Protein AF-A0AAP0GM57-F1 (afdb_monomer_lite)

pLDDT: mean 89.7, std 16.76, range [27.91, 99.0]

Sequence (510 aa):
MTSITGLVGNVGQANYSAAKSGVIGLTKTTAKEYASSGINVNAIAPGFIVSEMTIKLNEDIKKSYLEKIPLGRYGQPEEVAGLVEFLALNPAASYMTGQPTLWSGRKTTLIMPIIKLMMMLIIMVTAEAAAARIYSNSPPERRNLLANGLADTPPMGWNSWNHFSCNINETVIKETADALISTGLAKLGYKYVNIDDCWAEKTRDQKGDLVARKSTFPSGIKALADYVHNKGLKLGIYADSGSMTCSKTMPGSLGHEEQDAQMFASWGIDYLKYDNCNNEGLKPTVRYPIMTRALMNTGRPIFFSLCEWGDMHPALWGSKVGNSWRTTNDITDTWSSMMYIADMNEYYADYARPGGWNDPDMLEVGNGGMTKDEYTVHFSIWAISKAPLLIGCDVRTIAKETLDILGNKEVIAVNQDRLGVQAKKVRMEGDLEVWAGPLSNYRVVVLLVNRGPANTQITAQWDDIGLPPNTAVVTRDLWLHMEWRQRPAGNITAFVASHGCKMFVLQPVS

Structure (mmCIF, N/CA/C/O backbone):
data_AF-A0AAP0GM57-F1
#
_entry.id   AF-A0AAP0GM57-F1
#
loop_
_atom_site.group_PDB
_atom_site.id
_atom_site.type_symbol
_atom_site.label_atom_id
_atom_site.label_alt_id
_atom_site.label_comp_id
_atom_site.label_asym_id
_atom_site.label_entity_id
_atom_site.label_seq_id
_atom_site.pdbx_PDB_ins_code
_atom_site.Cartn_x
_atom_site.Cartn_y
_atom_site.Cartn_z
_atom_site.occupancy
_atom_site.B_iso_or_equiv
_atom_site.auth_seq_id
_atom_site.auth_comp_id
_atom_site.auth_asym_id
_atom_site.auth_atom_id
_atom_site.pdbx_PDB_model_num
ATOM 1 N N . MET A 1 1 ? 34.168 -37.569 1.851 1.00 83.12 1 MET A N 1
ATOM 2 C CA . MET A 1 1 ? 33.650 -37.208 3.195 1.00 83.12 1 MET A CA 1
ATOM 3 C C . MET A 1 1 ? 33.923 -35.738 3.492 1.00 83.12 1 MET A C 1
ATOM 5 O O . MET A 1 1 ? 35.082 -35.330 3.455 1.00 83.12 1 MET A O 1
ATOM 9 N N . THR A 1 2 ? 32.891 -34.946 3.789 1.00 90.50 2 THR A N 1
ATOM 10 C CA . THR A 1 2 ? 33.039 -33.563 4.282 1.00 90.50 2 THR A CA 1
ATOM 11 C C . THR A 1 2 ? 32.859 -33.525 5.813 1.00 90.50 2 THR A C 1
ATOM 13 O O . THR A 1 2 ? 33.313 -34.444 6.494 1.00 90.50 2 THR A O 1
ATOM 16 N N . SER A 1 3 ? 32.316 -32.447 6.376 1.00 85.31 3 SER A N 1
ATOM 17 C CA . SER A 1 3 ? 32.000 -32.248 7.791 1.00 85.31 3 SER A CA 1
ATOM 18 C C . SER A 1 3 ? 30.863 -31.237 7.910 1.00 85.31 3 SER A C 1
ATOM 20 O O . SER A 1 3 ? 30.731 -30.364 7.049 1.00 85.31 3 SER A O 1
ATOM 22 N N . ILE A 1 4 ? 30.094 -31.299 8.998 1.00 83.44 4 ILE A N 1
ATOM 23 C CA . ILE A 1 4 ? 29.139 -30.241 9.353 1.00 83.44 4 ILE A CA 1
ATOM 24 C C . ILE A 1 4 ? 29.802 -28.853 9.370 1.00 83.44 4 ILE A C 1
ATOM 26 O O . ILE A 1 4 ? 29.217 -27.878 8.911 1.00 83.44 4 ILE A O 1
ATOM 30 N N . THR A 1 5 ? 31.071 -28.767 9.776 1.00 82.50 5 THR A N 1
ATOM 31 C CA . THR A 1 5 ? 31.856 -27.525 9.777 1.00 82.50 5 THR A CA 1
ATOM 32 C C . THR A 1 5 ? 32.048 -26.933 8.375 1.00 82.50 5 THR A C 1
ATOM 34 O O . THR A 1 5 ? 32.189 -25.725 8.244 1.00 82.50 5 THR A O 1
ATOM 37 N N . GLY A 1 6 ? 32.007 -27.749 7.315 1.00 83.88 6 GLY A N 1
ATOM 38 C CA . GLY A 1 6 ? 32.037 -27.260 5.932 1.00 83.88 6 GLY A CA 1
ATOM 39 C C . GLY A 1 6 ? 30.720 -26.626 5.468 1.00 83.88 6 GLY A C 1
ATOM 40 O O . GLY A 1 6 ? 30.708 -25.946 4.445 1.00 83.88 6 GLY A O 1
ATOM 41 N N . LEU A 1 7 ? 29.622 -26.851 6.199 1.00 81.62 7 LEU A N 1
ATOM 42 C CA . LEU A 1 7 ? 28.299 -26.286 5.918 1.00 81.62 7 LEU A CA 1
ATOM 43 C C . LEU A 1 7 ? 28.017 -25.031 6.749 1.00 81.62 7 LEU A C 1
ATOM 45 O O . LEU A 1 7 ? 27.399 -24.102 6.242 1.00 81.62 7 LEU A O 1
ATOM 49 N N . VAL A 1 8 ? 28.445 -25.015 8.016 1.00 81.25 8 VAL A N 1
ATOM 50 C CA . VAL A 1 8 ? 28.084 -23.947 8.971 1.00 81.25 8 VAL A CA 1
ATOM 51 C C . VAL A 1 8 ? 29.277 -23.162 9.530 1.00 81.25 8 VAL A C 1
ATOM 53 O O . VAL A 1 8 ? 29.072 -22.165 10.215 1.00 81.25 8 VAL A O 1
ATOM 56 N N . GLY A 1 9 ? 30.514 -23.583 9.242 1.00 78.56 9 GLY A N 1
ATOM 57 C CA . GLY A 1 9 ? 31.731 -23.008 9.825 1.00 78.56 9 GLY A CA 1
ATOM 58 C C . GLY A 1 9 ? 31.956 -23.403 11.291 1.00 78.56 9 GLY A C 1
ATOM 59 O O . GLY A 1 9 ? 31.067 -23.921 11.965 1.00 78.56 9 GLY A O 1
ATOM 60 N N . ASN A 1 10 ? 33.175 -23.194 11.800 1.00 78.56 10 ASN A N 1
ATOM 61 C CA . ASN A 1 10 ? 33.478 -23.312 13.230 1.00 78.56 10 ASN A CA 1
ATOM 62 C C . ASN A 1 10 ? 34.545 -22.293 13.656 1.00 78.56 10 ASN A C 1
ATOM 64 O O . ASN A 1 10 ? 35.559 -22.108 12.975 1.00 78.56 10 ASN A O 1
ATOM 68 N N . VAL A 1 11 ? 34.313 -21.633 14.792 1.00 73.81 11 VAL A N 1
ATOM 69 C CA . VAL A 1 11 ? 35.199 -20.590 15.328 1.00 73.81 11 VAL A CA 1
ATOM 70 C C . VAL A 1 11 ? 36.570 -21.193 15.648 1.00 73.81 11 VAL A C 1
ATOM 72 O O . VAL A 1 11 ? 36.662 -22.271 16.229 1.00 73.81 11 VAL A O 1
ATOM 75 N N . GLY A 1 12 ? 37.643 -20.513 15.235 1.00 77.00 12 GLY A N 1
ATOM 76 C CA . GLY A 1 12 ? 39.023 -20.980 15.431 1.00 77.00 12 GLY A CA 1
ATOM 77 C C . GLY A 1 12 ? 39.474 -22.093 14.475 1.00 77.00 12 GLY A C 1
ATOM 78 O O . GLY A 1 12 ? 40.598 -22.570 14.590 1.00 77.00 12 GLY A O 1
ATOM 79 N N . GLN A 1 13 ? 38.635 -22.497 13.513 1.00 83.94 13 GLN A N 1
ATOM 80 C CA . GLN A 1 13 ? 38.920 -23.574 12.557 1.00 83.94 13 GLN A CA 1
ATOM 81 C C . GLN A 1 13 ? 38.680 -23.137 11.101 1.00 83.94 13 GLN A C 1
ATOM 83 O O . GLN A 1 13 ? 38.075 -23.864 10.309 1.00 83.94 13 GLN A O 1
ATOM 88 N N . ALA A 1 14 ? 39.127 -21.933 10.731 1.00 79.88 14 ALA A N 1
ATOM 89 C CA . ALA A 1 14 ? 38.892 -21.363 9.399 1.00 79.88 14 ALA A CA 1
ATOM 90 C C . ALA A 1 14 ? 39.491 -22.221 8.267 1.00 79.88 14 ALA A C 1
ATOM 92 O O . ALA A 1 14 ? 38.809 -22.519 7.290 1.00 79.88 14 ALA A O 1
ATOM 93 N N . ASN A 1 15 ? 40.729 -22.697 8.437 1.00 86.25 15 ASN A N 1
ATOM 94 C CA . ASN A 1 15 ? 41.406 -23.596 7.496 1.00 86.25 15 ASN A CA 1
ATOM 95 C C . ASN A 1 15 ? 40.651 -24.924 7.304 1.00 86.25 15 ASN A C 1
ATOM 97 O O . ASN A 1 15 ? 40.456 -25.381 6.179 1.00 86.25 15 ASN A O 1
ATOM 101 N N . TYR A 1 16 ? 40.184 -25.527 8.398 1.00 83.56 16 TYR A N 1
ATOM 102 C CA . TYR A 1 16 ? 39.414 -26.769 8.363 1.00 83.56 16 TYR A CA 1
ATOM 103 C C . TYR A 1 16 ? 38.033 -26.562 7.725 1.00 83.56 16 TYR A C 1
ATOM 105 O O . TYR A 1 16 ? 37.615 -27.370 6.896 1.00 83.56 16 TYR A O 1
ATOM 113 N N . SER A 1 17 ? 37.348 -25.464 8.061 1.00 87.56 17 SER A N 1
ATOM 114 C CA . SER A 1 17 ? 36.053 -25.099 7.470 1.00 87.56 17 SER A CA 1
ATOM 115 C C . SER A 1 17 ? 36.182 -24.916 5.959 1.00 87.56 17 SER A C 1
ATOM 117 O O . SER A 1 17 ? 35.465 -25.574 5.211 1.00 87.56 17 SER A O 1
ATOM 119 N N . ALA A 1 18 ? 37.168 -24.132 5.507 1.00 90.62 18 ALA A N 1
ATOM 120 C CA . ALA A 1 18 ? 37.437 -23.906 4.089 1.00 90.62 18 ALA A CA 1
ATOM 121 C C . ALA A 1 18 ? 37.741 -25.212 3.337 1.00 90.62 18 ALA A C 1
ATOM 123 O O . ALA A 1 18 ? 37.148 -25.472 2.290 1.00 90.62 18 ALA A O 1
ATOM 124 N N . ALA A 1 19 ? 38.592 -26.083 3.894 1.00 91.38 19 ALA A N 1
ATOM 125 C CA . ALA A 1 19 ? 38.900 -27.379 3.290 1.00 91.38 19 ALA A CA 1
ATOM 126 C C . ALA A 1 19 ? 37.648 -28.265 3.149 1.00 91.38 19 ALA A C 1
ATOM 128 O O . ALA A 1 19 ? 37.437 -28.899 2.114 1.00 91.38 19 ALA A O 1
ATOM 129 N N . LYS A 1 20 ? 36.776 -28.293 4.165 1.00 93.50 20 LYS A N 1
ATOM 130 C CA . LYS A 1 20 ? 35.539 -29.090 4.145 1.00 93.50 20 LYS A CA 1
ATOM 131 C C . LYS A 1 20 ? 34.474 -28.502 3.217 1.00 93.50 20 LYS A C 1
ATOM 133 O O . LYS A 1 20 ? 33.806 -29.274 2.525 1.00 93.50 20 LYS A O 1
ATOM 138 N N . SER A 1 21 ? 34.359 -27.178 3.120 1.00 91.25 21 SER A N 1
ATOM 139 C CA . SER A 1 21 ? 33.531 -26.516 2.102 1.00 91.25 21 SER A CA 1
ATOM 140 C C . SER A 1 21 ? 34.052 -26.786 0.686 1.00 91.25 21 SER A C 1
ATOM 142 O O . SER A 1 21 ? 33.258 -27.052 -0.214 1.00 91.25 21 SER A O 1
ATOM 144 N N . GLY A 1 22 ? 35.375 -26.838 0.494 1.00 94.00 22 GLY A N 1
ATOM 145 C CA . GLY A 1 22 ? 36.002 -27.224 -0.775 1.00 94.00 22 GLY A CA 1
ATOM 146 C C . GLY A 1 22 ? 35.585 -28.619 -1.249 1.00 94.00 22 GLY A C 1
ATOM 147 O O . GLY A 1 22 ? 35.265 -28.799 -2.420 1.00 94.00 22 GLY A O 1
ATOM 148 N N . VAL A 1 23 ? 35.465 -29.591 -0.334 1.00 94.06 23 VAL A N 1
ATOM 149 C CA . VAL A 1 23 ? 34.946 -30.937 -0.656 1.00 94.06 23 VAL A CA 1
ATOM 150 C C . VAL A 1 23 ? 33.488 -30.891 -1.136 1.00 94.06 23 VAL A C 1
ATOM 152 O O . VAL A 1 23 ? 33.107 -31.685 -1.995 1.00 94.06 23 VAL A O 1
ATOM 155 N N . ILE A 1 24 ? 32.667 -29.963 -0.630 1.00 93.81 24 ILE A N 1
ATOM 156 C CA . ILE A 1 24 ? 31.276 -29.786 -1.090 1.00 93.81 24 ILE A CA 1
ATOM 157 C C . ILE A 1 24 ? 31.255 -29.225 -2.513 1.00 93.81 24 ILE A C 1
ATOM 159 O O . ILE A 1 24 ? 30.511 -29.728 -3.353 1.00 93.81 24 ILE A O 1
ATOM 163 N N . GLY A 1 25 ? 32.089 -28.218 -2.792 1.00 91.81 25 GLY A N 1
ATOM 164 C CA . GLY A 1 25 ? 32.275 -27.689 -4.144 1.00 91.81 25 GLY A CA 1
ATOM 165 C C . GLY A 1 25 ? 32.728 -28.779 -5.116 1.00 91.81 25 GLY A C 1
ATOM 166 O O . GLY A 1 25 ? 32.068 -29.002 -6.127 1.00 91.81 25 GLY A O 1
ATOM 167 N N . LEU A 1 26 ? 33.773 -29.530 -4.748 1.00 94.81 26 LEU A N 1
ATOM 168 C CA . LEU A 1 26 ? 34.287 -30.657 -5.529 1.00 94.81 26 LEU A CA 1
ATOM 169 C C . LEU A 1 26 ? 33.192 -31.685 -5.831 1.00 94.81 26 LEU A C 1
ATOM 171 O O . LEU A 1 26 ? 33.045 -32.079 -6.977 1.00 94.81 26 LEU A O 1
ATOM 175 N N . THR A 1 27 ? 32.393 -32.068 -4.830 1.00 95.69 27 THR A N 1
ATOM 176 C CA . THR A 1 27 ? 31.292 -33.040 -4.983 1.00 95.69 27 THR A CA 1
ATOM 177 C C . THR A 1 27 ? 30.252 -32.573 -5.998 1.00 95.69 27 THR A C 1
ATOM 179 O O . THR A 1 27 ? 29.787 -33.361 -6.812 1.00 95.69 27 THR A O 1
ATOM 182 N N . LYS A 1 28 ? 29.878 -31.288 -5.970 1.00 92.75 28 LYS A N 1
ATOM 183 C CA . LYS A 1 28 ? 28.906 -30.726 -6.918 1.00 92.75 28 LYS A CA 1
ATOM 184 C C . LYS A 1 28 ? 29.461 -30.673 -8.339 1.00 92.75 28 LYS A C 1
ATOM 186 O O . LYS A 1 28 ? 28.713 -30.909 -9.284 1.00 92.75 28 LYS A O 1
ATOM 191 N N . THR A 1 29 ? 30.743 -30.351 -8.487 1.00 94.62 29 THR A N 1
ATOM 192 C CA . THR A 1 29 ? 31.412 -30.298 -9.791 1.00 94.62 29 THR A CA 1
ATOM 193 C C . THR A 1 29 ? 31.550 -31.694 -10.388 1.00 94.62 29 THR A C 1
ATOM 195 O O . THR A 1 29 ? 31.051 -31.931 -11.484 1.00 94.62 29 THR A O 1
ATOM 198 N N . THR A 1 30 ? 32.105 -32.651 -9.644 1.00 93.56 30 THR A N 1
ATOM 199 C CA . THR A 1 30 ? 32.287 -34.026 -10.130 1.00 93.56 30 THR A CA 1
ATOM 200 C C . THR A 1 30 ? 30.956 -34.732 -10.376 1.00 93.56 30 THR A C 1
ATOM 202 O O . THR A 1 30 ? 30.825 -35.463 -11.350 1.00 93.56 30 THR A O 1
ATOM 205 N N . ALA A 1 31 ? 29.920 -34.458 -9.578 1.00 95.25 31 ALA A N 1
ATOM 206 C CA . ALA A 1 31 ? 28.574 -34.952 -9.866 1.00 95.25 31 ALA A CA 1
ATOM 207 C C . ALA A 1 31 ? 28.069 -34.515 -11.249 1.00 95.25 31 ALA A C 1
ATOM 209 O O . ALA A 1 31 ? 27.427 -35.307 -11.930 1.00 95.25 31 ALA A O 1
ATOM 210 N N . LYS A 1 32 ? 28.366 -33.284 -11.688 1.00 90.38 32 LYS A N 1
ATOM 211 C CA . LYS A 1 32 ? 28.010 -32.816 -13.037 1.00 90.38 32 LYS A CA 1
ATOM 212 C C . LYS A 1 32 ? 28.876 -33.462 -14.116 1.00 90.38 32 LYS A C 1
ATOM 214 O O . LYS A 1 32 ? 28.349 -33.830 -15.159 1.00 90.38 32 LYS A O 1
ATOM 219 N N . GLU A 1 33 ? 30.175 -33.600 -13.864 1.00 95.56 33 GLU A N 1
ATOM 220 C CA . GLU A 1 33 ? 31.133 -34.185 -14.813 1.00 95.56 33 GLU A CA 1
ATOM 221 C C . GLU A 1 33 ? 30.833 -35.659 -15.106 1.00 95.56 33 GLU A C 1
ATOM 223 O O . GLU A 1 33 ? 30.880 -36.082 -16.258 1.00 95.56 33 GLU A O 1
ATOM 228 N N . TYR A 1 34 ? 30.481 -36.433 -14.077 1.00 93.75 34 TYR A N 1
ATOM 229 C CA . TYR A 1 34 ? 30.322 -37.883 -14.185 1.00 93.75 34 TYR A CA 1
ATOM 230 C C . TYR A 1 34 ? 28.865 -38.359 -14.321 1.00 93.75 34 TYR A C 1
ATOM 232 O O . TYR A 1 34 ? 28.638 -39.546 -14.572 1.00 93.75 34 TYR A O 1
ATOM 240 N N . ALA A 1 35 ? 27.874 -37.460 -14.234 1.00 90.81 35 ALA A N 1
ATOM 241 C CA . ALA A 1 35 ? 26.457 -37.812 -14.383 1.00 90.81 35 ALA A CA 1
ATOM 242 C C . ALA A 1 35 ? 26.148 -38.497 -15.726 1.00 90.81 35 ALA A C 1
ATOM 244 O O . ALA A 1 35 ? 25.396 -39.468 -15.762 1.00 90.81 35 ALA A O 1
ATOM 245 N N . SER A 1 36 ? 26.758 -38.045 -16.827 1.00 90.19 36 SER A N 1
ATOM 246 C CA . SER A 1 36 ? 26.579 -38.650 -18.160 1.00 90.19 36 SER A CA 1
ATOM 247 C C . SER A 1 36 ? 27.140 -40.071 -18.263 1.00 90.19 36 SER A C 1
ATOM 249 O O . SER A 1 36 ? 26.720 -40.836 -19.125 1.00 90.19 36 SER A O 1
ATOM 251 N N . SER A 1 37 ? 28.063 -40.434 -17.368 1.00 93.56 37 SER A N 1
ATOM 252 C CA . SER A 1 37 ? 28.649 -41.774 -17.263 1.00 93.56 37 SER A CA 1
ATOM 253 C C . SER A 1 37 ? 27.881 -42.674 -16.287 1.00 93.56 37 SER A C 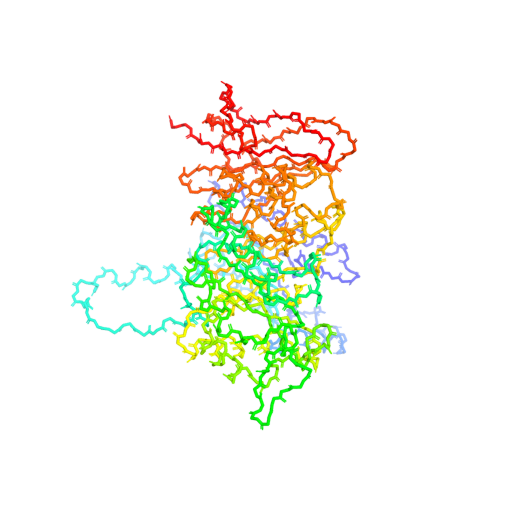1
ATOM 255 O O . SER A 1 37 ? 28.341 -43.769 -15.973 1.00 93.56 37 SER A O 1
ATOM 257 N N . GLY A 1 38 ? 26.731 -42.214 -15.775 1.00 89.56 38 GLY A N 1
ATOM 258 C CA . GLY A 1 38 ? 25.910 -42.957 -14.819 1.00 89.56 38 GLY A CA 1
ATOM 259 C C . GLY A 1 38 ? 26.538 -43.095 -13.429 1.00 89.56 38 GLY A C 1
ATOM 260 O O . GLY A 1 38 ? 26.149 -43.984 -12.676 1.00 89.56 38 GLY A O 1
ATOM 261 N N . ILE A 1 39 ? 27.515 -42.249 -13.083 1.00 93.44 39 ILE A N 1
ATOM 262 C CA . ILE A 1 39 ? 28.190 -42.284 -11.781 1.00 93.44 39 ILE A CA 1
ATOM 263 C C . ILE A 1 39 ? 27.620 -41.188 -10.878 1.00 93.44 39 ILE A C 1
ATOM 265 O O . ILE A 1 39 ? 27.666 -39.998 -11.197 1.00 93.44 39 ILE A O 1
ATOM 269 N N . ASN A 1 40 ? 27.150 -41.594 -9.700 1.00 93.31 40 ASN A N 1
ATOM 270 C CA . ASN A 1 40 ? 26.682 -40.681 -8.664 1.00 93.31 40 ASN A CA 1
ATOM 271 C C . ASN A 1 40 ? 27.817 -40.286 -7.724 1.00 93.31 40 ASN A C 1
ATOM 273 O O . ASN A 1 40 ? 28.560 -41.137 -7.233 1.00 93.31 40 ASN A O 1
ATOM 277 N N . VAL A 1 41 ? 27.917 -38.991 -7.419 1.00 94.81 41 VAL A N 1
ATOM 278 C CA . VAL A 1 41 ? 28.933 -38.465 -6.504 1.00 94.81 41 VAL A CA 1
ATOM 279 C C . VAL A 1 41 ? 28.257 -37.669 -5.399 1.00 94.81 41 VAL A C 1
ATOM 281 O O . VAL A 1 41 ? 27.637 -36.643 -5.654 1.00 94.81 41 VAL A O 1
ATOM 284 N N . ASN A 1 42 ? 28.384 -38.126 -4.154 1.00 94.12 42 ASN A N 1
ATOM 285 C CA . ASN A 1 42 ? 27.803 -37.471 -2.980 1.00 94.12 42 ASN A CA 1
ATOM 286 C C . ASN A 1 42 ? 28.846 -37.297 -1.875 1.00 94.12 42 ASN A C 1
ATOM 288 O O . ASN A 1 42 ? 29.859 -37.998 -1.825 1.00 94.12 42 ASN A O 1
ATOM 292 N N . ALA A 1 43 ? 28.572 -36.383 -0.947 1.00 93.62 43 ALA A N 1
ATOM 293 C CA . ALA A 1 43 ? 29.386 -36.192 0.243 1.00 93.62 43 ALA A CA 1
ATOM 294 C C . ALA A 1 43 ? 28.543 -36.363 1.500 1.00 93.62 43 ALA A C 1
ATOM 296 O O . ALA A 1 43 ? 27.473 -35.784 1.625 1.00 93.62 43 ALA A O 1
ATOM 297 N N . ILE A 1 44 ? 29.075 -37.087 2.479 1.00 92.12 44 ILE A N 1
ATOM 298 C CA . ILE A 1 44 ? 28.483 -37.158 3.815 1.00 92.12 44 ILE A CA 1
ATOM 299 C C . ILE A 1 44 ? 29.176 -36.129 4.706 1.00 92.12 44 ILE A C 1
ATOM 301 O O . ILE A 1 44 ? 30.410 -36.028 4.700 1.00 92.12 44 ILE A O 1
ATOM 305 N N . ALA A 1 45 ? 28.375 -35.370 5.452 1.00 89.75 45 ALA A N 1
ATOM 306 C CA . ALA A 1 45 ? 28.782 -34.359 6.418 1.00 89.75 45 ALA A CA 1
ATOM 307 C C . ALA A 1 45 ? 28.412 -34.830 7.838 1.00 89.75 45 ALA A C 1
ATOM 309 O O . ALA A 1 45 ? 27.316 -34.521 8.316 1.00 89.75 45 ALA A O 1
ATOM 310 N N . PRO A 1 46 ? 29.277 -35.601 8.522 1.00 85.81 46 PRO A N 1
ATOM 311 C CA . PRO A 1 46 ? 28.978 -36.067 9.867 1.00 85.81 46 PRO A CA 1
ATOM 312 C C . PRO A 1 46 ? 28.990 -34.906 10.865 1.00 85.81 46 PRO A C 1
ATOM 314 O O . PRO A 1 46 ? 29.786 -33.968 10.740 1.00 85.81 46 PRO A O 1
ATOM 317 N N . GLY A 1 47 ? 28.119 -34.998 11.867 1.00 81.44 47 GLY A N 1
ATOM 318 C CA . GLY A 1 47 ? 28.234 -34.254 13.117 1.00 81.44 47 GLY A CA 1
ATOM 319 C C . GLY A 1 47 ? 29.260 -34.892 14.057 1.00 81.44 47 GLY A C 1
ATOM 320 O O . GLY A 1 47 ? 30.229 -35.510 13.623 1.00 81.44 47 GLY A O 1
ATOM 321 N N . PHE A 1 48 ? 29.043 -34.766 15.365 1.00 80.88 48 PHE A N 1
ATOM 322 C CA . PHE A 1 48 ? 29.907 -35.402 16.361 1.00 80.88 48 PHE A CA 1
ATOM 323 C C . PHE A 1 48 ? 29.634 -36.912 16.441 1.00 80.88 48 PHE A C 1
ATOM 325 O O . PHE A 1 48 ? 28.577 -37.329 16.923 1.00 80.88 48 PHE A O 1
ATOM 332 N N . ILE A 1 49 ? 30.598 -37.708 15.965 1.00 84.31 49 ILE A N 1
ATOM 333 C CA . ILE A 1 49 ? 30.570 -39.177 15.944 1.00 84.31 49 ILE A CA 1
ATOM 334 C C . ILE A 1 49 ? 31.591 -39.730 16.938 1.00 84.31 49 ILE A C 1
ATOM 336 O O . ILE A 1 49 ? 32.710 -39.218 17.018 1.00 84.31 49 ILE A O 1
ATOM 340 N N . VAL A 1 50 ? 31.222 -40.781 17.671 1.00 81.88 50 VAL A N 1
ATOM 341 C CA . VAL A 1 50 ? 32.134 -41.497 18.568 1.00 81.88 50 VAL A CA 1
ATOM 342 C C . VAL A 1 50 ? 33.290 -42.088 17.759 1.00 81.88 50 VAL A C 1
ATOM 344 O O . VAL A 1 50 ? 33.094 -42.854 16.825 1.00 81.88 50 VAL A O 1
ATOM 347 N N . SER A 1 51 ? 34.513 -41.711 18.110 1.00 76.56 51 SER A N 1
ATOM 348 C CA . SER A 1 51 ? 35.762 -42.188 17.519 1.00 76.56 51 SER A CA 1
ATOM 349 C C . SER A 1 51 ? 36.884 -42.141 18.556 1.00 76.56 51 SER A C 1
ATOM 351 O O . SER A 1 51 ? 36.772 -41.461 19.580 1.00 76.56 51 SER A O 1
ATOM 353 N N . GLU A 1 52 ? 38.014 -42.790 18.272 1.00 72.06 52 GLU A N 1
ATOM 354 C CA . GLU A 1 52 ? 39.206 -42.729 19.132 1.00 72.06 52 GLU A CA 1
ATOM 355 C C . GLU A 1 52 ? 39.681 -41.290 19.408 1.00 72.06 52 GLU A C 1
ATOM 357 O O . GLU A 1 52 ? 40.219 -41.006 20.478 1.00 72.06 52 GLU A O 1
ATOM 362 N N . MET A 1 53 ? 39.449 -40.357 18.476 1.00 63.53 53 MET A N 1
ATOM 363 C CA . MET A 1 53 ? 39.775 -38.938 18.654 1.00 63.53 53 MET A CA 1
ATOM 364 C C . MET A 1 53 ? 38.796 -38.217 19.587 1.00 63.53 53 MET A C 1
ATOM 366 O O . MET A 1 53 ? 39.219 -37.389 20.389 1.00 63.53 53 MET A O 1
ATOM 370 N N . THR A 1 54 ? 37.496 -38.521 19.522 1.00 64.56 54 THR A N 1
ATOM 371 C CA . THR A 1 54 ? 36.491 -37.864 20.378 1.00 64.56 54 THR A CA 1
ATOM 372 C C . THR A 1 54 ? 36.482 -38.418 21.801 1.00 64.56 54 THR A C 1
ATOM 374 O O . THR A 1 54 ? 36.109 -37.707 22.731 1.00 64.56 54 THR A O 1
ATOM 377 N N . ILE A 1 55 ? 36.927 -39.664 21.997 1.00 64.62 55 ILE A N 1
ATOM 378 C CA . ILE A 1 55 ? 37.065 -40.289 23.324 1.00 64.62 55 ILE A CA 1
ATOM 379 C C . ILE A 1 55 ? 38.156 -39.594 24.157 1.00 64.62 55 ILE A C 1
ATOM 381 O O . ILE A 1 55 ? 38.011 -39.484 25.374 1.00 64.62 55 ILE A O 1
ATOM 385 N N . LYS A 1 56 ? 39.191 -39.047 23.506 1.00 67.25 56 LYS A N 1
ATOM 386 C CA . LYS A 1 56 ? 40.317 -38.334 24.141 1.00 67.25 56 LYS A CA 1
ATOM 387 C C . LYS A 1 56 ? 40.021 -36.870 24.508 1.00 67.25 56 LYS A C 1
ATOM 389 O O . LYS A 1 56 ? 40.892 -36.198 25.052 1.00 67.25 56 LYS A O 1
ATOM 394 N N . LEU A 1 57 ? 38.828 -36.354 24.198 1.00 70.56 57 LEU A N 1
ATOM 395 C CA . LEU A 1 57 ? 38.429 -34.989 24.564 1.00 70.56 57 LEU A CA 1
ATOM 396 C C . LEU A 1 57 ? 38.168 -34.871 26.074 1.00 70.56 57 LEU A C 1
ATOM 398 O O . LEU A 1 57 ? 37.683 -35.814 26.696 1.00 70.56 57 LEU A O 1
ATOM 402 N N . ASN A 1 58 ? 38.444 -33.694 26.643 1.00 75.69 58 ASN A N 1
ATOM 403 C CA . ASN A 1 58 ? 38.090 -33.369 28.029 1.00 75.69 58 ASN A CA 1
ATOM 404 C C . ASN A 1 58 ? 36.563 -33.510 28.241 1.00 75.69 58 ASN A C 1
ATOM 406 O O . ASN A 1 58 ? 35.779 -33.134 27.365 1.00 75.69 58 ASN A O 1
ATOM 410 N N . GLU A 1 59 ? 36.147 -34.031 29.396 1.00 76.19 59 GLU A N 1
ATOM 411 C CA . GLU A 1 59 ? 34.744 -34.215 29.786 1.00 76.19 59 GLU A CA 1
ATOM 412 C C . GLU A 1 59 ? 33.922 -32.918 29.726 1.00 76.19 59 GLU A C 1
ATOM 414 O O . GLU A 1 59 ? 32.780 -32.946 29.268 1.00 76.19 59 GLU A O 1
ATOM 419 N N . ASP A 1 60 ? 34.508 -31.761 30.046 1.00 74.75 60 ASP A N 1
ATOM 420 C CA . ASP A 1 60 ? 33.814 -30.466 29.929 1.00 74.75 60 ASP A CA 1
ATOM 421 C C . ASP A 1 60 ? 33.489 -30.113 28.467 1.00 74.75 60 ASP A C 1
ATOM 423 O O . ASP A 1 60 ? 32.410 -29.609 28.140 1.00 74.75 60 ASP A O 1
ATOM 427 N N . ILE A 1 61 ? 34.407 -30.441 27.553 1.00 70.94 61 ILE A N 1
ATOM 428 C CA . ILE A 1 61 ? 34.233 -30.236 26.111 1.00 70.94 61 ILE A CA 1
ATOM 429 C C . ILE A 1 61 ? 33.193 -31.219 25.571 1.00 70.94 61 ILE A C 1
ATOM 431 O O . ILE A 1 61 ? 32.322 -30.829 24.788 1.00 70.94 61 ILE A O 1
ATOM 435 N N . LYS A 1 62 ? 33.234 -32.480 26.021 1.00 71.69 62 LYS A N 1
ATOM 436 C CA . LYS A 1 62 ? 32.212 -33.475 25.678 1.00 71.69 62 LYS A CA 1
ATOM 437 C C . LYS A 1 62 ? 30.830 -33.018 26.152 1.00 71.69 62 LYS A C 1
ATOM 439 O O . LYS A 1 62 ? 29.869 -33.082 25.391 1.00 71.69 62 LYS A O 1
ATOM 444 N N . LYS A 1 63 ? 30.705 -32.500 27.371 1.00 77.75 63 LYS A N 1
ATOM 445 C CA . LYS A 1 63 ? 29.424 -32.000 27.877 1.00 77.75 63 LYS A CA 1
ATOM 446 C C . LYS A 1 63 ? 28.914 -30.809 27.060 1.00 77.75 63 LYS A C 1
ATOM 448 O O . LYS A 1 63 ? 27.756 -30.813 26.648 1.00 77.75 63 LYS A O 1
ATOM 453 N N . SER A 1 64 ? 29.790 -29.859 26.721 1.00 75.19 64 SER A N 1
ATOM 454 C CA . SER A 1 64 ? 29.442 -28.693 25.892 1.00 75.19 64 SER A CA 1
ATOM 455 C C . SER A 1 64 ? 28.920 -29.070 24.500 1.00 75.19 64 SER A C 1
ATOM 457 O O . SER A 1 64 ? 27.986 -28.446 23.988 1.00 75.19 64 SER A O 1
ATOM 459 N N . TYR A 1 65 ? 29.497 -30.096 23.866 1.00 72.62 65 TYR A N 1
ATOM 460 C CA . TYR A 1 65 ? 29.000 -30.579 22.578 1.00 72.62 65 TYR A CA 1
ATOM 461 C C . TYR A 1 65 ? 27.702 -31.369 22.719 1.00 72.62 65 TYR A C 1
ATOM 463 O O . TYR A 1 65 ? 26.793 -31.158 21.921 1.00 72.62 65 TYR A O 1
ATOM 471 N N . LEU A 1 66 ? 27.563 -32.210 23.746 1.00 77.88 66 LEU A N 1
ATOM 472 C CA . LEU A 1 66 ? 26.341 -32.976 24.000 1.00 77.88 66 LEU A CA 1
ATOM 473 C C . LEU A 1 66 ? 25.131 -32.071 24.288 1.00 77.88 66 LEU A C 1
ATOM 475 O O . LEU A 1 66 ? 24.047 -32.276 23.740 1.00 77.88 66 LEU A O 1
ATOM 479 N N . GLU A 1 67 ? 25.336 -30.994 25.050 1.00 78.50 67 GLU A N 1
ATOM 480 C CA . GLU A 1 67 ? 24.350 -29.929 25.280 1.00 78.50 67 GLU A CA 1
ATOM 481 C C . GLU A 1 67 ? 23.923 -29.222 24.000 1.00 78.50 67 GLU A C 1
ATOM 483 O O . GLU A 1 67 ? 22.893 -28.550 24.007 1.00 78.50 67 GLU A O 1
ATOM 488 N N . LYS A 1 68 ? 24.672 -29.405 22.906 1.00 70.31 68 LYS A N 1
ATOM 489 C CA . LYS A 1 68 ? 24.390 -28.995 21.533 1.00 70.31 68 LYS A CA 1
ATOM 490 C C . LYS A 1 68 ? 24.106 -30.209 20.632 1.00 70.31 68 LYS A C 1
ATOM 492 O O . LYS A 1 68 ? 24.462 -30.127 19.464 1.00 70.31 68 LYS A O 1
ATOM 497 N N . ILE A 1 69 ? 23.436 -31.281 21.111 1.00 77.81 69 ILE A N 1
ATOM 498 C CA . ILE A 1 69 ? 22.778 -32.398 20.352 1.00 77.81 69 ILE A CA 1
ATOM 499 C C . ILE A 1 69 ? 21.361 -32.732 20.948 1.00 77.81 69 ILE A C 1
ATOM 501 O O . ILE A 1 69 ? 21.326 -33.077 22.119 1.00 77.81 69 ILE A O 1
ATOM 505 N N . PRO A 1 70 ? 20.151 -32.530 20.327 1.00 76.50 70 PRO A N 1
ATOM 506 C CA . PRO A 1 70 ? 18.846 -32.743 20.949 1.00 76.50 70 PRO A CA 1
ATOM 507 C C . PRO A 1 70 ? 18.530 -34.216 21.039 1.00 76.50 70 PRO A C 1
ATOM 509 O O . PRO A 1 70 ? 17.771 -34.588 21.916 1.00 76.50 70 PRO A O 1
ATOM 512 N N . LEU A 1 71 ? 19.143 -35.050 20.188 1.00 77.88 71 LEU A N 1
ATOM 513 C CA . LEU A 1 71 ? 19.119 -36.495 20.391 1.00 77.88 71 LEU A CA 1
ATOM 514 C C . LEU A 1 71 ? 19.843 -36.913 21.679 1.00 77.88 71 LEU A C 1
ATOM 516 O O . LEU A 1 71 ? 19.775 -38.078 22.050 1.00 77.88 71 LEU A O 1
ATOM 520 N N . GLY A 1 72 ? 20.547 -35.994 22.354 1.00 80.75 72 GLY A N 1
ATOM 521 C CA . GLY A 1 72 ? 21.138 -36.235 23.669 1.00 80.75 72 GLY A CA 1
ATOM 522 C C . GLY A 1 72 ? 22.259 -37.275 23.674 1.00 80.75 72 GLY A C 1
ATOM 523 O O . GLY A 1 72 ? 22.664 -37.714 24.744 1.00 80.75 72 GLY A O 1
ATOM 524 N N . ARG A 1 73 ? 22.765 -37.674 22.499 1.00 86.56 73 ARG A N 1
ATOM 525 C CA . ARG A 1 73 ? 23.854 -38.644 22.329 1.00 86.56 73 ARG A CA 1
ATOM 526 C C . ARG A 1 73 ? 24.710 -38.320 21.114 1.00 86.56 73 ARG A C 1
ATOM 528 O O . ARG A 1 73 ? 24.220 -37.753 20.141 1.00 86.56 73 ARG A O 1
ATOM 535 N N . TYR A 1 74 ? 25.963 -38.751 21.133 1.00 81.94 74 TYR A N 1
ATOM 536 C CA . TYR A 1 74 ? 26.801 -38.765 19.936 1.00 81.94 74 TYR A CA 1
ATOM 537 C C . TYR A 1 74 ? 26.289 -39.778 18.906 1.00 81.94 74 TYR A C 1
ATOM 539 O O . TYR A 1 74 ? 25.647 -40.776 19.260 1.00 81.94 74 TYR A O 1
ATOM 547 N N . GLY A 1 75 ? 26.570 -39.511 17.631 1.00 84.25 75 GLY A N 1
ATOM 548 C CA . GLY A 1 75 ? 26.355 -40.504 16.582 1.00 84.25 75 GLY A CA 1
ATOM 549 C C . GLY A 1 75 ? 27.397 -41.617 16.671 1.00 84.25 75 GLY A C 1
ATOM 550 O O . GLY A 1 75 ? 28.498 -41.396 17.174 1.00 84.25 75 GLY A O 1
ATOM 551 N N . GLN A 1 76 ? 27.060 -42.802 16.187 1.00 86.56 76 GLN A N 1
ATOM 552 C CA . GLN A 1 76 ? 27.960 -43.951 16.141 1.00 86.56 76 GLN A CA 1
ATOM 553 C C . GLN A 1 76 ? 28.546 -44.132 14.729 1.00 86.56 76 GLN A C 1
ATOM 555 O O . GLN A 1 76 ? 27.907 -43.731 13.749 1.00 86.56 76 GLN A O 1
ATOM 560 N N . PRO A 1 77 ? 29.757 -44.696 14.578 1.00 85.19 77 PRO A N 1
ATOM 561 C CA . PRO A 1 77 ? 30.341 -44.982 13.266 1.00 85.19 77 PRO A CA 1
ATOM 562 C C . PRO A 1 77 ? 29.432 -45.816 12.356 1.00 85.19 77 PRO A C 1
ATOM 564 O O . PRO A 1 77 ? 29.350 -45.542 11.159 1.00 85.19 77 PRO A O 1
ATOM 567 N N . GLU A 1 78 ? 28.697 -46.772 12.924 1.00 86.38 78 GLU A N 1
ATOM 568 C CA . GLU A 1 78 ? 27.784 -47.671 12.210 1.00 86.38 78 GLU A CA 1
ATOM 569 C C . GLU A 1 78 ? 26.632 -46.896 11.560 1.00 86.38 78 GLU A C 1
ATOM 571 O O . GLU A 1 78 ? 26.168 -47.241 10.477 1.00 86.38 78 GLU A O 1
ATOM 576 N N . GLU A 1 79 ? 26.210 -45.792 12.178 1.00 84.88 79 GLU A N 1
ATOM 577 C CA . GLU A 1 79 ? 25.164 -44.916 11.652 1.00 84.88 79 GLU A CA 1
ATOM 578 C C . GLU A 1 79 ? 25.645 -44.150 10.406 1.00 84.88 79 GLU A C 1
ATOM 580 O O . GLU A 1 79 ? 24.892 -43.961 9.453 1.00 84.88 79 GLU A O 1
ATOM 585 N N . VAL A 1 80 ? 26.921 -43.749 10.373 1.00 86.50 80 VAL A N 1
ATOM 586 C CA . VAL A 1 80 ? 27.535 -43.152 9.175 1.00 86.50 80 VAL A CA 1
ATOM 587 C C . VAL A 1 80 ? 27.761 -44.215 8.100 1.00 86.50 80 VAL A C 1
ATOM 589 O O . VAL A 1 80 ? 27.524 -43.947 6.922 1.00 86.50 80 VAL A O 1
ATOM 592 N N . ALA A 1 81 ? 28.191 -45.416 8.494 1.00 86.94 81 ALA A N 1
ATOM 593 C CA . ALA A 1 81 ? 28.395 -46.538 7.583 1.00 86.94 81 ALA A CA 1
ATOM 594 C C . ALA A 1 81 ? 27.088 -46.953 6.890 1.00 86.94 81 ALA A C 1
ATOM 596 O O . ALA A 1 81 ? 27.086 -47.120 5.674 1.00 86.94 81 ALA A O 1
ATOM 597 N N . GLY A 1 82 ? 25.968 -47.003 7.618 1.00 88.38 82 GLY A N 1
ATOM 598 C CA . GLY A 1 82 ? 24.655 -47.295 7.036 1.00 88.38 82 GLY A CA 1
ATOM 599 C C . GLY A 1 82 ? 24.224 -46.275 5.975 1.00 88.38 82 GLY A C 1
ATOM 600 O O . GLY A 1 82 ? 23.630 -46.642 4.963 1.00 88.38 82 GLY A O 1
ATOM 601 N N . LEU A 1 83 ? 24.577 -44.993 6.138 1.00 88.31 83 LEU A N 1
ATOM 602 C CA . LEU A 1 83 ? 24.327 -43.985 5.103 1.00 88.31 83 LEU A CA 1
ATOM 603 C C . LEU A 1 83 ? 25.229 -44.176 3.872 1.00 88.31 83 LEU A C 1
ATOM 605 O O . LEU A 1 83 ? 24.770 -43.985 2.746 1.00 88.31 83 LEU A O 1
ATOM 609 N N . VAL A 1 84 ? 26.498 -44.551 4.066 1.00 89.75 84 VAL A N 1
ATOM 610 C CA . VAL A 1 84 ? 27.398 -44.904 2.952 1.00 89.75 84 VAL A CA 1
ATOM 611 C C . VAL A 1 84 ? 26.832 -46.093 2.180 1.00 89.75 84 VAL A C 1
ATOM 613 O O . VAL A 1 84 ? 26.752 -46.036 0.956 1.00 89.75 84 VAL A O 1
ATOM 616 N N . GLU A 1 85 ? 26.401 -47.134 2.890 1.00 90.94 85 GLU A N 1
ATOM 617 C CA . GLU A 1 85 ? 25.796 -48.330 2.310 1.00 90.94 85 GLU A CA 1
ATOM 618 C C . GLU A 1 85 ? 24.538 -47.985 1.504 1.00 90.94 85 GLU A C 1
ATOM 620 O O . GLU A 1 85 ? 24.415 -48.396 0.352 1.00 90.94 85 GLU A O 1
ATOM 625 N N . PHE A 1 86 ? 23.648 -47.149 2.052 1.00 91.38 86 PHE A N 1
ATOM 626 C CA . PHE A 1 86 ? 22.466 -46.667 1.336 1.00 91.38 86 PHE A CA 1
ATOM 627 C C . PHE A 1 86 ? 22.834 -45.937 0.038 1.00 91.38 86 PHE A C 1
ATOM 629 O O . PHE A 1 86 ? 22.293 -46.258 -1.018 1.00 91.38 86 PHE A O 1
ATOM 636 N N . LEU A 1 87 ? 23.766 -44.982 0.099 1.00 91.06 87 LEU A N 1
ATOM 637 C CA . LEU A 1 87 ? 24.162 -44.192 -1.070 1.00 91.06 87 LEU A CA 1
ATOM 638 C C . LEU A 1 87 ? 24.891 -45.021 -2.136 1.00 91.06 87 LEU A C 1
ATOM 640 O O . LEU A 1 87 ? 24.832 -44.668 -3.311 1.00 91.06 87 LEU A O 1
ATOM 644 N N . ALA A 1 88 ? 25.590 -46.084 -1.735 1.00 88.19 88 ALA A N 1
ATOM 645 C CA . ALA A 1 88 ? 26.375 -46.917 -2.640 1.00 88.19 88 ALA A CA 1
ATOM 646 C C . ALA A 1 88 ? 25.578 -48.081 -3.241 1.00 88.19 88 ALA A C 1
ATOM 648 O O . ALA A 1 88 ? 25.800 -48.431 -4.398 1.00 88.19 88 ALA A O 1
ATOM 649 N N . LEU A 1 89 ? 24.688 -48.704 -2.462 1.00 88.50 89 LEU A N 1
ATOM 650 C CA . LEU A 1 89 ? 24.095 -49.999 -2.808 1.00 88.50 89 LEU A CA 1
ATOM 651 C C . LEU A 1 89 ? 22.581 -49.948 -3.012 1.00 88.50 89 LEU A C 1
ATOM 653 O O . LEU A 1 89 ? 22.035 -50.822 -3.683 1.00 88.50 89 LEU A O 1
ATOM 657 N N . ASN A 1 90 ? 21.877 -48.965 -2.441 1.00 89.81 90 ASN A N 1
ATOM 658 C CA . ASN A 1 90 ? 20.421 -48.945 -2.511 1.00 89.81 90 ASN A CA 1
ATOM 659 C C . ASN A 1 90 ? 19.939 -48.316 -3.834 1.00 89.81 90 ASN A C 1
ATOM 661 O O . ASN A 1 90 ? 20.249 -47.152 -4.098 1.00 89.81 90 ASN A O 1
ATOM 665 N N . PRO A 1 91 ? 19.107 -49.009 -4.638 1.00 88.00 91 PRO A N 1
ATOM 666 C CA . PRO A 1 91 ? 18.563 -48.448 -5.876 1.00 88.00 91 PRO A CA 1
ATOM 667 C C . PRO A 1 91 ? 17.789 -47.135 -5.684 1.00 88.00 91 PRO A C 1
ATOM 669 O O . PRO A 1 91 ? 17.744 -46.317 -6.602 1.00 88.00 91 PRO A O 1
ATOM 672 N N . ALA A 1 92 ? 17.224 -46.880 -4.498 1.00 87.69 92 ALA A N 1
ATOM 673 C CA . ALA A 1 92 ? 16.547 -45.621 -4.184 1.00 87.69 92 ALA A CA 1
ATOM 674 C C . ALA A 1 92 ? 17.493 -44.403 -4.191 1.00 87.69 92 ALA A C 1
ATOM 676 O O . ALA A 1 92 ? 17.040 -43.278 -4.390 1.00 87.69 92 ALA A O 1
ATOM 677 N N . ALA A 1 93 ? 18.802 -44.615 -4.022 1.00 87.44 93 ALA A N 1
ATOM 678 C CA . ALA A 1 93 ? 19.815 -43.567 -4.114 1.00 87.44 93 ALA A CA 1
ATOM 679 C C . ALA A 1 93 ? 20.316 -43.327 -5.553 1.00 87.44 93 ALA A C 1
ATOM 681 O O . ALA A 1 93 ? 21.131 -42.433 -5.776 1.00 87.44 93 ALA A O 1
ATOM 682 N N . SER A 1 94 ? 19.820 -44.072 -6.551 1.00 87.94 94 SER A N 1
ATOM 683 C CA . SER A 1 94 ? 20.279 -43.980 -7.950 1.00 87.94 94 SER A CA 1
ATOM 684 C C . SER A 1 94 ? 20.062 -42.608 -8.602 1.00 87.94 94 SER A C 1
ATOM 686 O O . SER A 1 94 ? 20.776 -42.275 -9.543 1.00 87.94 94 SER A O 1
ATOM 688 N N . TYR A 1 95 ? 19.145 -41.784 -8.082 1.00 87.38 95 TYR A N 1
ATOM 689 C CA . TYR A 1 95 ? 18.917 -40.406 -8.542 1.00 87.38 95 TYR A CA 1
ATOM 690 C C . TYR A 1 95 ? 19.472 -39.337 -7.581 1.00 87.38 95 TYR A C 1
ATOM 692 O O . TYR A 1 95 ? 19.164 -38.150 -7.691 1.00 87.38 95 TYR A O 1
ATOM 700 N N . MET A 1 96 ? 20.287 -39.742 -6.604 1.00 89.62 96 MET A N 1
ATOM 701 C CA . MET A 1 96 ? 20.933 -38.838 -5.657 1.00 89.62 96 MET A CA 1
ATOM 702 C C . MET A 1 96 ? 22.379 -38.600 -6.096 1.00 89.62 96 MET A C 1
ATOM 704 O O . MET A 1 96 ? 23.219 -39.486 -5.979 1.00 89.62 96 MET A O 1
ATOM 708 N N . THR A 1 97 ? 22.685 -37.396 -6.582 1.00 92.69 97 THR A N 1
ATOM 709 C CA . THR A 1 97 ? 24.050 -36.974 -6.936 1.00 92.69 97 THR A CA 1
ATOM 710 C C . THR A 1 97 ? 24.248 -35.484 -6.635 1.00 92.69 97 THR A C 1
ATOM 712 O O . THR A 1 97 ? 23.295 -34.697 -6.624 1.00 92.69 97 THR A O 1
ATOM 715 N N . GLY A 1 98 ? 25.480 -35.082 -6.331 1.00 88.38 98 GLY A N 1
ATOM 716 C CA . GLY A 1 98 ? 25.875 -33.708 -6.009 1.00 88.38 98 GLY A CA 1
ATOM 717 C C . GLY A 1 98 ? 25.445 -33.214 -4.625 1.00 88.38 98 GLY A C 1
ATOM 718 O O . GLY A 1 98 ? 25.572 -32.019 -4.345 1.00 88.38 98 GLY A O 1
ATOM 719 N N . GLN A 1 99 ? 24.929 -34.092 -3.757 1.00 89.00 99 GLN A N 1
ATOM 720 C CA . GLN A 1 99 ? 24.361 -33.690 -2.470 1.00 89.00 99 GLN A CA 1
ATOM 721 C C . GLN A 1 99 ? 25.374 -33.808 -1.319 1.00 89.00 99 GLN A C 1
ATOM 723 O O . GLN A 1 99 ? 26.008 -34.856 -1.154 1.00 89.00 99 GLN A O 1
ATOM 728 N N . PRO A 1 100 ? 25.513 -32.764 -0.477 1.00 85.06 100 PRO A N 1
ATOM 729 C CA . PRO A 1 100 ? 26.090 -32.894 0.851 1.00 85.06 100 PRO A CA 1
ATOM 730 C C . PRO A 1 100 ? 25.006 -33.353 1.843 1.00 85.06 100 PRO A C 1
ATOM 732 O O . PRO A 1 100 ? 24.179 -32.558 2.289 1.00 85.06 100 PRO A O 1
ATOM 735 N N . THR A 1 101 ? 24.997 -34.631 2.210 1.00 83.38 101 THR A N 1
ATOM 736 C CA . THR A 1 101 ? 24.032 -35.186 3.168 1.00 83.38 101 THR A CA 1
ATOM 737 C C . THR A 1 101 ? 24.520 -34.972 4.599 1.00 83.38 101 THR A C 1
ATOM 739 O O . THR A 1 101 ? 25.567 -35.488 4.998 1.00 83.38 101 THR A O 1
ATOM 742 N N . LEU A 1 102 ? 23.758 -34.208 5.385 1.00 75.19 102 LEU A N 1
ATOM 743 C CA . LEU A 1 102 ? 24.034 -33.979 6.802 1.00 75.19 102 LEU A CA 1
ATOM 744 C C . LEU A 1 102 ? 23.643 -35.206 7.634 1.00 75.19 102 LEU A C 1
ATOM 746 O O . LEU A 1 102 ? 22.493 -35.634 7.600 1.00 75.19 102 LEU A O 1
ATOM 750 N N . TRP A 1 103 ? 24.579 -35.714 8.436 1.00 69.69 103 TRP A N 1
ATOM 751 C CA . TRP A 1 103 ? 24.333 -36.793 9.396 1.00 69.69 103 TRP A CA 1
ATOM 752 C C . TRP A 1 103 ? 24.709 -36.327 10.804 1.00 69.69 103 TRP A C 1
ATOM 754 O O . TRP A 1 103 ? 25.834 -36.524 11.266 1.00 69.69 103 TRP A O 1
ATOM 764 N N . SER A 1 104 ? 23.797 -35.616 11.475 1.00 67.69 104 SER A N 1
ATOM 765 C CA . SER A 1 104 ? 24.033 -35.094 12.825 1.00 67.69 104 SER A CA 1
ATOM 766 C C . SER A 1 104 ? 22.766 -35.091 13.670 1.00 67.69 104 SER A C 1
ATOM 768 O O . SER A 1 104 ? 21.665 -34.881 13.168 1.00 67.69 104 SER A O 1
ATOM 770 N N . GLY A 1 105 ? 22.933 -35.276 14.976 1.00 56.81 105 GLY A N 1
ATOM 771 C CA . GLY A 1 105 ? 21.824 -35.322 15.911 1.00 56.81 105 GLY A CA 1
ATOM 772 C C . GLY A 1 105 ? 21.331 -33.971 16.436 1.00 56.81 105 GLY A C 1
ATOM 773 O O . GLY A 1 105 ? 20.841 -34.034 17.551 1.00 56.81 105 GLY A O 1
ATOM 774 N N . ARG A 1 106 ? 21.474 -32.796 15.759 1.00 51.75 106 ARG A N 1
ATOM 775 C CA . ARG A 1 106 ? 20.988 -31.440 16.205 1.00 51.75 106 ARG A CA 1
ATOM 776 C C . ARG A 1 106 ? 20.571 -30.467 15.108 1.00 51.75 106 ARG A C 1
ATOM 778 O O . ARG A 1 106 ? 21.111 -30.499 14.016 1.00 51.75 106 ARG A O 1
ATOM 785 N N . LYS A 1 107 ? 19.661 -29.568 15.538 1.00 37.78 107 LYS A N 1
ATOM 786 C CA . LYS A 1 107 ? 19.123 -28.318 14.957 1.00 37.78 107 LYS A CA 1
ATOM 787 C C . LYS A 1 107 ? 19.140 -28.232 13.425 1.00 37.78 107 LYS A C 1
ATOM 789 O O . LYS A 1 107 ? 20.140 -27.896 12.808 1.00 37.78 107 LYS A O 1
ATOM 794 N N . THR A 1 108 ? 17.950 -28.410 12.862 1.00 37.62 108 THR A N 1
ATOM 795 C CA . THR A 1 108 ? 17.501 -27.881 11.574 1.00 37.62 108 THR A CA 1
ATOM 796 C C . THR A 1 108 ? 17.855 -26.394 11.453 1.00 37.62 108 THR A C 1
ATOM 798 O O . THR A 1 108 ? 17.111 -25.524 11.900 1.00 37.62 108 THR A O 1
ATOM 801 N N . THR A 1 109 ? 18.990 -26.089 10.829 1.00 33.06 109 THR A N 1
ATOM 802 C CA . THR A 1 109 ? 19.116 -24.859 10.048 1.00 33.06 109 THR A CA 1
ATOM 803 C C . THR A 1 109 ? 18.356 -25.135 8.756 1.00 33.06 109 THR A C 1
ATOM 805 O O . THR A 1 109 ? 18.734 -26.021 7.990 1.00 33.06 109 THR A O 1
ATOM 808 N N . LEU A 1 110 ? 17.210 -24.474 8.587 1.00 32.88 110 LEU A N 1
ATOM 809 C CA . LEU A 1 110 ? 16.338 -24.632 7.429 1.00 32.88 110 LEU A CA 1
ATOM 810 C C . LEU A 1 110 ? 17.107 -24.347 6.132 1.00 32.88 110 LEU A C 1
ATOM 812 O O . LEU A 1 110 ? 17.410 -23.202 5.819 1.00 32.88 110 LEU A O 1
ATOM 816 N N . ILE A 1 111 ? 17.319 -25.394 5.342 1.00 31.84 111 ILE A N 1
ATOM 817 C CA . ILE A 1 111 ? 17.282 -25.320 3.884 1.00 31.84 111 ILE A CA 1
ATOM 818 C C . ILE A 1 111 ? 16.126 -26.252 3.496 1.00 31.84 111 ILE A C 1
ATOM 820 O O . ILE A 1 111 ? 16.233 -27.472 3.588 1.00 31.84 111 ILE A O 1
ATOM 824 N N . MET A 1 112 ? 14.956 -25.670 3.225 1.00 27.91 112 MET A N 1
ATOM 825 C CA . MET A 1 112 ? 13.722 -26.368 2.818 1.00 27.91 112 MET A CA 1
ATOM 826 C C . MET A 1 112 ? 13.892 -27.038 1.427 1.00 27.91 112 MET A C 1
ATOM 828 O O . MET A 1 112 ? 14.775 -26.602 0.689 1.00 27.91 112 MET A O 1
ATOM 832 N N . PRO A 1 113 ? 13.037 -28.004 0.990 1.00 41.06 113 PRO A N 1
ATOM 833 C CA . PRO A 1 113 ? 11.781 -28.423 1.619 1.00 41.06 113 PRO A CA 1
ATOM 834 C C . PRO A 1 113 ? 11.494 -29.944 1.680 1.00 41.06 113 PRO A C 1
ATOM 836 O O . PRO A 1 113 ? 11.584 -30.675 0.697 1.00 41.06 113 PRO A O 1
ATOM 839 N N . ILE A 1 114 ? 10.934 -30.378 2.815 1.00 35.22 114 ILE A N 1
ATOM 840 C CA . ILE A 1 114 ? 10.264 -31.685 3.010 1.00 35.22 114 ILE A CA 1
ATOM 841 C C . ILE A 1 114 ? 8.890 -31.753 2.291 1.00 35.22 114 ILE A C 1
ATOM 843 O O . ILE A 1 114 ? 8.292 -32.817 2.166 1.00 35.22 114 ILE A O 1
ATOM 847 N N . ILE A 1 115 ? 8.421 -30.649 1.694 1.00 35.50 115 ILE A N 1
ATOM 848 C CA . ILE A 1 115 ? 7.150 -30.585 0.943 1.00 35.50 115 ILE A CA 1
ATOM 849 C C . ILE A 1 115 ? 7.194 -31.387 -0.377 1.00 35.50 115 ILE A C 1
ATOM 851 O O . ILE A 1 115 ? 6.154 -31.836 -0.849 1.00 35.50 115 ILE A O 1
ATOM 855 N N . LYS A 1 116 ? 8.375 -31.675 -0.946 1.00 33.12 116 LYS A N 1
ATOM 856 C CA . LYS A 1 116 ? 8.477 -32.484 -2.180 1.00 33.12 116 LYS A CA 1
ATOM 857 C C . LYS A 1 116 ? 8.394 -34.000 -1.961 1.00 33.12 116 LYS A C 1
ATOM 859 O O . LYS A 1 116 ? 8.034 -34.708 -2.894 1.00 33.12 116 LYS A O 1
ATOM 864 N N . LEU A 1 117 ? 8.667 -34.509 -0.754 1.00 37.09 117 LEU A N 1
ATOM 865 C CA . LEU A 1 117 ? 8.723 -35.960 -0.517 1.00 37.09 117 LEU A CA 1
ATOM 866 C C . LEU A 1 117 ? 7.355 -36.570 -0.155 1.00 37.09 117 LEU A C 1
ATOM 868 O O . LEU A 1 117 ? 7.099 -37.725 -0.478 1.00 37.09 117 LEU A O 1
ATOM 872 N N . MET A 1 118 ? 6.437 -35.792 0.435 1.00 36.28 118 MET A N 1
ATOM 873 C CA . MET A 1 118 ? 5.068 -36.263 0.722 1.00 36.28 118 MET A CA 1
ATOM 874 C C . MET A 1 118 ? 4.115 -36.168 -0.481 1.00 36.28 118 MET A C 1
ATOM 876 O O . MET A 1 118 ? 3.161 -36.936 -0.548 1.00 36.28 118 MET A O 1
ATOM 880 N N . MET A 1 119 ? 4.379 -35.288 -1.456 1.00 33.97 119 MET A N 1
ATOM 881 C CA . MET A 1 119 ? 3.552 -35.167 -2.669 1.00 33.97 119 MET A CA 1
ATOM 882 C C . MET A 1 119 ? 3.777 -36.305 -3.677 1.00 33.97 119 MET A C 1
ATOM 884 O O . MET A 1 119 ? 2.879 -36.615 -4.451 1.00 33.97 119 MET A O 1
ATOM 888 N N . MET A 1 120 ? 4.938 -36.967 -3.654 1.00 36.97 120 MET A N 1
ATOM 889 C CA . MET A 1 120 ? 5.282 -38.002 -4.640 1.00 36.97 120 MET A CA 1
ATOM 890 C C . MET A 1 120 ? 4.795 -39.408 -4.247 1.00 36.97 120 MET A C 1
ATOM 892 O O . MET A 1 120 ? 4.579 -40.241 -5.121 1.00 36.97 120 MET A O 1
ATOM 896 N N . LEU A 1 121 ? 4.550 -39.663 -2.954 1.00 36.31 121 LEU A N 1
ATOM 897 C CA . LEU A 1 121 ? 4.104 -40.977 -2.467 1.00 36.31 121 LEU A CA 1
ATOM 898 C C . LEU A 1 121 ? 2.572 -41.164 -2.482 1.00 36.31 121 LEU A C 1
ATOM 900 O O . LEU A 1 121 ? 2.095 -42.290 -2.396 1.00 36.31 121 LEU A O 1
ATOM 904 N N . ILE A 1 122 ? 1.792 -40.083 -2.626 1.00 38.62 122 ILE A N 1
ATOM 905 C CA . ILE A 1 122 ? 0.315 -40.136 -2.676 1.00 38.62 122 ILE A CA 1
ATOM 906 C C . ILE A 1 122 ? -0.206 -40.330 -4.115 1.00 38.62 122 ILE A C 1
ATOM 908 O O . ILE A 1 122 ? -1.295 -40.863 -4.311 1.00 38.62 122 ILE A O 1
ATOM 912 N N . ILE A 1 123 ? 0.588 -39.982 -5.134 1.00 35.94 123 ILE A N 1
ATOM 913 C CA . ILE A 1 123 ? 0.165 -40.005 -6.546 1.00 35.94 123 ILE A CA 1
ATOM 914 C C . ILE A 1 123 ? 0.137 -41.428 -7.149 1.00 35.94 123 ILE A C 1
ATOM 916 O O . ILE A 1 123 ? -0.528 -41.637 -8.158 1.00 35.94 123 ILE A O 1
ATOM 920 N N . MET A 1 124 ? 0.771 -42.435 -6.533 1.00 37.41 124 MET A N 1
ATOM 921 C CA . MET A 1 124 ? 0.917 -43.764 -7.159 1.00 37.41 124 MET A CA 1
ATOM 922 C C . MET A 1 124 ? 0.049 -44.906 -6.602 1.00 37.41 124 MET A C 1
ATOM 924 O O . MET A 1 124 ? 0.076 -45.976 -7.197 1.00 37.41 124 MET A O 1
ATOM 928 N N . VAL A 1 125 ? -0.741 -44.741 -5.526 1.00 41.03 125 VAL A N 1
ATOM 929 C CA . VAL A 1 125 ? -1.436 -45.907 -4.907 1.00 41.03 125 VAL A CA 1
ATOM 930 C C . VAL A 1 125 ? -2.963 -45.783 -4.750 1.00 41.03 125 VAL A C 1
ATOM 932 O O . VAL A 1 125 ? -3.587 -46.691 -4.220 1.00 41.03 125 VAL A O 1
ATOM 935 N N . THR A 1 126 ? -3.650 -44.755 -5.265 1.00 40.72 126 THR A N 1
ATOM 936 C CA . THR A 1 126 ? -5.143 -44.784 -5.261 1.00 40.72 126 THR A CA 1
ATOM 937 C C . THR A 1 126 ? -5.830 -44.326 -6.549 1.00 40.72 126 THR A C 1
ATOM 939 O O . THR A 1 126 ? -7.046 -44.125 -6.563 1.00 40.72 126 THR A O 1
ATOM 942 N N . ALA A 1 127 ? -5.092 -44.285 -7.664 1.00 37.72 127 ALA A N 1
ATOM 943 C CA . ALA A 1 127 ? -5.634 -44.050 -9.006 1.00 37.72 127 ALA A CA 1
ATOM 944 C C . ALA A 1 127 ? -6.663 -45.107 -9.486 1.00 37.72 127 ALA A C 1
ATOM 946 O O . ALA A 1 127 ? -7.248 -44.927 -10.547 1.00 37.72 127 ALA A O 1
ATOM 947 N N . GLU A 1 128 ? -6.963 -46.157 -8.712 1.00 41.91 128 GLU A N 1
ATOM 948 C CA . GLU A 1 128 ? -7.928 -47.203 -9.099 1.00 41.91 128 GLU A CA 1
ATOM 949 C C . GLU A 1 128 ? -9.201 -47.287 -8.235 1.00 41.91 128 GLU A C 1
ATOM 951 O O . GLU A 1 128 ? -10.089 -48.075 -8.545 1.00 41.91 128 GLU A O 1
ATOM 956 N N . ALA A 1 129 ? -9.379 -46.438 -7.213 1.00 38.78 129 ALA A N 1
ATOM 957 C CA . ALA A 1 129 ? -10.605 -46.444 -6.387 1.00 38.78 129 ALA A CA 1
ATOM 958 C C . ALA A 1 129 ? -11.433 -45.139 -6.445 1.00 38.78 129 ALA A C 1
ATOM 960 O O . ALA A 1 129 ? -12.492 -45.040 -5.822 1.00 38.78 129 ALA A O 1
ATOM 961 N N . ALA A 1 130 ? -10.981 -44.137 -7.209 1.00 37.72 130 ALA A N 1
ATOM 962 C CA . ALA A 1 130 ? -11.519 -42.772 -7.221 1.00 37.72 130 ALA A CA 1
ATOM 963 C C . ALA A 1 130 ? -12.794 -42.549 -8.070 1.00 37.72 130 ALA A C 1
ATOM 965 O O . ALA A 1 130 ? -13.301 -41.431 -8.113 1.00 37.72 130 ALA A O 1
ATOM 966 N N . ALA A 1 131 ? -13.355 -43.572 -8.724 1.00 34.47 131 ALA A N 1
ATOM 967 C CA . ALA A 1 131 ? -14.472 -43.372 -9.658 1.00 34.47 131 ALA A CA 1
ATOM 968 C C . ALA A 1 131 ? -15.889 -43.422 -9.037 1.00 34.47 131 ALA A C 1
ATOM 970 O O . ALA A 1 131 ? -16.838 -43.037 -9.710 1.00 34.47 131 ALA A O 1
ATOM 971 N N . ALA A 1 132 ? -16.080 -43.862 -7.783 1.00 33.38 132 ALA A N 1
ATOM 972 C CA . ALA A 1 132 ? -17.434 -44.172 -7.276 1.00 33.38 132 ALA A CA 1
ATOM 973 C C . ALA A 1 132 ? -17.845 -43.536 -5.928 1.00 33.38 132 ALA A C 1
ATOM 975 O O . ALA A 1 132 ? -18.920 -43.840 -5.419 1.00 33.38 132 ALA A O 1
ATOM 976 N N . ARG A 1 133 ? -17.037 -42.651 -5.326 1.00 28.89 133 ARG A N 1
ATOM 977 C CA . ARG A 1 133 ? -17.350 -42.018 -4.019 1.00 28.89 133 ARG A CA 1
ATOM 978 C C . ARG A 1 133 ? -17.203 -40.497 -3.995 1.00 28.89 133 ARG A C 1
ATOM 980 O O . ARG A 1 133 ? -16.998 -39.891 -2.947 1.00 28.89 133 ARG A O 1
ATOM 987 N N . ILE A 1 134 ? -17.375 -39.868 -5.152 1.00 34.75 134 ILE A N 1
ATOM 988 C CA . ILE A 1 134 ? -17.707 -38.446 -5.238 1.00 34.75 134 ILE A CA 1
ATOM 989 C C . ILE A 1 134 ? -19.119 -38.307 -4.657 1.00 34.75 134 ILE A C 1
ATOM 991 O O . ILE A 1 134 ? -20.072 -38.517 -5.383 1.00 34.75 134 ILE A O 1
ATOM 995 N N . TYR A 1 135 ? -19.256 -38.117 -3.345 1.00 32.91 135 TYR A N 1
ATOM 996 C CA . TYR A 1 135 ? -20.310 -37.349 -2.665 1.00 32.91 135 TYR A CA 1
ATOM 997 C C . TYR A 1 135 ? -20.194 -37.588 -1.149 1.00 32.91 135 TYR A C 1
ATOM 999 O O . TYR A 1 135 ? -20.408 -38.687 -0.643 1.00 32.91 135 TYR A O 1
ATOM 1007 N N . SER A 1 136 ? -19.924 -36.497 -0.434 1.00 36.91 136 SER A N 1
ATOM 1008 C CA . SER A 1 136 ? -19.928 -36.321 1.025 1.00 36.91 136 SER A CA 1
ATOM 1009 C C . SER A 1 136 ? -18.642 -36.666 1.803 1.00 36.91 136 SER A C 1
ATOM 1011 O O . SER A 1 136 ? -18.206 -37.809 1.897 1.00 36.91 136 SER A O 1
ATOM 1013 N N . ASN A 1 137 ? -18.131 -35.611 2.451 1.00 36.94 137 ASN A N 1
ATOM 1014 C CA . ASN A 1 137 ? -17.247 -35.573 3.623 1.00 36.94 137 ASN A CA 1
ATOM 1015 C C . ASN A 1 137 ? -15.724 -35.622 3.404 1.00 36.94 137 ASN A C 1
ATOM 1017 O O . ASN A 1 137 ? -15.050 -36.586 3.756 1.00 36.94 137 ASN A O 1
ATOM 1021 N N . SER A 1 138 ? -15.172 -34.482 2.974 1.00 31.52 138 SER A N 1
ATOM 1022 C CA . SER A 1 138 ? -13.780 -34.098 3.261 1.00 31.52 138 SER A CA 1
ATOM 1023 C C . SER A 1 138 ? -13.664 -33.533 4.695 1.00 31.52 138 SER A C 1
ATOM 1025 O O . SER A 1 138 ? -14.461 -32.660 5.050 1.00 31.52 138 SER A O 1
ATOM 1027 N N . PRO A 1 139 ? -12.684 -33.952 5.526 1.00 35.69 139 PRO A N 1
ATOM 1028 C CA . PRO A 1 139 ? -12.324 -33.243 6.756 1.00 35.69 139 PRO A CA 1
ATOM 1029 C C . PRO A 1 139 ? -11.587 -31.932 6.414 1.00 35.69 139 PRO A C 1
ATOM 1031 O O . PRO A 1 139 ? -10.907 -31.873 5.389 1.00 35.69 139 PRO A O 1
ATOM 1034 N N . PRO A 1 140 ? -11.693 -30.874 7.240 1.00 41.19 140 PRO A N 1
ATOM 1035 C CA . PRO A 1 140 ? -11.178 -29.559 6.885 1.00 41.19 140 PRO A CA 1
ATOM 1036 C C . PRO A 1 140 ? -9.645 -29.548 6.881 1.00 41.19 140 PRO A C 1
ATOM 1038 O O . PRO A 1 140 ? -9.006 -29.872 7.885 1.00 41.19 140 PRO A O 1
ATOM 1041 N N . GLU A 1 141 ? -9.055 -29.089 5.776 1.00 42.44 141 GLU A N 1
ATOM 1042 C CA . GLU A 1 141 ? -7.728 -28.477 5.804 1.00 42.44 141 GLU A CA 1
ATOM 1043 C C . GLU A 1 141 ? -7.699 -27.437 6.934 1.00 42.44 141 GLU A C 1
ATOM 1045 O O . GLU A 1 141 ? -8.684 -26.723 7.154 1.00 42.44 141 GLU A O 1
ATOM 1050 N N . ARG A 1 142 ? -6.598 -27.357 7.694 1.00 41.50 142 ARG A N 1
ATOM 1051 C CA . ARG A 1 142 ? -6.447 -26.334 8.739 1.00 41.50 142 ARG A CA 1
ATOM 1052 C C . ARG A 1 142 ? -6.628 -24.957 8.095 1.00 41.50 142 ARG A C 1
ATOM 1054 O O . ARG A 1 142 ? -5.739 -24.487 7.392 1.00 41.50 142 ARG A O 1
ATOM 1061 N N . ARG A 1 143 ? -7.799 -24.357 8.327 1.00 50.31 143 ARG A N 1
ATOM 1062 C CA . ARG A 1 143 ? -8.236 -23.080 7.760 1.00 50.31 143 ARG A CA 1
ATOM 1063 C C . ARG A 1 143 ? -7.170 -22.015 7.997 1.00 50.31 143 ARG A C 1
ATOM 1065 O O . ARG A 1 143 ? -6.652 -21.897 9.109 1.00 50.31 143 ARG A O 1
ATOM 1072 N N . ASN A 1 144 ? -6.876 -21.235 6.960 1.00 60.69 144 ASN A N 1
ATOM 1073 C CA . ASN A 1 144 ? -6.260 -19.933 7.154 1.00 60.69 144 ASN A CA 1
ATOM 1074 C C . ASN A 1 144 ? -7.112 -19.160 8.185 1.00 60.69 144 ASN A C 1
ATOM 1076 O O . ASN A 1 144 ? -8.338 -19.167 8.060 1.00 60.69 144 ASN A O 1
ATOM 1080 N N . LEU A 1 145 ? -6.502 -18.588 9.234 1.00 64.12 145 LEU A N 1
ATOM 1081 C CA . LEU A 1 145 ? -7.263 -17.931 10.307 1.00 64.12 145 LEU A CA 1
ATOM 1082 C C . LEU A 1 145 ? -8.055 -16.744 9.737 1.00 64.12 145 LEU A C 1
ATOM 1084 O O . LEU A 1 145 ? -9.199 -16.529 10.133 1.00 64.12 145 LEU A O 1
ATOM 1088 N N . LEU A 1 146 ? -7.486 -16.060 8.742 1.00 73.88 146 LEU A N 1
ATOM 1089 C CA . LEU A 1 146 ? -8.194 -15.115 7.896 1.00 73.88 146 LEU A CA 1
ATOM 1090 C C . LEU A 1 146 ? -8.510 -15.748 6.532 1.00 73.88 146 LEU A C 1
ATOM 1092 O O . LEU A 1 146 ? -7.655 -15.876 5.659 1.00 73.88 146 LEU A O 1
ATOM 1096 N N . ALA A 1 147 ? -9.767 -16.146 6.353 1.00 76.88 147 ALA A N 1
ATOM 1097 C CA . ALA A 1 147 ? -10.347 -16.536 5.068 1.00 76.88 147 ALA A CA 1
ATOM 1098 C C . ALA A 1 147 ? -11.610 -15.694 4.826 1.00 76.88 147 ALA A C 1
ATOM 1100 O O . ALA A 1 147 ? -12.720 -16.217 4.763 1.00 76.88 147 ALA A O 1
ATOM 1101 N N . ASN A 1 148 ? -11.441 -14.367 4.782 1.00 87.94 148 ASN A N 1
ATOM 1102 C CA . ASN A 1 148 ? -12.545 -13.399 4.742 1.00 87.94 148 ASN A CA 1
ATOM 1103 C C . ASN A 1 148 ? -13.005 -13.015 3.322 1.00 87.94 148 ASN A C 1
ATOM 1105 O O . ASN A 1 148 ? -13.920 -12.207 3.187 1.00 87.94 148 ASN A O 1
ATOM 1109 N N . GLY A 1 149 ? -12.388 -13.576 2.273 1.00 89.94 149 GLY A N 1
ATOM 1110 C CA . GLY A 1 149 ? -12.740 -13.295 0.873 1.00 89.94 149 GLY A CA 1
ATOM 1111 C C . GLY A 1 149 ? -12.421 -11.865 0.420 1.00 89.94 149 GLY A C 1
ATOM 1112 O O . GLY A 1 149 ? -13.027 -11.373 -0.527 1.00 89.94 149 GLY A O 1
ATOM 1113 N N . LEU A 1 150 ? -11.521 -11.174 1.126 1.00 95.88 150 LEU A N 1
ATOM 1114 C CA . LEU A 1 150 ? -11.043 -9.839 0.776 1.00 95.88 150 LEU A CA 1
ATOM 1115 C C . LEU A 1 150 ? -9.596 -9.897 0.269 1.00 95.88 150 LEU A C 1
ATOM 1117 O O . LEU A 1 150 ? -8.905 -10.901 0.419 1.00 95.88 150 LEU A O 1
ATOM 1121 N N . ALA A 1 151 ? -9.133 -8.770 -0.276 1.00 96.12 151 ALA A N 1
ATOM 1122 C CA . ALA A 1 151 ? -7.748 -8.560 -0.698 1.00 96.12 151 ALA A CA 1
ATOM 1123 C C . ALA A 1 151 ? -7.266 -9.453 -1.853 1.00 96.12 151 ALA A C 1
ATOM 1125 O O . ALA A 1 151 ? -6.068 -9.702 -1.966 1.00 96.12 151 ALA A O 1
ATOM 1126 N N . ASP A 1 152 ? -8.163 -9.879 -2.748 1.00 95.88 152 ASP A N 1
ATOM 1127 C CA . ASP A 1 152 ? -7.786 -10.545 -4.010 1.00 95.88 152 ASP A CA 1
ATOM 1128 C C . ASP A 1 152 ? -6.770 -9.723 -4.823 1.00 95.88 152 ASP A C 1
ATOM 1130 O O . ASP A 1 152 ? -5.920 -10.276 -5.517 1.00 95.88 152 ASP A O 1
ATOM 1134 N N . THR A 1 153 ? -6.836 -8.397 -4.692 1.00 98.31 153 THR A N 1
ATOM 1135 C CA . THR A 1 153 ? -5.828 -7.424 -5.122 1.00 98.31 153 THR A CA 1
ATOM 1136 C C . THR A 1 153 ? -5.496 -6.477 -3.958 1.00 98.31 153 THR A C 1
ATOM 1138 O O . THR A 1 153 ? -6.274 -6.408 -2.992 1.00 98.31 153 THR A O 1
ATOM 1141 N N . PRO A 1 154 ? -4.367 -5.742 -4.012 1.00 98.75 154 PRO A N 1
ATOM 1142 C CA . PRO A 1 154 ? -4.022 -4.767 -2.978 1.00 98.75 154 PRO A CA 1
ATOM 1143 C C . PRO A 1 154 ? -5.136 -3.726 -2.788 1.00 98.75 154 PRO A C 1
ATOM 1145 O O . PRO A 1 154 ? -5.782 -3.332 -3.768 1.00 98.75 154 PRO A O 1
ATOM 1148 N N . PRO A 1 155 ? -5.413 -3.269 -1.552 1.00 98.69 155 PRO A N 1
ATOM 1149 C CA . PRO A 1 155 ? -6.448 -2.272 -1.319 1.00 98.69 155 PRO A CA 1
ATOM 1150 C C . PRO A 1 155 ? -6.048 -0.922 -1.928 1.00 98.69 155 PRO A C 1
ATOM 1152 O O . PRO A 1 155 ? -4.885 -0.527 -1.914 1.00 98.69 155 PRO A O 1
ATOM 1155 N N . MET A 1 156 ? -7.043 -0.191 -2.425 1.00 98.94 156 MET A N 1
ATOM 1156 C CA . MET A 1 156 ? -6.881 1.171 -2.925 1.00 98.94 156 MET A CA 1
ATOM 1157 C C . MET A 1 156 ? -7.835 2.105 -2.189 1.00 98.94 156 MET A C 1
ATOM 1159 O O . MET A 1 156 ? -9.026 1.803 -2.036 1.00 98.94 156 MET A O 1
ATOM 1163 N N . GLY A 1 157 ? -7.334 3.254 -1.757 1.00 98.88 157 GLY A N 1
ATOM 1164 C CA . GLY A 1 157 ? -8.115 4.193 -0.966 1.00 98.88 157 GLY A CA 1
ATOM 1165 C C . GLY A 1 157 ? -7.345 5.445 -0.590 1.00 98.88 157 GLY A C 1
ATOM 1166 O O . GLY A 1 157 ? -6.422 5.857 -1.282 1.00 98.88 157 GLY A O 1
ATOM 1167 N N . TRP A 1 158 ? -7.741 6.034 0.522 1.00 98.94 158 TRP A N 1
ATOM 1168 C CA . TRP A 1 158 ? -7.164 7.227 1.112 1.00 98.94 158 TRP A CA 1
ATOM 1169 C C . TRP A 1 158 ? -7.097 7.048 2.628 1.00 98.94 158 TRP A C 1
ATOM 1171 O O . TRP A 1 158 ? -7.960 6.377 3.202 1.00 98.94 158 TRP A O 1
ATOM 1181 N N . ASN A 1 159 ? -6.093 7.636 3.271 1.00 98.88 159 ASN A N 1
ATOM 1182 C CA . ASN A 1 159 ? -5.963 7.681 4.723 1.00 98.88 159 ASN A CA 1
ATOM 1183 C C . ASN A 1 159 ? -5.657 9.118 5.182 1.00 98.88 159 ASN A C 1
ATOM 1185 O O . ASN A 1 159 ? -4.911 9.841 4.524 1.00 98.88 159 ASN A O 1
ATOM 1189 N N . SER A 1 160 ? -6.237 9.532 6.312 1.00 98.69 160 SER A N 1
ATOM 1190 C CA . SER A 1 160 ? -6.118 10.897 6.833 1.00 98.69 160 SER A CA 1
ATOM 1191 C C . SER A 1 160 ? -4.741 11.286 7.383 1.00 98.69 160 SER A C 1
ATOM 1193 O O . SER A 1 160 ? -4.466 12.478 7.502 1.00 98.69 160 SER A O 1
ATOM 1195 N N . TRP A 1 161 ? -3.891 10.333 7.766 1.00 98.62 161 TRP A N 1
ATOM 1196 C CA . TRP A 1 161 ? -2.759 10.588 8.662 1.00 98.62 161 TRP A CA 1
ATOM 1197 C C . TRP A 1 161 ? -1.682 11.515 8.093 1.00 98.62 161 TRP A C 1
ATOM 1199 O O . TRP A 1 161 ? -1.366 12.520 8.731 1.00 98.62 161 TRP A O 1
ATOM 1209 N N . ASN A 1 162 ? -1.149 11.215 6.903 1.00 97.69 162 ASN A N 1
ATOM 1210 C CA . ASN A 1 162 ? 0.030 11.913 6.370 1.00 97.69 162 ASN A CA 1
ATOM 1211 C C . ASN A 1 162 ? -0.186 13.425 6.224 1.00 97.69 162 ASN A C 1
ATOM 1213 O O . ASN A 1 162 ? 0.725 14.201 6.498 1.00 97.69 162 ASN A O 1
ATOM 1217 N N . HIS A 1 163 ? -1.393 13.849 5.840 1.00 97.88 163 HIS A N 1
ATOM 1218 C CA . HIS A 1 163 ? -1.707 15.267 5.662 1.00 97.88 163 HIS A CA 1
ATOM 1219 C C . HIS A 1 163 ? -2.352 15.914 6.894 1.00 97.88 163 HIS A C 1
ATOM 1221 O O . HIS A 1 163 ? -2.038 17.053 7.236 1.00 97.88 163 HIS A O 1
ATOM 1227 N N . PHE A 1 164 ? -3.281 15.220 7.560 1.00 98.25 164 PHE A N 1
ATOM 1228 C CA . PHE A 1 164 ? -4.102 15.826 8.614 1.00 98.25 164 PHE A CA 1
ATOM 1229 C C . PHE A 1 164 ? -3.615 15.502 10.026 1.00 98.25 164 PHE A C 1
ATOM 1231 O O . PHE A 1 164 ? -3.908 16.260 10.953 1.00 98.25 164 PHE A O 1
ATOM 1238 N N . SER A 1 165 ? -2.883 14.402 10.219 1.00 97.38 165 SER A N 1
ATOM 1239 C CA . SER A 1 165 ? -2.526 13.882 11.545 1.00 97.38 165 SER A CA 1
ATOM 1240 C C . SER A 1 165 ? -3.767 13.834 12.462 1.00 97.38 165 SER A C 1
ATOM 1242 O O . SER A 1 165 ? -4.811 13.331 12.052 1.00 97.38 165 SER A O 1
ATOM 1244 N N . CYS A 1 166 ? -3.716 14.409 13.673 1.00 97.94 166 CYS A N 1
ATOM 1245 C CA . CYS A 1 166 ? -4.890 14.515 14.553 1.00 97.94 166 CYS A CA 1
ATOM 1246 C C . CYS A 1 166 ? -5.878 15.645 14.185 1.00 97.94 166 CYS A C 1
ATOM 1248 O O . CYS A 1 166 ? -6.903 15.787 14.855 1.00 97.94 166 CYS A O 1
ATOM 1250 N N . ASN A 1 167 ? -5.602 16.489 13.185 1.00 97.69 167 ASN A N 1
ATOM 1251 C CA . ASN A 1 167 ? -6.512 17.562 12.768 1.00 97.69 167 ASN A CA 1
ATOM 1252 C C . ASN A 1 167 ? -7.598 17.029 11.818 1.00 97.69 167 ASN A C 1
ATOM 1254 O O . ASN A 1 167 ? -7.716 17.457 10.669 1.00 97.69 167 ASN A O 1
ATOM 12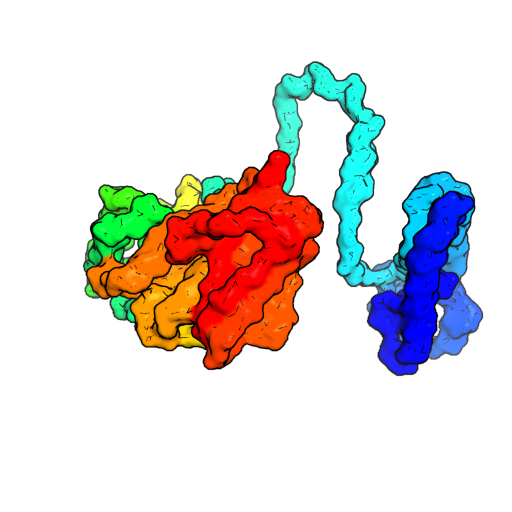58 N N . ILE A 1 168 ? -8.381 16.066 12.309 1.00 97.75 168 ILE A N 1
ATOM 1259 C CA . ILE A 1 168 ? -9.408 15.359 11.545 1.00 97.75 168 ILE A CA 1
ATOM 1260 C C . ILE A 1 168 ? -10.795 15.530 12.173 1.00 97.75 168 ILE A C 1
ATOM 1262 O O . ILE A 1 168 ? -10.950 15.601 13.394 1.00 97.75 168 ILE A O 1
ATOM 1266 N N . ASN A 1 169 ? -11.823 15.619 11.330 1.00 98.56 169 ASN A N 1
ATOM 1267 C CA . ASN A 1 169 ? -13.221 15.712 11.747 1.00 98.56 169 ASN A CA 1
ATOM 1268 C C . ASN A 1 169 ? -14.160 15.128 10.680 1.00 98.56 169 ASN A C 1
ATOM 1270 O O . ASN A 1 169 ? -13.745 14.852 9.553 1.00 98.56 169 ASN A O 1
ATOM 1274 N N . GLU A 1 170 ? -15.437 14.956 11.028 1.00 98.56 170 GLU A N 1
ATOM 1275 C CA . GLU A 1 170 ? -16.433 14.352 10.143 1.00 98.56 170 GLU A CA 1
ATOM 1276 C C . GLU A 1 170 ? -16.612 15.106 8.820 1.00 98.56 170 GLU A C 1
ATOM 1278 O O . GLU A 1 170 ? -16.864 14.469 7.799 1.00 98.56 170 GLU A O 1
ATOM 1283 N N . THR A 1 171 ? -16.454 16.434 8.813 1.00 98.69 171 THR A N 1
ATOM 1284 C CA . THR A 1 171 ? -16.576 17.254 7.602 1.00 98.69 171 THR A CA 1
ATOM 1285 C C . THR A 1 171 ? -15.445 16.940 6.637 1.00 98.69 171 THR A C 1
ATOM 1287 O O . THR A 1 171 ? -15.714 16.666 5.472 1.00 98.69 171 THR A O 1
ATOM 1290 N N . VAL A 1 172 ? -14.200 16.881 7.125 1.00 98.62 172 VAL A N 1
ATOM 1291 C CA . VAL A 1 172 ? -13.041 16.512 6.298 1.00 98.62 172 VAL A CA 1
ATOM 1292 C C . VAL A 1 172 ? -13.244 15.131 5.677 1.00 98.62 172 VAL A C 1
ATOM 1294 O O . VAL A 1 172 ? -13.045 14.974 4.478 1.00 98.62 172 VAL A O 1
ATOM 1297 N N . ILE A 1 173 ? -13.708 14.139 6.445 1.00 98.81 173 ILE A N 1
ATOM 1298 C CA . ILE A 1 173 ? -13.943 12.788 5.910 1.00 98.81 173 ILE A CA 1
ATOM 1299 C C . ILE A 1 173 ? -15.044 12.784 4.838 1.00 98.81 173 ILE A C 1
ATOM 1301 O O . ILE A 1 173 ? -14.878 12.151 3.793 1.00 98.81 173 ILE A O 1
ATOM 1305 N N . LYS A 1 174 ? -16.153 13.503 5.061 1.00 98.88 174 LYS A N 1
ATOM 1306 C CA . LYS A 1 174 ? -17.252 13.620 4.085 1.00 98.88 174 LYS A CA 1
ATOM 1307 C C . LYS A 1 174 ? -16.795 14.306 2.796 1.00 98.88 174 LYS A C 1
ATOM 1309 O O . LYS A 1 174 ? -17.035 13.779 1.713 1.00 98.88 174 LYS A O 1
ATOM 1314 N N . GLU A 1 175 ? -16.099 15.434 2.911 1.00 98.81 175 GLU A N 1
ATOM 1315 C CA . GLU A 1 175 ? -15.576 16.181 1.764 1.00 98.81 175 GLU A CA 1
ATOM 1316 C C . GLU A 1 175 ? -14.519 15.386 0.994 1.00 98.81 175 GLU A C 1
ATOM 1318 O O . GLU A 1 175 ? -14.510 15.406 -0.234 1.00 98.81 175 GLU A O 1
ATOM 1323 N N . THR A 1 176 ? -13.657 14.642 1.687 1.00 98.88 176 THR A N 1
ATOM 1324 C CA . THR A 1 176 ? -12.695 13.730 1.059 1.00 98.88 176 THR A CA 1
ATOM 1325 C C . THR A 1 176 ? -13.401 12.614 0.292 1.00 98.88 176 THR A C 1
ATOM 1327 O O . THR A 1 176 ? -13.031 12.321 -0.845 1.00 98.88 176 THR A O 1
ATOM 1330 N N . ALA A 1 177 ? -14.449 12.012 0.864 1.00 98.88 177 ALA A N 1
ATOM 1331 C CA . ALA A 1 177 ? -15.257 11.013 0.166 1.00 98.88 177 ALA A CA 1
ATOM 1332 C C . ALA A 1 177 ? -15.905 11.596 -1.106 1.00 98.88 177 ALA A C 1
ATOM 1334 O O . ALA A 1 177 ? -15.886 10.965 -2.164 1.00 98.88 177 ALA A O 1
ATOM 1335 N N . ASP A 1 178 ? -16.414 12.828 -1.033 1.00 98.88 178 ASP A N 1
ATOM 1336 C CA . ASP A 1 178 ? -16.954 13.542 -2.193 1.00 98.88 178 ASP A CA 1
ATOM 1337 C C . ASP A 1 178 ? -15.879 13.854 -3.240 1.00 98.88 178 ASP A C 1
ATOM 1339 O O . ASP A 1 178 ? -16.114 13.681 -4.440 1.00 98.88 178 ASP A O 1
ATOM 1343 N N . ALA A 1 179 ? -14.688 14.259 -2.800 1.00 98.88 179 ALA A N 1
ATOM 1344 C CA . ALA A 1 179 ? -13.555 14.561 -3.662 1.00 98.88 179 ALA A CA 1
ATOM 1345 C C . ALA A 1 179 ? -13.046 13.320 -4.408 1.00 98.88 179 ALA A C 1
ATOM 1347 O O . ALA A 1 179 ? -12.782 13.396 -5.607 1.00 98.88 179 ALA A O 1
ATOM 1348 N N . LEU A 1 180 ? -12.982 12.148 -3.764 1.00 98.88 180 LEU A N 1
ATOM 1349 C CA . LEU A 1 180 ? -12.631 10.895 -4.446 1.00 98.88 180 LEU A CA 1
ATOM 1350 C C . LEU A 1 180 ? -13.585 10.591 -5.612 1.00 98.88 180 LEU A C 1
ATOM 1352 O O . LEU A 1 180 ? -13.156 10.085 -6.651 1.00 98.88 180 LEU A O 1
ATOM 1356 N N . ILE A 1 181 ? -14.870 10.926 -5.477 1.00 98.75 181 ILE A N 1
ATOM 1357 C CA . ILE A 1 181 ? -15.848 10.763 -6.559 1.00 98.75 181 ILE A CA 1
ATOM 1358 C C . ILE A 1 181 ? -15.662 11.830 -7.635 1.00 98.75 181 ILE A C 1
ATOM 1360 O O . ILE A 1 181 ? -15.587 11.490 -8.819 1.00 98.75 181 ILE A O 1
ATOM 1364 N N . SER A 1 182 ? -15.615 13.106 -7.246 1.00 98.56 182 SER A N 1
ATOM 1365 C CA . SER A 1 182 ? -15.616 14.233 -8.187 1.00 98.56 182 SER A CA 1
ATOM 1366 C C . SER A 1 182 ? -14.337 14.304 -9.024 1.00 98.56 182 SER A C 1
ATOM 1368 O O . SER A 1 182 ? -14.404 14.617 -10.211 1.00 98.56 182 SER A O 1
ATOM 1370 N N . THR A 1 183 ? -13.195 13.917 -8.451 1.00 98.44 183 THR A N 1
ATOM 1371 C CA . THR A 1 183 ? -11.906 13.780 -9.155 1.00 98.44 183 THR A CA 1
ATOM 1372 C C . THR A 1 183 ? -11.845 12.543 -10.056 1.00 98.44 183 THR A C 1
ATOM 1374 O O . THR A 1 183 ? -10.968 12.434 -10.910 1.00 98.44 183 THR A O 1
ATOM 1377 N N . GLY A 1 184 ? -12.772 11.593 -9.889 1.00 98.44 184 GLY A N 1
ATOM 1378 C CA . GLY A 1 184 ? -12.806 10.332 -10.626 1.00 98.44 184 GLY A CA 1
ATOM 1379 C C . GLY A 1 184 ? -11.917 9.225 -10.052 1.00 98.44 184 GLY A C 1
ATOM 1380 O O . GLY A 1 184 ? -11.983 8.105 -10.561 1.00 98.44 184 GLY A O 1
ATOM 1381 N N . LEU A 1 185 ? -11.154 9.480 -8.982 1.00 98.81 185 LEU A N 1
ATOM 1382 C CA . LEU A 1 185 ? -10.300 8.486 -8.316 1.00 98.81 185 LEU A CA 1
ATOM 1383 C C . LEU A 1 185 ? -11.101 7.263 -7.837 1.00 98.81 185 LEU A C 1
ATOM 1385 O O . LEU A 1 185 ? -10.676 6.124 -8.025 1.00 98.81 185 LEU A O 1
ATOM 1389 N N . ALA A 1 186 ? -12.318 7.461 -7.330 1.00 98.75 186 ALA A N 1
ATOM 1390 C CA . ALA A 1 186 ? -13.205 6.367 -6.934 1.00 98.75 186 ALA A CA 1
ATOM 1391 C C . ALA A 1 186 ? -13.469 5.376 -8.085 1.00 98.75 186 ALA A C 1
ATOM 1393 O O . ALA A 1 186 ? -13.455 4.162 -7.883 1.00 98.75 186 ALA A O 1
ATOM 1394 N N . LYS A 1 187 ? -13.629 5.873 -9.323 1.00 98.50 187 LYS A N 1
ATOM 1395 C CA . LYS A 1 187 ? -13.835 5.032 -10.519 1.00 98.50 187 LYS A CA 1
ATOM 1396 C C . LYS A 1 187 ? -12.586 4.242 -10.916 1.00 98.50 187 LYS A C 1
ATOM 1398 O O . LYS A 1 187 ? -12.703 3.275 -11.663 1.00 98.50 187 LYS A O 1
ATOM 1403 N N . LEU A 1 188 ? -11.409 4.659 -10.449 1.00 98.69 188 LEU A N 1
ATOM 1404 C CA . LEU A 1 188 ? -10.137 3.969 -10.671 1.00 98.69 188 LEU A CA 1
ATOM 1405 C C . LEU A 1 188 ? -9.866 2.872 -9.638 1.00 98.69 188 LEU A C 1
ATOM 1407 O O . LEU A 1 188 ? -8.968 2.064 -9.847 1.00 98.69 188 LEU A O 1
ATOM 1411 N N . GLY A 1 189 ? -10.645 2.823 -8.553 1.00 98.62 189 GLY A N 1
ATOM 1412 C CA . GLY A 1 189 ? -10.550 1.791 -7.521 1.00 98.62 189 GLY A CA 1
ATOM 1413 C C . GLY A 1 189 ? -10.293 2.318 -6.112 1.00 98.62 189 GLY A C 1
ATOM 1414 O O . GLY A 1 189 ? -10.447 1.543 -5.168 1.00 98.62 189 GLY A O 1
ATOM 1415 N N . TYR A 1 190 ? -9.963 3.607 -5.944 1.00 98.88 190 TYR A N 1
ATOM 1416 C CA . TYR A 1 190 ? -9.751 4.245 -4.637 1.00 98.88 190 TYR A CA 1
ATOM 1417 C C . TYR A 1 190 ? -11.065 4.335 -3.852 1.00 98.88 190 TYR A C 1
ATOM 1419 O O . TYR A 1 190 ? -11.791 5.324 -3.931 1.00 98.88 190 TYR A O 1
ATOM 1427 N N . LYS A 1 191 ? -11.398 3.261 -3.132 1.00 98.56 191 LYS A N 1
ATOM 1428 C CA . LYS A 1 191 ? -12.725 3.048 -2.538 1.00 98.56 191 LYS A CA 1
ATOM 1429 C C . LYS A 1 191 ? -12.746 3.109 -1.018 1.00 98.56 191 LYS A C 1
ATOM 1431 O O . LYS A 1 191 ? -13.812 3.327 -0.457 1.00 98.56 191 LYS A O 1
ATOM 1436 N N . TYR A 1 192 ? -11.613 2.872 -0.362 1.00 98.94 192 TYR A N 1
ATOM 1437 C CA . TYR A 1 192 ? -11.517 2.930 1.094 1.00 98.94 192 TYR A CA 1
ATOM 1438 C C . TYR A 1 192 ? -11.233 4.364 1.554 1.00 98.94 192 TYR A C 1
ATOM 1440 O O . TYR A 1 192 ? -10.255 4.962 1.118 1.00 98.94 192 TYR A O 1
ATOM 1448 N N . VAL A 1 193 ? -12.081 4.906 2.423 1.00 98.94 193 VAL A N 1
ATOM 1449 C CA . VAL A 1 193 ? -11.898 6.190 3.107 1.00 98.94 193 VAL A CA 1
ATOM 1450 C C . VAL A 1 193 ? -11.530 5.871 4.550 1.00 98.94 193 VAL A C 1
ATOM 1452 O O . VAL A 1 193 ? -12.403 5.592 5.371 1.00 98.94 193 VAL A O 1
ATOM 1455 N N . ASN A 1 194 ? -10.234 5.818 4.841 1.00 98.94 194 ASN A N 1
ATOM 1456 C CA . ASN A 1 194 ? -9.728 5.351 6.125 1.00 98.94 194 ASN A CA 1
ATOM 1457 C C . ASN A 1 194 ? -9.525 6.531 7.077 1.00 98.94 194 ASN A C 1
ATOM 1459 O O . ASN A 1 194 ? -8.743 7.440 6.798 1.00 98.94 194 ASN A O 1
ATOM 1463 N N . ILE A 1 195 ? -10.225 6.496 8.209 1.00 98.88 195 ILE A N 1
ATOM 1464 C CA . ILE A 1 195 ? -9.985 7.392 9.339 1.00 98.88 195 ILE A CA 1
ATOM 1465 C C . ILE A 1 195 ? -8.814 6.816 10.135 1.00 98.88 195 ILE A C 1
ATOM 1467 O O . ILE A 1 195 ? -8.869 5.653 10.540 1.00 98.88 195 ILE A O 1
ATOM 1471 N N . ASP A 1 196 ? -7.769 7.615 10.339 1.00 98.81 196 ASP A N 1
ATOM 1472 C CA . ASP A 1 196 ? -6.628 7.237 11.177 1.00 98.81 196 ASP A CA 1
ATOM 1473 C C . ASP A 1 196 ? -6.844 7.620 12.654 1.00 98.81 196 ASP A C 1
ATOM 1475 O O . ASP A 1 196 ? -7.985 7.780 13.084 1.00 98.81 196 ASP A O 1
ATOM 1479 N N . ASP A 1 197 ? -5.780 7.713 13.453 1.00 98.50 197 ASP A N 1
ATOM 1480 C CA . ASP A 1 197 ? -5.840 7.985 14.894 1.00 98.50 197 ASP A CA 1
ATOM 1481 C C . ASP A 1 197 ? -6.595 9.295 15.262 1.00 98.50 197 ASP A C 1
ATOM 1483 O O . ASP A 1 197 ? -6.946 10.134 14.430 1.00 98.50 197 ASP A O 1
ATOM 1487 N N . CYS A 1 198 ? -6.839 9.492 16.560 1.00 98.50 198 CYS A N 1
ATOM 1488 C CA . CYS A 1 198 ? -7.433 10.691 17.166 1.00 98.50 198 CYS A CA 1
ATOM 1489 C C . CYS A 1 198 ? -8.945 10.896 16.908 1.00 98.50 198 CYS A C 1
ATOM 1491 O O . CYS A 1 198 ? -9.492 11.956 17.232 1.00 98.50 198 CYS A O 1
ATOM 1493 N N . TRP A 1 199 ? -9.658 9.882 16.397 1.00 98.69 199 TRP A N 1
ATOM 1494 C CA . TRP A 1 199 ? -11.102 9.958 16.119 1.00 98.69 199 TRP A CA 1
ATOM 1495 C C . TRP A 1 199 ? -12.005 9.770 17.351 1.00 98.69 199 TRP A C 1
ATOM 1497 O O . TRP A 1 199 ? -13.144 10.249 17.364 1.00 98.69 199 TRP A O 1
ATOM 1507 N N . ALA A 1 200 ? -11.523 9.088 18.393 1.00 98.69 200 ALA A N 1
ATOM 1508 C CA . ALA A 1 200 ? -12.304 8.776 19.589 1.00 98.69 200 ALA A CA 1
ATOM 1509 C C . ALA A 1 200 ? -12.028 9.730 20.768 1.00 98.69 200 ALA A C 1
ATOM 1511 O O . ALA A 1 200 ? -11.063 10.507 20.792 1.00 98.69 200 ALA A O 1
ATOM 1512 N N . GLU A 1 201 ? -12.916 9.680 21.759 1.00 98.56 201 GLU A N 1
ATOM 1513 C CA . GLU A 1 201 ? -12.723 10.266 23.080 1.00 98.56 201 GLU A CA 1
ATOM 1514 C C . GLU A 1 201 ? -11.541 9.611 23.803 1.00 98.56 201 GLU A C 1
ATOM 1516 O O . GLU A 1 201 ? -11.174 8.464 23.547 1.00 98.56 201 GLU A O 1
ATOM 1521 N N . LYS A 1 202 ? -10.961 10.335 24.766 1.00 97.88 202 LYS A N 1
ATOM 1522 C CA . LYS A 1 202 ? -9.798 9.858 25.532 1.00 97.88 202 LYS A CA 1
ATOM 1523 C C . LYS A 1 202 ? -10.111 8.650 26.423 1.00 97.88 202 LYS A C 1
ATOM 1525 O O . LYS A 1 202 ? -9.205 7.918 26.810 1.00 97.88 202 LYS A O 1
ATOM 1530 N N . THR A 1 203 ? -11.377 8.457 26.772 1.00 97.88 203 THR A N 1
ATOM 1531 C CA . THR A 1 203 ? -11.834 7.392 27.665 1.00 97.88 203 THR A CA 1
ATOM 1532 C C . THR A 1 203 ? -13.003 6.650 27.043 1.00 97.88 203 THR A C 1
ATOM 1534 O O . THR A 1 203 ? -13.875 7.268 26.430 1.00 97.88 203 THR A O 1
ATOM 1537 N N . ARG A 1 204 ? -13.039 5.333 27.261 1.00 98.50 204 ARG A N 1
ATOM 1538 C CA . ARG A 1 204 ? -14.214 4.496 26.998 1.00 98.50 204 ARG A CA 1
ATOM 1539 C C . ARG A 1 204 ? -15.397 4.955 27.854 1.00 98.50 204 ARG A C 1
ATOM 1541 O O . ARG A 1 204 ? -15.206 5.611 28.883 1.00 98.50 204 ARG A O 1
ATOM 1548 N N . ASP A 1 205 ? -16.611 4.627 27.431 1.00 97.75 205 ASP A N 1
ATOM 1549 C CA . ASP A 1 205 ? -17.799 4.881 28.242 1.00 97.75 205 ASP A CA 1
ATOM 1550 C C . ASP A 1 205 ? -17.929 3.891 29.418 1.00 97.75 205 ASP A C 1
ATOM 1552 O O . ASP A 1 205 ? -17.068 3.045 29.666 1.00 97.75 205 ASP A O 1
ATOM 1556 N N . GLN A 1 206 ? -19.032 3.987 30.166 1.00 97.31 206 GLN A N 1
ATOM 1557 C CA . GLN A 1 206 ? -19.295 3.124 31.325 1.00 97.31 206 GLN A CA 1
ATOM 1558 C C . GLN A 1 206 ? -19.478 1.639 30.971 1.00 97.31 206 GLN A C 1
ATOM 1560 O O . GLN A 1 206 ? -19.395 0.796 31.861 1.00 97.31 206 GLN A O 1
ATOM 1565 N N . LYS A 1 207 ? -19.746 1.312 29.703 1.00 96.88 207 LYS A N 1
ATOM 1566 C CA . LYS A 1 207 ? -19.858 -0.064 29.203 1.00 96.88 207 LYS A CA 1
ATOM 1567 C C . LYS A 1 207 ? -18.524 -0.590 28.673 1.00 96.88 207 LYS A C 1
ATOM 1569 O O . LYS A 1 207 ? -18.440 -1.756 28.297 1.00 96.88 207 LYS A O 1
ATOM 1574 N N . GLY A 1 208 ? -17.487 0.245 28.658 1.00 97.38 208 GLY A N 1
ATOM 1575 C CA . GLY A 1 208 ? -16.199 -0.079 28.059 1.00 97.38 208 GLY A CA 1
ATOM 1576 C C . GLY A 1 208 ? -16.161 0.146 26.547 1.00 97.38 208 GLY A C 1
ATOM 1577 O O . GLY A 1 208 ? -15.186 -0.259 25.919 1.00 97.38 208 GLY A O 1
ATOM 1578 N N . ASP A 1 209 ? -17.162 0.800 25.952 1.00 98.06 209 ASP A N 1
ATOM 1579 C CA . ASP A 1 209 ? -17.193 1.046 24.511 1.00 98.06 209 ASP A CA 1
ATOM 1580 C C . ASP A 1 209 ? -16.313 2.253 24.134 1.00 98.06 209 ASP A C 1
ATOM 1582 O O . ASP A 1 209 ? -16.244 3.252 24.861 1.00 98.06 209 ASP A O 1
ATOM 1586 N N . LEU A 1 210 ? -15.640 2.183 22.979 1.00 98.44 210 LEU A N 1
ATOM 1587 C CA . LEU A 1 210 ? -15.023 3.344 22.339 1.00 98.44 210 LEU A CA 1
ATOM 1588 C C . LEU A 1 210 ? -16.113 4.350 21.951 1.00 98.44 210 LEU A C 1
ATOM 1590 O O . LEU A 1 210 ? -17.150 3.995 21.393 1.00 98.44 210 LEU A O 1
ATOM 1594 N N . VAL A 1 211 ? -15.856 5.633 22.200 1.00 98.19 211 VAL A N 1
ATOM 1595 C CA . VAL A 1 211 ? -16.810 6.710 21.912 1.00 98.19 211 VAL A CA 1
ATOM 1596 C C . VAL A 1 211 ? -16.209 7.637 20.872 1.00 98.19 211 VAL A C 1
ATOM 1598 O O . VAL A 1 211 ? -15.114 8.150 21.073 1.00 98.19 211 VAL A O 1
ATOM 1601 N N . ALA A 1 212 ? -16.921 7.884 19.773 1.00 98.38 212 ALA A N 1
ATOM 1602 C CA . ALA A 1 212 ? -16.517 8.890 18.794 1.00 98.38 212 ALA A CA 1
ATOM 1603 C C . ALA A 1 212 ? -16.418 10.269 19.459 1.00 98.38 212 ALA A C 1
ATOM 1605 O O . ALA A 1 212 ? -17.314 10.656 20.216 1.00 98.38 212 ALA A O 1
ATOM 1606 N N . ARG A 1 213 ? -15.353 11.021 19.168 1.00 98.25 213 ARG A N 1
ATOM 1607 C CA . ARG A 1 213 ? -15.137 12.326 19.793 1.00 98.25 213 ARG A CA 1
ATOM 1608 C C . ARG A 1 213 ? -16.237 13.299 19.390 1.00 98.25 213 ARG A C 1
ATOM 1610 O O . ARG A 1 213 ? -16.325 13.673 18.226 1.00 98.25 213 ARG A O 1
ATOM 1617 N N . LYS A 1 214 ? -17.056 13.769 20.334 1.00 96.94 214 LYS A N 1
ATOM 1618 C CA . LYS A 1 214 ? -18.256 14.567 20.002 1.00 96.94 214 LYS A CA 1
ATOM 1619 C C . LYS A 1 214 ? -17.933 15.908 19.347 1.00 96.94 214 LYS A C 1
ATOM 1621 O O . LYS A 1 214 ? -18.750 16.426 18.595 1.00 96.94 214 LYS A O 1
ATOM 1626 N N . SER A 1 215 ? -16.767 16.481 19.641 1.00 97.94 215 SER A N 1
ATOM 1627 C CA . SER A 1 215 ? -16.356 17.769 19.075 1.00 97.94 215 SER A CA 1
ATOM 1628 C C . SER A 1 215 ? -15.929 17.687 17.608 1.00 97.94 215 SER A C 1
ATOM 1630 O O . SER A 1 215 ? -16.036 18.688 16.906 1.00 97.94 215 SER A O 1
ATOM 1632 N N . THR A 1 216 ? -15.453 16.531 17.138 1.00 98.44 216 THR A N 1
ATOM 1633 C CA . THR A 1 216 ? -14.964 16.343 15.760 1.00 98.44 216 THR A CA 1
ATOM 1634 C C . THR A 1 216 ? -15.825 15.379 14.946 1.00 98.44 216 THR A C 1
ATOM 1636 O O . THR A 1 216 ? -15.903 15.524 13.733 1.00 98.44 216 THR A O 1
ATOM 1639 N N . PHE A 1 217 ? -16.531 14.451 15.591 1.00 98.69 217 PHE A N 1
ATOM 1640 C CA . PHE A 1 217 ? -17.471 13.500 14.992 1.00 98.69 217 PHE A CA 1
ATOM 1641 C C . PHE A 1 217 ? -18.842 13.542 15.703 1.00 98.69 217 PHE A C 1
ATOM 1643 O O . PHE A 1 217 ? -19.292 12.515 16.224 1.00 98.69 217 PHE A O 1
ATOM 1650 N N . PRO A 1 218 ? -19.523 14.706 15.767 1.00 98.44 218 PRO A N 1
ATOM 1651 C CA . PRO A 1 218 ? -20.791 14.863 16.488 1.00 98.44 218 PRO A CA 1
ATOM 1652 C C . PRO A 1 218 ? -21.906 13.916 16.024 1.00 98.44 218 PRO A C 1
ATOM 1654 O O . PRO A 1 218 ? -22.764 13.555 16.828 1.00 98.44 218 PRO A O 1
ATOM 1657 N N . SER A 1 219 ? -21.889 13.480 14.761 1.00 98.50 219 SER A N 1
ATOM 1658 C CA . SER A 1 219 ? -22.875 12.534 14.214 1.00 98.50 219 SER A CA 1
ATOM 1659 C C . SER A 1 219 ? -22.611 11.068 14.602 1.00 98.50 219 SER A C 1
ATOM 1661 O O . SER A 1 219 ? -23.475 10.212 14.414 1.00 98.50 219 SER A O 1
ATOM 1663 N N . GLY A 1 220 ? -21.419 10.762 15.127 1.00 98.44 220 GLY A N 1
ATOM 1664 C CA . GLY A 1 220 ? -20.946 9.400 15.379 1.00 98.44 220 GLY A CA 1
ATOM 1665 C C . GLY A 1 220 ? -20.476 8.656 14.119 1.00 98.44 220 GLY A C 1
ATOM 1666 O O . GLY A 1 220 ? -20.798 9.015 12.985 1.00 98.44 220 GLY A O 1
ATOM 1667 N N . ILE A 1 221 ? -19.706 7.581 14.322 1.00 98.75 221 ILE A N 1
ATOM 1668 C CA . ILE A 1 221 ? -19.045 6.850 13.226 1.00 98.75 221 ILE A CA 1
ATOM 1669 C C . ILE A 1 221 ? -20.032 6.083 12.342 1.00 98.75 221 ILE A C 1
ATOM 1671 O O . ILE A 1 221 ? -19.847 6.056 11.130 1.00 98.75 221 ILE A O 1
ATOM 1675 N N . LYS A 1 222 ? -21.116 5.524 12.897 1.00 98.69 222 LYS A N 1
ATOM 1676 C CA . LYS A 1 222 ? -22.146 4.846 12.087 1.00 98.69 222 LYS A CA 1
ATOM 1677 C C . LYS A 1 222 ? -22.748 5.780 11.032 1.00 98.69 222 LYS A C 1
ATOM 1679 O O . LYS A 1 222 ? -22.766 5.436 9.858 1.00 98.69 222 LYS A O 1
ATOM 1684 N N . ALA A 1 223 ? -23.169 6.983 11.421 1.00 98.81 223 ALA A N 1
ATOM 1685 C CA . ALA A 1 223 ? -23.734 7.944 10.474 1.00 98.81 223 ALA A CA 1
ATOM 1686 C C . ALA A 1 223 ? -22.724 8.347 9.383 1.00 98.81 223 ALA A C 1
ATOM 1688 O O . ALA A 1 223 ? -23.097 8.570 8.231 1.00 98.81 223 ALA A O 1
ATOM 1689 N N . LEU A 1 224 ? -21.435 8.420 9.733 1.00 98.88 224 LEU A N 1
ATOM 1690 C CA . LEU A 1 224 ? -20.363 8.674 8.774 1.00 98.88 224 LEU A CA 1
ATOM 1691 C C . LEU A 1 224 ? -20.143 7.489 7.820 1.00 98.88 224 LEU A C 1
ATOM 1693 O O . LEU A 1 224 ? -19.968 7.706 6.623 1.00 98.88 224 LEU A O 1
ATOM 1697 N N . ALA A 1 225 ? -20.208 6.252 8.317 1.00 98.88 225 ALA A N 1
ATOM 1698 C CA . ALA A 1 225 ? -20.143 5.052 7.487 1.00 98.88 225 ALA A CA 1
ATOM 1699 C C . ALA A 1 225 ? -21.314 5.005 6.501 1.00 98.88 225 ALA A C 1
ATOM 1701 O O . ALA A 1 225 ? -21.089 4.840 5.306 1.00 98.88 225 ALA A O 1
ATOM 1702 N N . ASP A 1 226 ? -22.537 5.271 6.971 1.00 98.88 226 ASP A N 1
ATOM 1703 C CA . ASP A 1 226 ? -23.731 5.332 6.125 1.00 98.88 226 ASP A CA 1
ATOM 1704 C C . ASP A 1 226 ? -23.583 6.404 5.025 1.00 98.88 226 ASP A C 1
ATOM 1706 O O . ASP A 1 226 ? -23.939 6.169 3.869 1.00 98.88 226 ASP A O 1
ATOM 1710 N N . TYR A 1 227 ? -22.998 7.570 5.340 1.00 98.88 227 TYR A N 1
ATOM 1711 C CA . TYR A 1 227 ? -22.688 8.602 4.341 1.00 98.88 227 TYR A CA 1
ATOM 1712 C C . TYR A 1 227 ? -21.732 8.087 3.257 1.00 98.88 227 TYR A C 1
ATOM 1714 O O . TYR A 1 227 ? -22.008 8.232 2.065 1.00 98.88 227 TYR A O 1
ATOM 1722 N N . VAL A 1 228 ? -20.620 7.470 3.663 1.00 98.88 228 VAL A N 1
ATOM 1723 C CA . VAL A 1 228 ? -19.593 6.943 2.751 1.00 98.88 228 VAL A CA 1
ATOM 1724 C C . VAL A 1 228 ? -20.136 5.774 1.917 1.00 98.88 228 VAL A C 1
ATOM 1726 O O . VAL A 1 228 ? -19.893 5.710 0.711 1.00 98.88 228 VAL A O 1
ATOM 1729 N N . HIS A 1 229 ? -20.953 4.895 2.499 1.00 98.88 229 HIS A N 1
ATOM 1730 C CA . HIS A 1 229 ? -21.607 3.797 1.779 1.00 98.88 229 HIS A CA 1
ATOM 1731 C C . HIS A 1 229 ? -22.624 4.291 0.752 1.00 98.88 229 HIS A C 1
ATOM 1733 O O . HIS A 1 229 ? -22.652 3.778 -0.367 1.00 98.88 229 HIS A O 1
ATOM 1739 N N . ASN A 1 230 ? -23.406 5.328 1.069 1.00 98.75 230 ASN A N 1
ATOM 1740 C CA . ASN A 1 230 ? -24.352 5.944 0.126 1.00 98.75 230 ASN A CA 1
ATOM 1741 C C . ASN A 1 230 ? -23.662 6.566 -1.100 1.00 98.75 230 ASN A C 1
ATOM 1743 O O . ASN A 1 230 ? -24.296 6.798 -2.129 1.00 98.75 230 ASN A O 1
ATOM 1747 N N . LYS A 1 231 ? -22.353 6.815 -1.006 1.00 98.44 231 LYS A N 1
ATOM 1748 C CA . LYS A 1 231 ? -21.490 7.290 -2.093 1.00 98.44 231 LYS A CA 1
ATOM 1749 C C . LYS A 1 231 ? -20.856 6.144 -2.899 1.00 98.44 231 LYS A C 1
ATOM 1751 O O . LYS A 1 231 ? -20.138 6.398 -3.862 1.00 98.44 231 LYS A O 1
ATOM 1756 N N . GLY A 1 232 ? -21.119 4.887 -2.530 1.00 98.56 232 GLY A N 1
ATOM 1757 C CA . GLY A 1 232 ? -20.514 3.699 -3.140 1.00 98.56 232 GLY A CA 1
ATOM 1758 C C . GLY A 1 232 ? -19.070 3.438 -2.696 1.00 98.56 232 GLY A C 1
ATOM 1759 O O . GLY A 1 232 ? -18.372 2.640 -3.323 1.00 98.56 232 GLY A O 1
ATOM 1760 N N . LEU A 1 233 ? -18.618 4.113 -1.639 1.00 98.88 233 LEU A N 1
ATOM 1761 C CA . LEU A 1 233 ? -17.296 3.955 -1.041 1.00 98.88 233 LEU A CA 1
ATOM 1762 C C . LEU A 1 233 ? -17.382 3.059 0.205 1.00 98.88 233 LEU A C 1
ATOM 1764 O O . LEU A 1 233 ? -18.454 2.595 0.590 1.00 98.88 233 LEU A O 1
ATOM 1768 N N . LYS A 1 234 ? -16.234 2.791 0.823 1.00 98.94 234 LYS A N 1
ATOM 1769 C CA . LYS A 1 234 ? -16.071 1.967 2.024 1.00 98.94 234 LYS A CA 1
ATOM 1770 C C . LYS A 1 234 ? -15.396 2.777 3.121 1.00 98.94 234 LYS A C 1
ATOM 1772 O O . LYS A 1 234 ? -14.466 3.518 2.817 1.00 98.94 234 LYS A O 1
ATOM 1777 N N . LEU A 1 235 ? -15.819 2.627 4.374 1.00 98.94 235 LEU A N 1
ATOM 1778 C CA . LEU A 1 235 ? -15.222 3.356 5.496 1.00 98.94 235 LEU A CA 1
ATOM 1779 C C . LEU A 1 235 ? -14.231 2.470 6.253 1.00 98.94 235 LEU A C 1
ATOM 1781 O O . LEU A 1 235 ? -14.568 1.362 6.672 1.00 98.94 235 LEU A O 1
ATOM 1785 N N . GLY A 1 236 ? -13.018 2.978 6.449 1.00 98.94 236 GLY A N 1
ATOM 1786 C CA . GLY A 1 236 ? -12.030 2.381 7.335 1.00 98.94 236 GLY A CA 1
ATOM 1787 C C . GLY A 1 236 ? -11.893 3.128 8.649 1.00 98.94 236 GLY A C 1
ATOM 1788 O O . GLY A 1 236 ? -12.153 4.329 8.723 1.00 98.94 236 GLY A O 1
ATOM 1789 N N . ILE A 1 237 ? -11.455 2.411 9.676 1.00 98.88 237 ILE A N 1
ATOM 1790 C CA . ILE A 1 237 ? -11.156 2.959 10.994 1.00 98.88 237 ILE A CA 1
ATOM 1791 C C . ILE A 1 237 ? -9.781 2.489 11.466 1.00 98.88 237 ILE A C 1
ATOM 1793 O O . ILE A 1 237 ? -9.210 1.529 10.936 1.00 98.88 237 ILE A O 1
ATOM 1797 N N . TYR A 1 238 ? -9.276 3.162 12.488 1.00 98.94 238 TYR A N 1
ATOM 1798 C CA . TYR A 1 238 ? -8.014 2.866 13.136 1.00 98.94 238 TYR A CA 1
ATOM 1799 C C . TYR A 1 238 ? -8.227 2.453 14.593 1.00 98.94 238 TYR A C 1
ATOM 1801 O O . TYR A 1 238 ? -9.040 3.046 15.309 1.00 98.94 238 TYR A O 1
ATOM 1809 N N . ALA A 1 239 ? -7.465 1.459 15.034 1.00 98.81 239 ALA A N 1
ATOM 1810 C CA . ALA A 1 239 ? -7.274 1.130 16.439 1.00 98.81 239 ALA A CA 1
ATOM 1811 C C . ALA A 1 239 ? -5.842 0.619 16.660 1.00 98.81 239 ALA A C 1
ATOM 1813 O O . ALA A 1 239 ? -5.050 0.525 15.724 1.00 98.81 239 ALA A O 1
ATOM 1814 N N . ASP A 1 240 ? -5.512 0.271 17.898 1.00 98.81 240 ASP A N 1
ATOM 1815 C CA . ASP A 1 240 ? -4.173 -0.176 18.280 1.00 98.81 240 ASP A CA 1
ATOM 1816 C C . ASP A 1 240 ? -4.248 -1.503 19.043 1.00 98.81 240 ASP A C 1
ATOM 1818 O O . ASP A 1 240 ? -5.112 -1.690 19.901 1.00 98.81 240 ASP A O 1
ATOM 1822 N N . SER A 1 241 ? -3.322 -2.415 18.754 1.00 98.38 241 SER A N 1
ATOM 1823 C CA . SER A 1 241 ? -3.097 -3.667 19.479 1.00 98.38 241 SER A CA 1
ATOM 1824 C C . SER A 1 241 ? -2.356 -3.480 20.818 1.00 98.38 241 SER A C 1
ATOM 1826 O O . SER A 1 241 ? -1.571 -4.341 21.232 1.00 98.38 241 SER A O 1
ATOM 1828 N N . GLY A 1 242 ? -2.636 -2.377 21.506 1.00 98.38 242 GLY A N 1
ATOM 1829 C CA . GLY A 1 242 ? -2.110 -1.962 22.800 1.00 98.38 242 GLY A CA 1
ATOM 1830 C C . GLY A 1 242 ? -3.156 -1.232 23.644 1.00 98.38 242 GLY A C 1
ATOM 1831 O O . GLY A 1 242 ? -4.337 -1.177 23.300 1.00 98.38 242 GLY A O 1
ATOM 1832 N N . SER A 1 243 ? -2.734 -0.694 24.789 1.00 98.06 243 SER A N 1
ATOM 1833 C CA . SER A 1 243 ? -3.634 -0.035 25.758 1.00 98.06 243 SER A CA 1
ATOM 1834 C C . SER A 1 243 ? -4.080 1.372 25.331 1.00 98.06 243 SER A C 1
ATOM 1836 O O . SER A 1 243 ? -5.172 1.830 25.674 1.00 98.06 243 SER A O 1
ATOM 1838 N N . MET A 1 244 ? -3.253 2.066 24.553 1.00 98.38 244 MET A N 1
ATOM 1839 C CA . MET A 1 244 ? -3.526 3.374 23.954 1.00 98.38 244 MET A CA 1
ATOM 1840 C C . MET A 1 244 ? -3.010 3.380 22.523 1.00 98.38 244 MET A C 1
ATOM 1842 O O . MET A 1 244 ? -2.049 2.675 22.216 1.00 98.38 244 MET A O 1
ATOM 1846 N N . THR A 1 245 ? -3.591 4.228 21.684 1.00 98.69 245 THR A N 1
ATOM 1847 C CA . THR A 1 245 ? -3.066 4.467 20.340 1.00 98.69 245 THR A CA 1
ATOM 1848 C C . THR A 1 245 ? -1.726 5.201 20.369 1.00 98.69 245 THR A C 1
ATOM 1850 O O . THR A 1 245 ? -1.305 5.726 21.411 1.00 98.69 245 THR A O 1
ATOM 1853 N N . CYS A 1 246 ? -1.032 5.256 19.233 1.00 98.19 246 CYS A N 1
ATOM 1854 C CA . CYS A 1 246 ? 0.272 5.908 19.131 1.00 98.19 246 CYS A CA 1
ATOM 1855 C C . CYS A 1 246 ? 0.244 7.393 19.524 1.00 98.19 246 CYS A C 1
ATOM 1857 O O . CYS A 1 246 ? 1.139 7.846 20.245 1.00 98.19 246 CYS A O 1
ATOM 1859 N N . SER A 1 247 ? -0.809 8.139 19.160 1.00 97.81 247 SER A N 1
ATOM 1860 C CA . SER A 1 247 ? -0.986 9.535 19.596 1.00 97.81 247 SER A CA 1
ATOM 1861 C C . SER A 1 247 ? -1.277 9.679 21.094 1.00 97.81 247 SER A C 1
ATOM 1863 O O . SER A 1 247 ? -1.156 10.776 21.645 1.00 97.81 247 SER A O 1
ATOM 1865 N N . LYS A 1 248 ? -1.683 8.593 21.770 1.00 98.06 248 LYS A N 1
ATOM 1866 C CA . LYS A 1 248 ? -2.155 8.571 23.168 1.00 98.06 248 LYS A CA 1
ATOM 1867 C C . LYS A 1 248 ? -3.352 9.493 23.421 1.00 98.06 248 LYS A C 1
ATOM 1869 O O . LYS A 1 248 ? -3.592 9.927 24.552 1.00 98.06 248 LYS A O 1
ATOM 1874 N N . THR A 1 249 ? -4.105 9.816 22.369 1.00 97.88 249 THR A N 1
ATOM 1875 C CA . THR A 1 249 ? -5.297 10.671 22.460 1.00 97.88 249 THR A CA 1
ATOM 1876 C C . THR A 1 249 ? -6.587 9.881 22.643 1.00 97.88 249 THR A C 1
ATOM 1878 O O . THR A 1 249 ? -7.595 10.478 23.033 1.00 97.88 249 THR A O 1
ATOM 1881 N N . MET A 1 250 ? -6.542 8.565 22.418 1.00 98.56 250 MET A N 1
ATOM 1882 C CA . MET A 1 250 ? -7.657 7.641 22.581 1.00 98.56 250 MET A CA 1
ATOM 1883 C C . MET A 1 250 ? -7.193 6.238 23.034 1.00 98.56 250 MET 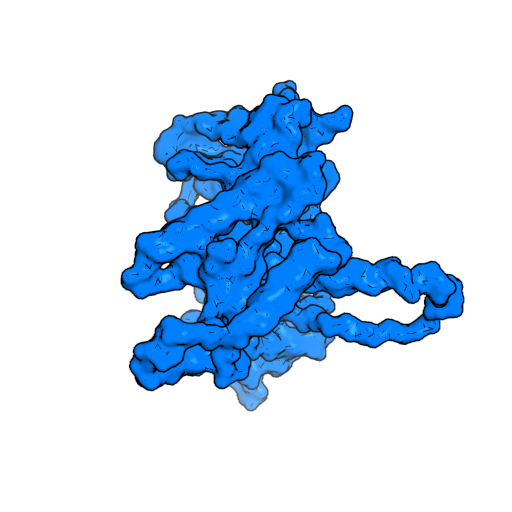A C 1
ATOM 1885 O O . MET A 1 250 ? -6.008 5.905 22.909 1.00 98.56 250 MET A O 1
ATOM 1889 N N . PRO A 1 251 ? -8.099 5.418 23.601 1.00 98.75 251 PRO A N 1
ATOM 1890 C CA . PRO A 1 251 ? -7.799 4.047 24.006 1.00 98.75 251 PRO A CA 1
ATOM 1891 C C . PRO A 1 251 ? -7.444 3.152 22.813 1.00 98.75 251 PRO A C 1
ATOM 1893 O O . PRO A 1 251 ? -8.010 3.305 21.732 1.00 98.75 251 PRO A O 1
ATOM 1896 N N . GLY A 1 252 ? -6.545 2.193 23.034 1.00 98.62 252 GLY A N 1
ATOM 1897 C CA . GLY A 1 252 ? -6.346 1.059 22.132 1.00 98.62 252 GLY A CA 1
ATOM 1898 C C . GLY A 1 252 ? -7.317 -0.081 22.456 1.00 98.62 252 GLY A C 1
ATOM 1899 O O . GLY A 1 252 ? -8.180 0.050 23.332 1.00 98.62 252 GLY A O 1
ATOM 1900 N N . SER A 1 253 ? -7.185 -1.199 21.749 1.00 98.81 253 SER A N 1
ATOM 1901 C CA . SER A 1 253 ? -8.122 -2.331 21.780 1.00 98.81 253 SER A CA 1
ATOM 1902 C C . SER A 1 253 ? -7.571 -3.582 22.469 1.00 98.81 253 SER A C 1
ATOM 1904 O O . SER A 1 253 ? -8.261 -4.602 22.500 1.00 98.81 253 SER A O 1
ATOM 1906 N N . LEU A 1 254 ? -6.360 -3.539 23.037 1.00 98.44 254 LEU A N 1
ATOM 1907 C CA . LEU A 1 254 ? -5.801 -4.675 23.776 1.00 98.44 254 LEU A CA 1
ATOM 1908 C C . LEU A 1 254 ? -6.708 -5.056 24.958 1.00 98.44 254 LEU A C 1
ATOM 1910 O O . LEU A 1 254 ? -6.986 -4.230 25.827 1.00 98.44 254 LEU A O 1
ATOM 1914 N N . GLY A 1 255 ? -7.178 -6.306 24.979 1.00 98.12 255 GLY A N 1
ATOM 1915 C CA . GLY A 1 255 ? -8.123 -6.816 25.980 1.00 98.12 255 GLY A CA 1
ATOM 1916 C C . GLY A 1 255 ? -9.595 -6.450 25.736 1.00 98.12 255 GLY A C 1
ATOM 1917 O O . GLY A 1 255 ? -10.456 -6.890 26.496 1.00 98.12 255 GLY A O 1
ATOM 1918 N N . HIS A 1 256 ? -9.894 -5.681 24.685 1.00 98.69 256 HIS A N 1
ATOM 1919 C CA . HIS A 1 256 ? -11.243 -5.276 24.272 1.00 98.69 256 HIS A CA 1
ATOM 1920 C C . HIS A 1 256 ? -11.583 -5.738 22.846 1.00 98.69 256 HIS A C 1
ATOM 1922 O O . HIS A 1 256 ? -12.543 -5.257 22.248 1.00 98.69 256 HIS A O 1
ATOM 1928 N N . GLU A 1 257 ? -10.821 -6.676 22.277 1.00 98.81 257 GLU A N 1
ATOM 1929 C CA . GLU A 1 257 ? -10.859 -6.988 20.848 1.00 98.81 257 GLU A CA 1
ATOM 1930 C C . GLU A 1 257 ? -12.240 -7.460 20.374 1.00 98.81 257 GLU A C 1
ATOM 1932 O O . GLU A 1 257 ? -12.717 -7.003 19.340 1.00 98.81 257 GLU A O 1
ATOM 1937 N N . GLU A 1 258 ? -12.905 -8.346 21.126 1.00 98.75 258 GLU A N 1
ATOM 1938 C CA . GLU A 1 258 ? -14.251 -8.840 20.785 1.00 98.75 258 GLU A CA 1
ATOM 1939 C C . GLU A 1 258 ? -15.306 -7.729 20.824 1.00 98.75 258 GLU A C 1
ATOM 1941 O O . GLU A 1 258 ? -16.129 -7.624 19.912 1.00 98.75 258 GLU A O 1
ATOM 1946 N N . GLN A 1 259 ? -15.253 -6.877 21.849 1.00 98.69 259 GLN A N 1
ATOM 1947 C CA . GLN A 1 259 ? -16.168 -5.750 22.020 1.00 98.69 259 GLN A CA 1
ATOM 1948 C C . GLN A 1 259 ? -15.982 -4.719 20.901 1.00 98.69 259 GLN A C 1
ATOM 1950 O O . GLN A 1 259 ? -16.948 -4.337 20.238 1.00 98.69 259 GLN A O 1
ATOM 1955 N N . ASP A 1 260 ? -14.736 -4.320 20.647 1.00 98.88 260 ASP A N 1
ATOM 1956 C CA . ASP A 1 260 ? -14.398 -3.321 19.637 1.00 98.88 260 ASP A CA 1
ATOM 1957 C C . ASP A 1 260 ? -14.695 -3.830 18.224 1.00 98.88 260 ASP A C 1
ATOM 1959 O O . ASP A 1 260 ? -15.312 -3.117 17.434 1.00 98.88 260 ASP A O 1
ATOM 1963 N N . ALA A 1 261 ? -14.362 -5.086 17.908 1.00 98.88 261 ALA A N 1
ATOM 1964 C CA . ALA A 1 261 ? -14.695 -5.678 16.616 1.00 98.88 261 ALA A CA 1
ATOM 1965 C C . ALA A 1 261 ? -16.211 -5.688 16.369 1.00 98.88 261 ALA A C 1
ATOM 1967 O O . ALA A 1 261 ? -16.666 -5.278 15.298 1.00 98.88 261 ALA A O 1
ATOM 1968 N N . GLN A 1 262 ? -17.009 -6.105 17.360 1.00 98.75 262 GLN A N 1
ATOM 1969 C CA . GLN A 1 262 ? -18.468 -6.116 17.242 1.00 98.75 262 GLN A CA 1
ATOM 1970 C C . GLN A 1 262 ? -19.035 -4.703 17.051 1.00 98.75 262 GLN A C 1
ATOM 1972 O O . GLN A 1 262 ? -19.964 -4.499 16.264 1.00 98.75 262 GLN A O 1
ATOM 1977 N N . MET A 1 263 ? -18.459 -3.717 17.734 1.00 98.56 263 MET A N 1
ATOM 1978 C CA . MET A 1 263 ? -18.820 -2.311 17.594 1.00 98.56 263 MET A CA 1
ATOM 1979 C C . MET A 1 263 ? -18.499 -1.781 16.195 1.00 98.56 263 MET A C 1
ATOM 1981 O O . MET A 1 263 ? -19.391 -1.237 15.540 1.00 98.56 263 MET A O 1
ATOM 1985 N N . PHE A 1 264 ? -17.287 -2.023 15.686 1.00 98.88 264 PHE A N 1
ATOM 1986 C CA . PHE A 1 264 ? -16.892 -1.663 14.321 1.00 98.88 264 PHE A CA 1
ATOM 1987 C C . PHE A 1 264 ? -17.821 -2.301 13.283 1.00 98.88 264 PHE A C 1
ATOM 1989 O O . PHE A 1 264 ? -18.298 -1.621 12.371 1.00 98.88 264 PHE A O 1
ATOM 1996 N N . ALA A 1 265 ? -18.165 -3.579 13.458 1.00 98.81 265 ALA A N 1
ATOM 1997 C CA . ALA A 1 265 ? -19.124 -4.254 12.594 1.00 98.81 265 ALA A CA 1
ATOM 1998 C C . ALA A 1 265 ? -20.524 -3.619 12.662 1.00 98.81 265 ALA A C 1
ATOM 2000 O O . ALA A 1 265 ? -21.149 -3.407 11.621 1.00 98.81 265 ALA A O 1
ATOM 2001 N N . SER A 1 266 ? -21.000 -3.249 13.857 1.00 98.62 266 SER A N 1
ATOM 2002 C CA . SER A 1 266 ? -22.298 -2.577 14.044 1.00 98.62 266 SER A CA 1
ATOM 2003 C C . SER A 1 266 ? -22.355 -1.185 13.394 1.00 98.62 266 SER A C 1
ATOM 2005 O O . SER A 1 266 ? -23.400 -0.764 12.876 1.00 98.62 266 SER A O 1
ATOM 2007 N N . TRP A 1 267 ? -21.215 -0.488 13.366 1.00 98.81 267 TRP A N 1
ATOM 2008 C CA . TRP A 1 267 ? -21.055 0.793 12.684 1.00 98.81 267 TRP A CA 1
ATOM 2009 C C . TRP A 1 267 ? -20.923 0.660 11.168 1.00 98.81 267 TRP A C 1
ATOM 2011 O O . TRP A 1 267 ? -21.041 1.660 10.474 1.00 98.81 267 TRP A O 1
ATOM 2021 N N . GLY A 1 268 ? -20.734 -0.550 10.642 1.00 98.75 268 GLY A N 1
ATOM 2022 C CA . GLY A 1 268 ? -20.556 -0.767 9.211 1.00 98.75 268 GLY A CA 1
ATOM 2023 C C . GLY A 1 268 ? -19.132 -0.502 8.720 1.00 98.75 268 GLY A C 1
ATOM 2024 O O . GLY A 1 268 ? -18.942 -0.259 7.536 1.00 98.75 268 GLY A O 1
ATOM 2025 N N . ILE A 1 269 ? -18.122 -0.569 9.587 1.00 98.88 269 ILE A N 1
ATOM 2026 C CA . ILE A 1 269 ? -16.721 -0.447 9.166 1.00 98.88 269 ILE A CA 1
ATOM 2027 C C . ILE A 1 269 ? -16.356 -1.559 8.174 1.00 98.88 269 ILE A C 1
ATOM 2029 O O . ILE A 1 269 ? -16.803 -2.697 8.310 1.00 98.88 269 ILE A O 1
ATOM 2033 N N . ASP A 1 270 ? -15.550 -1.229 7.168 1.00 98.88 270 ASP A N 1
ATOM 2034 C CA . ASP A 1 270 ? -15.115 -2.135 6.098 1.00 98.88 270 ASP A CA 1
ATOM 2035 C C . ASP A 1 270 ? -13.613 -2.431 6.126 1.00 98.88 270 ASP A C 1
ATOM 2037 O O . ASP A 1 270 ? -13.153 -3.344 5.438 1.00 98.88 270 ASP A O 1
ATOM 2041 N N . TYR A 1 271 ? -12.843 -1.638 6.872 1.00 98.94 271 TYR A N 1
ATOM 2042 C CA . TYR A 1 271 ? -11.387 -1.710 6.949 1.00 98.94 271 TYR A CA 1
ATOM 2043 C C . TYR A 1 271 ? -10.929 -1.336 8.362 1.00 98.94 271 TYR A C 1
ATOM 2045 O O . TYR A 1 271 ? -11.386 -0.338 8.911 1.00 98.94 271 TYR A O 1
ATOM 2053 N N . LEU A 1 272 ? -10.007 -2.103 8.938 1.00 98.94 272 LEU A N 1
ATOM 2054 C CA . LEU A 1 272 ? -9.336 -1.784 10.194 1.00 98.94 272 LEU A CA 1
ATOM 2055 C C . LEU A 1 272 ? -7.823 -1.711 9.964 1.00 98.94 272 LEU A C 1
ATOM 2057 O O . LEU A 1 272 ? -7.208 -2.725 9.628 1.00 98.94 272 LEU A O 1
ATOM 2061 N N . LYS A 1 273 ? -7.229 -0.531 10.181 1.00 98.94 273 LYS A N 1
ATOM 2062 C CA . LYS A 1 273 ? -5.788 -0.386 10.446 1.00 98.94 273 LYS A CA 1
ATOM 2063 C C . LYS A 1 273 ? -5.563 -0.640 11.934 1.00 98.94 273 LYS A C 1
ATOM 2065 O O . LYS A 1 273 ? -6.229 -0.020 12.759 1.00 98.94 273 LYS A O 1
ATOM 2070 N N . TYR A 1 274 ? -4.674 -1.572 12.264 1.00 98.88 274 TYR A N 1
ATOM 2071 C CA . TYR A 1 274 ? -4.458 -2.017 13.637 1.00 98.88 274 TYR A CA 1
ATOM 2072 C C . TYR A 1 274 ? -2.990 -1.894 14.011 1.00 98.88 274 TYR A C 1
ATOM 2074 O O . TYR A 1 274 ? -2.162 -2.635 13.492 1.00 98.88 274 TYR A O 1
ATOM 2082 N N . ASP A 1 275 ? -2.690 -0.904 14.841 1.00 98.69 275 ASP A N 1
ATOM 2083 C CA . ASP A 1 275 ? -1.338 -0.443 15.167 1.00 98.69 275 ASP A CA 1
ATOM 2084 C C . ASP A 1 275 ? -0.689 -1.229 16.310 1.00 98.69 275 ASP A C 1
ATOM 2086 O O . ASP A 1 275 ? -1.287 -2.180 16.809 1.00 98.69 275 ASP A O 1
ATOM 2090 N N . ASN A 1 276 ? 0.532 -0.875 16.716 1.00 98.44 276 ASN A N 1
ATOM 2091 C CA . ASN A 1 276 ? 1.367 -1.665 17.626 1.00 98.44 276 ASN A CA 1
ATOM 2092 C C . ASN A 1 276 ? 1.969 -0.876 18.808 1.00 98.44 276 ASN A C 1
ATOM 2094 O O . ASN A 1 276 ? 2.892 -1.377 19.468 1.00 98.44 276 ASN A O 1
ATOM 2098 N N . CYS A 1 277 ? 1.490 0.338 19.098 1.00 98.12 277 CYS A N 1
ATOM 2099 C CA . CYS A 1 277 ? 1.972 1.135 20.226 1.00 98.12 277 CYS A CA 1
ATOM 2100 C C . CYS A 1 277 ? 1.450 0.608 21.574 1.00 98.12 277 CYS A C 1
ATOM 2102 O O . CYS A 1 277 ? 0.528 -0.184 21.655 1.00 98.12 277 CYS A O 1
ATOM 2104 N N . ASN A 1 278 ? 2.075 1.020 22.686 1.00 98.00 278 ASN A N 1
ATOM 2105 C CA . ASN A 1 278 ? 1.617 0.729 24.061 1.00 98.00 278 ASN A CA 1
ATOM 2106 C C . ASN A 1 278 ? 1.207 -0.747 24.315 1.00 98.00 278 ASN A C 1
ATOM 2108 O O . ASN A 1 278 ? 0.269 -1.030 25.062 1.00 98.00 278 ASN A O 1
ATOM 2112 N N . ASN A 1 279 ? 1.927 -1.685 23.695 1.00 96.56 279 ASN A N 1
ATOM 2113 C CA . ASN A 1 279 ? 1.572 -3.102 23.572 1.00 96.56 279 ASN A CA 1
ATOM 2114 C C . ASN A 1 279 ? 1.911 -3.984 24.791 1.00 96.56 279 ASN A C 1
ATOM 2116 O O . ASN A 1 279 ? 1.918 -5.213 24.690 1.00 96.56 279 ASN A O 1
ATOM 2120 N N . GLU A 1 280 ? 2.251 -3.363 25.923 1.00 95.25 280 GLU A N 1
ATOM 2121 C CA . GLU A 1 280 ? 2.580 -4.029 27.194 1.00 95.25 280 GLU A CA 1
ATOM 2122 C C . GLU A 1 280 ? 3.743 -5.043 27.111 1.00 95.25 280 GLU A C 1
ATOM 2124 O O . GLU A 1 280 ? 3.873 -5.936 27.945 1.00 95.25 280 GLU A O 1
ATOM 2129 N N . GLY A 1 281 ? 4.617 -4.921 26.103 1.00 94.50 281 GLY A N 1
ATOM 2130 C CA . GLY A 1 281 ? 5.730 -5.851 25.875 1.00 94.50 281 GLY A CA 1
ATOM 2131 C C . GLY A 1 281 ? 5.300 -7.202 25.291 1.00 94.50 281 GLY A C 1
ATOM 2132 O O . GLY A 1 281 ? 6.109 -8.129 25.191 1.00 94.50 281 GLY A O 1
ATOM 2133 N N . LEU A 1 282 ? 4.033 -7.334 24.897 1.00 96.19 282 LEU A N 1
ATOM 2134 C CA . LEU A 1 282 ? 3.495 -8.538 24.281 1.00 96.19 282 LEU A CA 1
ATOM 2135 C C . LEU A 1 282 ? 3.848 -8.584 22.791 1.00 96.19 282 LEU A C 1
ATOM 2137 O O . LEU A 1 282 ? 3.820 -7.578 22.083 1.00 96.19 282 LEU A O 1
ATOM 2141 N N . LYS A 1 283 ? 4.112 -9.787 22.282 1.00 97.50 283 LYS A N 1
ATOM 2142 C CA . LYS A 1 283 ? 4.521 -9.999 20.887 1.00 97.50 283 LYS A CA 1
ATOM 2143 C C . LYS A 1 283 ? 3.349 -9.818 19.909 1.00 97.50 283 LYS A C 1
ATOM 2145 O O . LYS A 1 283 ? 2.254 -10.310 20.205 1.00 97.50 283 LYS A O 1
ATOM 2150 N N . PRO A 1 284 ? 3.571 -9.245 18.710 1.00 97.06 284 PRO A N 1
ATOM 2151 C CA . PRO A 1 284 ? 2.520 -9.100 17.699 1.00 97.06 284 PRO A CA 1
ATOM 2152 C C . PRO A 1 284 ? 1.934 -10.458 17.274 1.00 97.06 284 PRO A C 1
ATOM 2154 O O . PRO A 1 284 ? 0.719 -10.614 17.167 1.00 97.06 284 PRO A O 1
ATOM 2157 N N . THR A 1 285 ? 2.774 -11.493 17.187 1.00 96.88 285 THR A N 1
ATOM 2158 C CA . THR A 1 285 ? 2.360 -12.879 16.891 1.00 96.88 285 THR A CA 1
ATOM 2159 C C . THR A 1 285 ? 1.392 -13.492 17.913 1.00 96.88 285 THR A C 1
ATOM 2161 O O . THR A 1 285 ? 0.782 -14.520 17.625 1.00 96.88 285 THR A O 1
ATOM 2164 N N . VAL A 1 286 ? 1.234 -12.879 19.092 1.00 96.94 286 VAL A N 1
ATOM 2165 C CA . VAL A 1 286 ? 0.255 -13.276 20.116 1.00 96.94 286 VAL A CA 1
ATOM 2166 C C . VAL A 1 286 ? -0.997 -12.401 20.051 1.00 96.94 286 VAL A C 1
ATOM 2168 O O . VAL A 1 286 ? -2.104 -12.931 20.109 1.00 96.94 286 VAL A O 1
ATOM 2171 N N . ARG A 1 287 ? -0.832 -11.081 19.913 1.00 98.19 287 ARG A N 1
ATOM 2172 C CA . ARG A 1 287 ? -1.930 -10.104 20.002 1.00 98.19 287 ARG A CA 1
ATOM 2173 C C . ARG A 1 287 ? -2.787 -10.032 18.739 1.00 98.19 287 ARG A C 1
ATOM 2175 O O . ARG A 1 287 ? -4.007 -10.128 18.823 1.00 98.19 287 ARG A O 1
ATOM 2182 N N . TYR A 1 288 ? -2.175 -9.934 17.560 1.00 98.50 288 TYR A N 1
ATOM 2183 C CA . TYR A 1 288 ? -2.918 -9.760 16.305 1.00 98.50 288 TYR A CA 1
ATOM 2184 C C . TYR A 1 288 ? -3.906 -10.901 15.992 1.00 98.50 288 TYR A C 1
ATOM 2186 O O . TYR A 1 288 ? -5.044 -10.602 15.628 1.00 98.50 288 TYR A O 1
ATOM 2194 N N . PRO A 1 289 ? -3.573 -12.194 16.214 1.00 98.38 289 PRO A N 1
ATOM 2195 C CA . PRO A 1 289 ? -4.535 -13.287 16.040 1.00 98.38 289 PRO A CA 1
ATOM 2196 C C . PRO A 1 289 ? -5.781 -13.216 16.939 1.00 98.38 289 PRO A C 1
ATOM 2198 O O . PRO A 1 289 ? -6.756 -13.924 16.677 1.00 98.38 289 PRO A O 1
ATOM 2201 N N . ILE A 1 290 ? -5.761 -12.437 18.028 1.00 98.50 290 ILE A N 1
ATOM 2202 C CA . ILE A 1 290 ? -6.942 -12.201 18.875 1.00 98.50 290 ILE A CA 1
ATOM 2203 C C . ILE A 1 290 ? -7.926 -11.307 18.118 1.00 98.50 290 ILE A C 1
ATOM 2205 O O . ILE A 1 290 ? -9.065 -11.719 17.902 1.00 98.50 290 ILE A O 1
ATOM 2209 N N . MET A 1 291 ? -7.459 -10.159 17.617 1.00 98.75 291 MET A N 1
ATOM 2210 C CA . MET A 1 291 ? -8.283 -9.250 16.815 1.00 98.75 291 MET A CA 1
ATOM 2211 C C . MET A 1 291 ? -8.764 -9.904 15.512 1.00 98.75 291 MET A C 1
ATOM 2213 O O . MET A 1 291 ? -9.932 -9.766 15.165 1.00 98.75 291 MET A O 1
ATOM 2217 N N . THR A 1 292 ? -7.939 -10.718 14.837 1.00 98.44 292 THR A N 1
ATOM 2218 C CA . THR A 1 292 ? -8.398 -11.497 13.669 1.00 98.44 292 THR A CA 1
ATOM 2219 C C . THR A 1 292 ? -9.629 -12.340 13.995 1.00 98.44 292 THR A C 1
ATOM 2221 O O . THR A 1 292 ? -10.601 -12.337 13.243 1.00 98.44 292 THR A O 1
ATOM 2224 N N . ARG A 1 293 ? -9.604 -13.072 15.118 1.00 98.38 293 ARG A N 1
ATOM 2225 C CA . ARG A 1 293 ? -10.735 -13.914 15.535 1.00 98.38 293 ARG A CA 1
ATOM 2226 C C . ARG A 1 293 ? -11.951 -13.074 15.886 1.00 98.38 293 ARG A C 1
ATOM 2228 O O . ARG A 1 293 ? -13.045 -13.418 15.455 1.00 98.38 293 ARG A O 1
ATOM 2235 N N . ALA A 1 294 ? -11.750 -11.981 16.616 1.00 98.75 294 ALA A N 1
ATOM 2236 C CA . ALA A 1 294 ? -12.816 -11.060 16.968 1.00 98.75 294 ALA A CA 1
ATOM 2237 C C . ALA A 1 294 ? -13.524 -10.516 15.716 1.00 98.75 294 ALA A C 1
ATOM 2239 O O . ALA A 1 294 ? -14.738 -10.656 15.607 1.00 98.75 294 ALA A O 1
ATOM 2240 N N . LEU A 1 295 ? -12.771 -10.019 14.725 1.00 98.69 295 LEU A N 1
ATOM 2241 C CA . LEU A 1 295 ? -13.312 -9.540 13.447 1.00 98.69 295 LEU A CA 1
ATOM 2242 C C . LEU A 1 295 ? -14.079 -10.632 12.695 1.00 98.69 295 LEU A C 1
ATOM 2244 O O . LEU A 1 295 ? -15.204 -10.399 12.255 1.00 98.69 295 LEU A O 1
ATOM 2248 N N . MET A 1 296 ? -13.510 -11.836 12.583 1.00 97.12 296 MET A N 1
ATOM 2249 C CA . MET A 1 296 ? -14.168 -12.964 11.913 1.00 97.12 296 MET A CA 1
ATOM 2250 C C . MET A 1 296 ? -15.474 -13.377 12.610 1.00 97.12 296 MET A C 1
ATOM 2252 O O . MET A 1 296 ? -16.444 -13.724 11.936 1.00 97.12 296 MET A O 1
ATOM 2256 N N . ASN A 1 297 ? -15.525 -13.302 13.943 1.00 97.75 297 ASN A N 1
ATOM 2257 C CA . ASN A 1 297 ? -16.703 -13.656 14.735 1.00 97.75 297 ASN A CA 1
ATOM 2258 C C . ASN A 1 297 ? -17.861 -12.659 14.585 1.00 97.75 297 ASN A C 1
ATOM 2260 O O . ASN A 1 297 ? -19.004 -13.031 14.838 1.00 97.75 297 ASN A O 1
ATOM 2264 N N . THR A 1 298 ? -17.600 -11.428 14.130 1.00 98.12 298 THR A N 1
ATOM 2265 C CA . THR A 1 298 ? -18.666 -10.440 13.881 1.00 98.12 298 THR A CA 1
ATOM 2266 C C . THR A 1 298 ? -19.595 -10.832 12.728 1.00 98.12 298 THR A C 1
ATOM 2268 O O . THR A 1 298 ? -20.708 -10.320 12.621 1.00 98.12 298 THR A O 1
ATOM 2271 N N . GLY A 1 299 ? -19.127 -11.693 11.815 1.00 96.25 299 GLY A N 1
ATOM 2272 C CA . GLY A 1 299 ? -19.827 -12.044 10.579 1.00 96.25 299 GLY A CA 1
ATOM 2273 C C . GLY A 1 299 ? -19.803 -10.961 9.490 1.00 96.25 299 GLY A C 1
ATOM 2274 O O . GLY A 1 299 ? -20.263 -11.223 8.378 1.00 96.25 299 GLY A O 1
ATOM 2275 N N . ARG A 1 300 ? -19.246 -9.768 9.754 1.00 96.94 300 ARG A N 1
ATOM 2276 C CA . ARG A 1 300 ? -19.026 -8.728 8.739 1.00 96.94 300 ARG A CA 1
ATOM 2277 C C . ARG A 1 300 ? -17.607 -8.851 8.166 1.00 96.94 300 ARG A C 1
ATOM 2279 O O . ARG A 1 300 ? -16.647 -8.802 8.930 1.00 96.94 300 ARG A O 1
ATOM 2286 N N . PRO A 1 301 ? -17.429 -8.943 6.836 1.00 96.44 301 PRO A N 1
ATOM 2287 C CA . PRO A 1 301 ? -16.101 -8.870 6.234 1.00 96.44 301 PRO A CA 1
ATOM 2288 C C . PRO A 1 301 ? -15.474 -7.485 6.449 1.00 96.44 301 PRO A C 1
ATOM 2290 O O . PRO A 1 301 ? -15.937 -6.497 5.880 1.00 96.44 301 PRO A O 1
ATOM 2293 N N . ILE A 1 302 ? -14.409 -7.427 7.248 1.00 98.69 302 ILE A N 1
ATOM 2294 C CA . ILE A 1 302 ? -13.598 -6.228 7.492 1.00 98.69 302 ILE A CA 1
ATOM 2295 C C . ILE A 1 302 ? -12.184 -6.517 6.984 1.00 98.69 302 ILE A C 1
ATOM 2297 O O . ILE A 1 302 ? -11.592 -7.538 7.344 1.00 98.69 302 ILE A O 1
ATOM 2301 N N . PHE A 1 303 ? -11.653 -5.649 6.118 1.00 98.81 303 PHE A N 1
ATOM 2302 C CA . PHE A 1 303 ? -10.266 -5.732 5.666 1.00 98.81 303 PHE A CA 1
ATOM 2303 C C . PHE A 1 303 ? -9.351 -5.474 6.860 1.00 98.81 303 PHE A C 1
ATOM 2305 O O . PHE A 1 303 ? -9.481 -4.437 7.505 1.00 98.81 303 PHE A O 1
ATOM 2312 N N . PHE A 1 304 ? -8.428 -6.385 7.157 1.00 98.88 304 PHE A N 1
ATOM 2313 C CA . PHE A 1 304 ? -7.577 -6.265 8.340 1.00 98.88 304 PHE A CA 1
ATOM 2314 C C . PHE A 1 304 ? -6.128 -5.950 7.964 1.00 98.88 304 PHE A C 1
ATOM 2316 O O . PHE A 1 304 ? -5.426 -6.795 7.411 1.00 98.88 304 PHE A O 1
ATOM 2323 N N . SER A 1 305 ? -5.703 -4.724 8.257 1.00 98.88 305 SER A N 1
ATOM 2324 C CA . SER A 1 305 ? -4.387 -4.172 7.937 1.00 98.88 305 SER A CA 1
ATOM 2325 C C . SER A 1 305 ? -3.540 -4.094 9.196 1.00 98.88 305 SER A C 1
ATOM 2327 O O . SER A 1 305 ? -3.838 -3.309 10.098 1.00 98.88 305 SER A O 1
ATOM 2329 N N . LEU A 1 306 ? -2.488 -4.900 9.258 1.00 98.88 306 LEU A N 1
ATOM 2330 C CA . LEU A 1 306 ? -1.582 -4.940 10.398 1.00 98.88 306 LEU A CA 1
ATOM 2331 C C . LEU A 1 306 ? -0.559 -3.807 10.278 1.00 98.88 306 LEU A C 1
ATOM 2333 O O . LEU A 1 306 ? -0.025 -3.561 9.197 1.00 98.88 306 LEU A O 1
ATOM 2337 N N . CYS A 1 307 ? -0.308 -3.109 11.380 1.00 98.62 307 CYS A N 1
ATOM 2338 C CA . CYS A 1 307 ? 0.615 -1.986 11.451 1.00 98.62 307 CYS A CA 1
ATOM 2339 C C . CYS A 1 307 ? 1.594 -2.205 12.613 1.00 98.62 307 CYS A C 1
ATOM 2341 O O . CYS A 1 307 ? 1.590 -1.511 13.619 1.00 98.62 307 CYS A O 1
ATOM 2343 N N . GLU A 1 308 ? 2.423 -3.242 12.489 1.00 97.19 308 GLU A N 1
ATOM 2344 C CA . GLU A 1 308 ? 3.477 -3.611 13.443 1.00 97.19 308 GLU A CA 1
ATOM 2345 C C . GLU A 1 308 ? 4.886 -3.240 12.976 1.00 97.19 308 GLU A C 1
ATOM 2347 O O . GLU A 1 308 ? 5.872 -3.664 13.576 1.00 97.19 308 GLU A O 1
ATOM 2352 N N . TRP A 1 309 ? 4.978 -2.453 11.905 1.00 97.50 309 TRP A N 1
ATOM 2353 C CA . TRP A 1 309 ? 6.212 -1.865 11.380 1.00 97.50 309 TRP A CA 1
ATOM 2354 C C . TRP A 1 309 ? 7.310 -2.868 11.003 1.00 97.50 309 TRP A C 1
ATOM 2356 O O . TRP A 1 309 ? 8.503 -2.567 11.074 1.00 97.50 309 TRP A O 1
ATOM 2366 N N . GLY A 1 310 ? 6.927 -4.080 10.606 1.00 94.62 310 GLY A N 1
ATOM 2367 C CA . GLY A 1 310 ? 7.875 -5.150 10.314 1.00 94.62 310 GLY A CA 1
ATOM 2368 C C . GLY A 1 310 ? 8.343 -5.940 11.543 1.00 94.62 310 GLY A C 1
ATOM 2369 O O . GLY A 1 310 ? 9.177 -6.840 11.391 1.00 94.62 310 GLY A O 1
ATOM 2370 N N . ASP A 1 311 ? 7.818 -5.654 12.742 1.00 94.62 311 ASP A N 1
ATOM 2371 C CA . ASP A 1 311 ? 8.212 -6.335 13.976 1.00 94.62 311 ASP A CA 1
ATOM 2372 C C . ASP A 1 311 ? 7.962 -7.846 13.881 1.00 94.62 311 ASP A C 1
ATOM 2374 O O . ASP A 1 311 ? 6.885 -8.332 13.529 1.00 94.62 311 ASP A O 1
ATOM 2378 N N . MET A 1 312 ? 9.008 -8.613 14.181 1.00 94.81 312 MET A N 1
ATOM 2379 C CA . MET A 1 312 ? 9.043 -10.064 14.009 1.00 94.81 312 MET A CA 1
ATOM 2380 C C . MET A 1 312 ? 8.705 -10.551 12.583 1.00 94.81 312 MET A C 1
ATOM 2382 O O . MET A 1 312 ? 8.200 -11.666 12.429 1.00 94.81 312 MET A O 1
ATOM 2386 N N . HIS A 1 313 ? 9.005 -9.762 11.546 1.00 95.81 313 HIS A N 1
ATOM 2387 C CA . HIS A 1 313 ? 8.893 -10.137 10.129 1.00 95.81 313 HIS A CA 1
ATOM 2388 C C . HIS A 1 313 ? 7.477 -10.609 9.718 1.00 95.81 313 HIS A C 1
ATOM 2390 O O . HIS A 1 313 ? 7.291 -11.790 9.395 1.00 95.81 313 HIS A O 1
ATOM 2396 N N . PRO A 1 314 ? 6.462 -9.724 9.692 1.00 96.94 314 PRO A N 1
ATOM 2397 C CA . PRO A 1 314 ? 5.071 -10.084 9.417 1.00 96.94 314 PRO A CA 1
ATOM 2398 C C . PRO A 1 314 ? 4.843 -10.737 8.055 1.00 96.94 314 PRO A C 1
ATOM 2400 O O . PRO A 1 314 ? 3.946 -11.560 7.933 1.00 96.94 314 PRO A O 1
ATOM 2403 N N . ALA A 1 315 ? 5.718 -10.552 7.069 1.00 96.25 315 ALA A N 1
ATOM 2404 C CA . ALA A 1 315 ? 5.685 -11.340 5.834 1.00 96.25 315 ALA A CA 1
ATOM 2405 C C . ALA A 1 315 ? 5.672 -12.870 6.064 1.00 96.25 315 ALA A C 1
ATOM 2407 O O . ALA A 1 315 ? 5.062 -13.620 5.300 1.00 96.25 315 ALA A O 1
ATOM 2408 N N . LEU A 1 316 ? 6.283 -13.348 7.155 1.00 95.38 316 LEU A N 1
ATOM 2409 C CA . LEU A 1 316 ? 6.365 -14.773 7.491 1.00 95.38 316 LEU A CA 1
ATOM 2410 C C . LEU A 1 316 ? 5.089 -15.336 8.137 1.00 95.38 316 LEU A C 1
ATOM 2412 O O . LEU A 1 316 ? 4.896 -16.556 8.151 1.00 95.38 316 LEU A O 1
ATOM 2416 N N . TRP A 1 317 ? 4.224 -14.489 8.701 1.00 95.06 317 TRP A N 1
ATOM 2417 C CA . TRP A 1 317 ? 3.084 -14.936 9.517 1.00 95.06 317 TRP A CA 1
ATOM 2418 C C . TRP A 1 317 ? 1.780 -14.158 9.286 1.00 95.06 317 TRP A C 1
ATOM 2420 O O . TRP A 1 317 ? 0.703 -14.745 9.403 1.00 95.06 317 TRP A O 1
ATOM 2430 N N . GLY A 1 318 ? 1.862 -12.890 8.895 1.00 95.50 318 GLY A N 1
ATOM 2431 C CA . GLY A 1 318 ? 0.773 -11.944 8.660 1.00 95.50 318 GLY A CA 1
ATOM 2432 C C . GLY A 1 318 ? -0.250 -12.433 7.645 1.00 95.50 318 GLY A C 1
ATOM 2433 O O . GLY A 1 318 ? -1.437 -12.284 7.889 1.00 95.50 318 GLY A O 1
ATOM 2434 N N . SER A 1 319 ? 0.161 -13.167 6.604 1.00 93.38 319 SER A N 1
ATOM 2435 C CA . SER A 1 319 ? -0.771 -13.783 5.631 1.00 93.38 319 SER A CA 1
ATOM 2436 C C . SER A 1 319 ? -1.792 -14.750 6.233 1.00 93.38 319 SER A C 1
ATOM 2438 O O . SER A 1 319 ? -2.762 -15.120 5.567 1.00 93.38 319 SER A O 1
ATOM 2440 N N . LYS A 1 320 ? -1.567 -15.196 7.477 1.00 92.25 320 LYS A N 1
ATOM 2441 C CA . LYS A 1 320 ? -2.541 -16.006 8.204 1.00 92.25 320 LYS A CA 1
ATOM 2442 C C . LYS A 1 320 ? -3.533 -15.189 9.019 1.00 92.25 320 LYS A C 1
ATOM 2444 O O . LYS A 1 320 ? -4.564 -15.705 9.422 1.00 92.25 320 LYS A O 1
ATOM 2449 N N . VAL A 1 321 ? -3.179 -13.951 9.317 1.00 94.62 321 VAL A N 1
ATOM 2450 C CA . VAL A 1 321 ? -3.756 -13.132 10.379 1.00 94.62 321 VAL A CA 1
ATOM 2451 C C . VAL A 1 321 ? -4.470 -11.920 9.787 1.00 94.62 321 VAL A C 1
ATOM 2453 O O . VAL A 1 321 ? -5.545 -11.584 10.266 1.00 94.62 321 VAL A O 1
ATOM 2456 N N . GLY A 1 322 ? -3.914 -11.320 8.735 1.00 97.56 322 GLY A N 1
ATOM 2457 C CA . GLY A 1 322 ? -4.329 -10.076 8.095 1.00 97.56 322 GLY A CA 1
ATOM 2458 C C . GLY A 1 322 ? -4.359 -10.141 6.571 1.00 97.56 322 GLY A C 1
ATOM 2459 O O . GLY A 1 322 ? -3.831 -11.069 5.958 1.00 97.56 322 GLY A O 1
ATOM 2460 N N . ASN A 1 323 ? -4.973 -9.123 5.975 1.00 98.75 323 ASN A N 1
ATOM 2461 C CA . ASN A 1 323 ? -5.027 -8.898 4.533 1.00 98.75 323 ASN A CA 1
ATOM 2462 C C . ASN A 1 323 ? -3.837 -8.078 4.008 1.00 98.75 323 ASN A C 1
ATOM 2464 O O . ASN A 1 323 ? -3.488 -8.172 2.831 1.00 98.75 323 ASN A O 1
ATOM 2468 N N . SER A 1 324 ? -3.215 -7.278 4.868 1.00 98.81 324 SER A N 1
ATOM 2469 C CA . SER A 1 324 ? -1.923 -6.639 4.624 1.00 98.81 324 SER A CA 1
ATOM 2470 C C . SER A 1 324 ? -1.165 -6.465 5.935 1.00 98.81 324 SER A C 1
ATOM 2472 O O . SER A 1 324 ? -1.759 -6.570 7.011 1.00 98.81 324 SER A O 1
ATOM 2474 N N . TRP A 1 325 ? 0.141 -6.227 5.851 1.00 98.81 325 TRP A N 1
ATOM 2475 C CA . TRP A 1 325 ? 0.990 -5.971 7.014 1.00 98.81 325 TRP A CA 1
ATOM 2476 C C . TRP A 1 325 ? 2.112 -4.997 6.686 1.00 98.81 325 TRP A C 1
ATOM 2478 O O . TRP A 1 325 ? 2.808 -5.154 5.678 1.00 98.81 325 TRP A O 1
ATOM 2488 N N . ARG A 1 326 ? 2.309 -4.011 7.561 1.00 98.69 326 ARG A N 1
ATOM 2489 C CA . ARG A 1 326 ? 3.384 -3.029 7.429 1.00 98.69 326 ARG A CA 1
ATOM 2490 C C . ARG A 1 326 ? 4.736 -3.722 7.541 1.00 98.69 326 ARG A C 1
ATOM 2492 O O . ARG A 1 326 ? 4.996 -4.457 8.491 1.00 98.69 326 ARG A O 1
ATOM 2499 N N . THR A 1 327 ? 5.622 -3.492 6.577 1.00 98.19 327 THR A N 1
ATOM 2500 C CA . THR A 1 327 ? 6.965 -4.107 6.565 1.00 98.19 327 THR A CA 1
ATOM 2501 C C . THR A 1 327 ? 8.047 -3.238 7.196 1.00 98.19 327 THR A C 1
ATOM 2503 O O . THR A 1 327 ? 9.152 -3.723 7.434 1.00 98.19 327 THR A O 1
ATOM 2506 N N . THR A 1 328 ? 7.746 -1.964 7.445 1.00 96.69 328 THR A N 1
ATOM 2507 C CA . THR A 1 328 ? 8.695 -0.945 7.910 1.00 96.69 328 THR A CA 1
ATOM 2508 C C . THR A 1 328 ? 8.029 0.046 8.859 1.00 96.69 328 THR A C 1
ATOM 2510 O O . THR A 1 328 ? 6.800 0.136 8.918 1.00 96.69 328 THR A O 1
ATOM 2513 N N . ASN A 1 329 ? 8.852 0.860 9.525 1.00 95.50 329 ASN A N 1
ATOM 2514 C CA . ASN A 1 329 ? 8.414 2.110 10.152 1.00 95.50 329 ASN A CA 1
ATOM 2515 C C . ASN A 1 329 ? 7.770 3.065 9.136 1.00 95.50 329 ASN A C 1
ATOM 2517 O O . ASN A 1 329 ? 7.776 2.797 7.930 1.00 95.50 329 ASN A O 1
ATOM 2521 N N . ASP A 1 330 ? 7.195 4.145 9.661 1.00 96.31 330 ASP A N 1
ATOM 2522 C CA . ASP A 1 330 ? 6.423 5.105 8.880 1.00 96.31 330 ASP A CA 1
ATOM 2523 C C . ASP A 1 330 ? 7.259 5.794 7.801 1.00 96.31 330 ASP A C 1
ATOM 2525 O O . ASP A 1 330 ? 8.422 6.158 8.018 1.00 96.31 330 ASP A O 1
ATOM 2529 N N . ILE A 1 331 ? 6.635 5.978 6.640 1.00 98.31 331 ILE A N 1
ATOM 2530 C CA . ILE A 1 331 ? 7.166 6.825 5.579 1.00 98.31 331 ILE A CA 1
ATOM 2531 C C . ILE A 1 331 ? 7.136 8.290 6.003 1.00 98.31 331 ILE A C 1
ATOM 2533 O O . ILE A 1 331 ? 6.351 8.719 6.847 1.00 98.31 331 ILE A O 1
ATOM 2537 N N . THR A 1 332 ? 8.030 9.064 5.403 1.00 97.94 332 THR A N 1
ATOM 2538 C CA . THR A 1 332 ? 7.976 10.521 5.434 1.00 97.94 332 THR A CA 1
ATOM 2539 C C . THR A 1 332 ? 8.089 11.030 4.010 1.00 97.94 332 THR A C 1
ATOM 2541 O O . THR A 1 332 ? 8.704 10.372 3.165 1.00 97.94 332 THR A O 1
ATOM 2544 N N . ASP A 1 333 ? 7.541 12.214 3.750 1.00 98.50 333 ASP A N 1
ATOM 2545 C CA . ASP A 1 333 ? 7.542 12.859 2.436 1.00 98.50 333 ASP A CA 1
ATOM 2546 C C . ASP A 1 333 ? 8.937 13.372 2.025 1.00 98.50 333 ASP A C 1
ATOM 2548 O O . ASP A 1 333 ? 9.203 14.567 1.924 1.00 98.50 333 ASP A O 1
ATOM 2552 N N . THR A 1 334 ? 9.874 12.440 1.860 1.00 98.69 334 THR A N 1
ATOM 2553 C CA . THR A 1 334 ? 11.256 12.670 1.448 1.00 98.69 334 THR A CA 1
ATOM 2554 C C . THR A 1 334 ? 11.734 11.512 0.576 1.00 98.69 334 THR A C 1
ATOM 2556 O O . THR A 1 334 ? 11.420 10.346 0.833 1.00 98.69 334 THR A O 1
ATOM 2559 N N . TRP A 1 335 ? 12.564 11.822 -0.422 1.00 98.44 335 TRP A N 1
ATOM 2560 C CA . TRP A 1 335 ? 13.142 10.828 -1.331 1.00 98.44 335 TRP A CA 1
ATOM 2561 C C . TRP A 1 335 ? 13.877 9.698 -0.597 1.00 98.44 335 TRP A C 1
ATOM 2563 O O . TRP A 1 335 ? 13.715 8.520 -0.917 1.00 98.44 335 TRP A O 1
ATOM 2573 N N . SER A 1 336 ? 14.669 10.050 0.419 1.00 98.06 336 SER A N 1
ATOM 2574 C CA . SER A 1 336 ? 15.468 9.094 1.189 1.00 98.06 336 SER A CA 1
ATOM 2575 C C . SER A 1 336 ? 14.606 8.105 1.973 1.00 98.06 336 SER A C 1
ATOM 2577 O O . SER A 1 336 ? 14.911 6.913 1.969 1.00 98.06 336 SER A O 1
ATOM 2579 N N . SER A 1 337 ? 13.534 8.580 2.612 1.00 98.50 337 SER A N 1
ATOM 2580 C CA . SER A 1 337 ? 12.587 7.730 3.341 1.00 98.50 337 SER A CA 1
ATOM 2581 C C . SER A 1 337 ? 11.842 6.791 2.396 1.00 98.50 337 SER A C 1
ATOM 2583 O O . SER A 1 337 ? 11.842 5.578 2.607 1.00 98.50 337 SER A O 1
ATOM 2585 N N . MET A 1 338 ? 11.307 7.332 1.296 1.00 98.75 338 MET A N 1
ATOM 2586 C CA . MET A 1 338 ? 10.590 6.559 0.280 1.00 98.75 338 MET A CA 1
ATOM 2587 C C . MET A 1 338 ? 11.461 5.435 -0.298 1.00 98.75 338 MET A C 1
ATOM 2589 O O . MET A 1 338 ? 11.048 4.274 -0.301 1.00 98.75 338 MET A O 1
ATOM 2593 N N . MET A 1 339 ? 12.700 5.741 -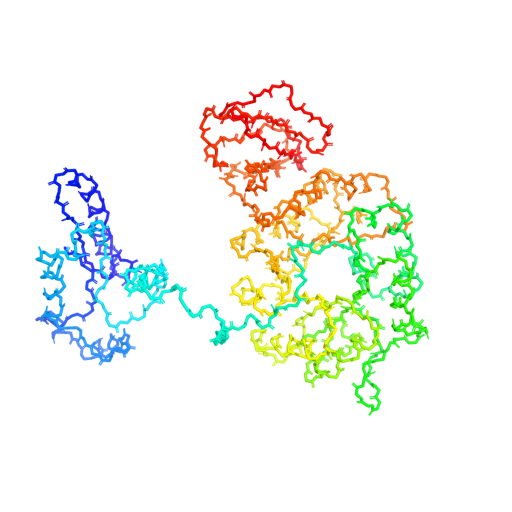0.703 1.00 98.38 339 MET A N 1
ATOM 2594 C CA . MET A 1 339 ? 13.606 4.728 -1.252 1.00 98.38 339 MET A CA 1
ATOM 2595 C C . MET A 1 339 ? 14.067 3.709 -0.203 1.00 98.38 339 MET A C 1
ATOM 2597 O O . MET A 1 339 ? 14.165 2.524 -0.514 1.00 98.38 339 MET A O 1
ATOM 2601 N N . TYR A 1 340 ? 14.319 4.130 1.042 1.00 98.06 340 TYR A N 1
ATOM 2602 C CA . TYR A 1 340 ? 14.662 3.203 2.126 1.00 98.06 340 TYR A CA 1
ATOM 2603 C C . TYR A 1 340 ? 13.539 2.189 2.376 1.00 98.06 340 TYR A C 1
ATOM 2605 O O . TYR A 1 340 ? 13.790 0.991 2.505 1.00 98.06 340 TYR A O 1
ATOM 2613 N N . ILE A 1 341 ? 12.293 2.655 2.405 1.00 98.44 341 ILE A N 1
ATOM 2614 C CA . ILE A 1 341 ? 11.128 1.797 2.608 1.00 98.44 341 ILE A CA 1
ATOM 2615 C C . ILE A 1 341 ? 10.923 0.845 1.429 1.00 98.44 341 ILE A C 1
ATOM 2617 O O . ILE A 1 341 ? 10.677 -0.343 1.648 1.00 98.44 341 ILE A O 1
ATOM 2621 N N . ALA A 1 342 ? 11.094 1.328 0.196 1.00 98.56 342 ALA A N 1
ATOM 2622 C CA . ALA A 1 342 ? 11.073 0.486 -0.996 1.00 98.56 342 ALA A CA 1
ATOM 2623 C C . ALA A 1 342 ? 12.101 -0.656 -0.909 1.00 98.56 342 ALA A C 1
ATOM 2625 O O . ALA A 1 342 ? 11.753 -1.817 -1.135 1.00 98.56 342 ALA A O 1
ATOM 2626 N N . ASP A 1 343 ? 13.340 -0.334 -0.522 1.00 97.88 343 ASP A N 1
ATOM 2627 C CA . ASP A 1 343 ? 14.435 -1.297 -0.370 1.00 97.88 343 ASP A CA 1
ATOM 2628 C C . ASP A 1 343 ? 14.119 -2.360 0.699 1.00 97.88 343 ASP A C 1
ATOM 2630 O O . ASP A 1 343 ? 14.347 -3.551 0.489 1.00 97.88 343 ASP A O 1
ATOM 2634 N N . MET A 1 344 ? 13.552 -1.951 1.837 1.00 97.81 344 MET A N 1
ATOM 2635 C CA . MET A 1 344 ? 13.205 -2.867 2.930 1.00 97.81 344 MET A CA 1
ATOM 2636 C C . MET A 1 344 ? 11.982 -3.743 2.621 1.00 97.81 344 MET A C 1
ATOM 2638 O O . MET A 1 344 ? 11.930 -4.901 3.041 1.00 97.81 344 MET A O 1
ATOM 2642 N N . ASN A 1 345 ? 10.998 -3.214 1.892 1.00 98.31 345 ASN A N 1
ATOM 2643 C CA . ASN A 1 345 ? 9.799 -3.949 1.489 1.00 98.31 345 ASN A CA 1
ATOM 2644 C C . ASN A 1 345 ? 10.093 -5.007 0.411 1.00 98.31 345 ASN A C 1
ATOM 2646 O O . ASN A 1 345 ? 9.513 -6.095 0.430 1.00 98.31 345 ASN A O 1
ATOM 2650 N N . GLU A 1 346 ? 11.013 -4.714 -0.512 1.00 97.00 346 GLU A N 1
ATOM 2651 C CA . GLU A 1 346 ? 11.415 -5.627 -1.591 1.00 97.00 346 GLU A CA 1
ATOM 2652 C C . GLU A 1 346 ? 11.932 -6.971 -1.069 1.00 97.00 346 GLU A C 1
ATOM 2654 O O . GLU A 1 346 ? 11.594 -8.018 -1.629 1.00 97.00 346 GLU A O 1
ATOM 2659 N N . TYR A 1 347 ? 12.628 -6.964 0.072 1.00 95.38 347 TYR A N 1
ATOM 2660 C CA . TYR A 1 347 ? 13.123 -8.172 0.737 1.00 95.38 347 TYR A CA 1
ATOM 2661 C C . TYR A 1 347 ? 12.026 -9.225 0.986 1.00 95.38 347 TYR A C 1
ATOM 2663 O O . TYR A 1 347 ? 12.293 -10.429 0.995 1.00 95.38 347 TYR A O 1
ATOM 2671 N N . TYR A 1 348 ? 10.775 -8.791 1.162 1.00 96.50 348 TYR A N 1
ATOM 2672 C CA . TYR A 1 348 ? 9.638 -9.661 1.454 1.00 96.50 348 TYR A CA 1
ATOM 2673 C C . TYR A 1 348 ? 8.775 -10.005 0.238 1.00 96.50 348 TYR A C 1
ATOM 2675 O O . TYR A 1 348 ? 7.719 -10.624 0.401 1.00 96.50 348 TYR A O 1
ATOM 2683 N N . ALA A 1 349 ? 9.198 -9.651 -0.975 1.00 97.06 349 ALA A N 1
ATOM 2684 C CA . ALA A 1 349 ? 8.382 -9.789 -2.178 1.00 97.06 349 ALA A CA 1
ATOM 2685 C C . ALA A 1 349 ? 7.833 -11.207 -2.426 1.00 97.06 349 ALA A C 1
ATOM 2687 O O . ALA A 1 349 ? 6.701 -11.345 -2.879 1.00 97.06 349 ALA A O 1
ATOM 2688 N N . ASP A 1 350 ? 8.563 -12.266 -2.052 1.00 95.56 350 ASP A N 1
ATOM 2689 C CA . ASP A 1 350 ? 8.100 -13.659 -2.229 1.00 95.56 350 ASP A CA 1
ATOM 2690 C C . ASP A 1 350 ? 6.884 -14.039 -1.367 1.00 95.56 350 ASP A C 1
ATOM 2692 O O . ASP A 1 350 ? 6.273 -15.088 -1.583 1.00 95.56 350 ASP A O 1
ATOM 2696 N N . TYR A 1 351 ? 6.549 -13.234 -0.357 1.00 96.19 351 TYR A N 1
ATOM 2697 C CA . TYR A 1 351 ? 5.479 -13.546 0.590 1.00 96.19 351 TYR A CA 1
ATOM 2698 C C . TYR A 1 351 ? 4.138 -12.906 0.222 1.00 96.19 351 TYR A C 1
ATOM 2700 O O . TYR A 1 351 ? 3.098 -13.434 0.637 1.00 96.19 351 TYR A O 1
ATOM 2708 N N . ALA A 1 352 ? 4.146 -11.820 -0.555 1.00 96.81 352 ALA A N 1
ATOM 2709 C CA . ALA A 1 352 ? 2.934 -11.159 -1.027 1.00 96.81 352 ALA A CA 1
ATOM 2710 C C . ALA A 1 352 ? 2.210 -12.017 -2.072 1.00 96.81 352 ALA A C 1
ATOM 2712 O O . ALA A 1 352 ? 2.832 -12.605 -2.957 1.00 96.81 352 ALA A O 1
ATOM 2713 N N . ARG A 1 353 ? 0.885 -12.109 -1.947 1.00 95.44 353 ARG A N 1
ATOM 2714 C CA . ARG A 1 353 ? 0.012 -12.885 -2.839 1.00 95.44 353 ARG A CA 1
ATOM 2715 C C . ARG A 1 353 ? -1.452 -12.479 -2.640 1.00 95.44 353 ARG A C 1
ATOM 2717 O O . ARG A 1 353 ? -1.768 -11.908 -1.597 1.00 95.44 353 ARG A O 1
ATOM 2724 N N . PRO A 1 354 ? -2.370 -12.835 -3.557 1.00 96.88 354 PRO A N 1
ATOM 2725 C CA . PRO A 1 354 ? -3.802 -12.635 -3.344 1.00 96.88 354 PRO A CA 1
ATOM 2726 C C . PRO A 1 354 ? -4.259 -13.081 -1.948 1.00 96.88 354 PRO A C 1
ATOM 2728 O O . PRO A 1 354 ? -3.959 -14.192 -1.500 1.00 96.88 354 PRO A O 1
ATOM 2731 N N . GLY A 1 355 ? -4.941 -12.176 -1.250 1.00 95.38 355 GLY A N 1
ATOM 2732 C CA . GLY A 1 355 ? -5.379 -12.316 0.137 1.00 95.38 355 GLY A CA 1
ATOM 2733 C C . GLY A 1 355 ? -4.433 -11.724 1.191 1.00 95.38 355 GLY A C 1
ATOM 2734 O O . GLY A 1 355 ? -4.882 -11.529 2.319 1.00 95.38 355 GLY A O 1
ATOM 2735 N N . GLY A 1 356 ? -3.169 -11.421 0.861 1.00 97.25 356 GLY A N 1
ATOM 2736 C CA . GLY A 1 356 ? -2.154 -10.960 1.815 1.00 97.25 356 GLY A CA 1
ATOM 2737 C C . GLY A 1 356 ? -0.998 -10.180 1.176 1.00 97.25 356 GLY A C 1
ATOM 2738 O O . GLY A 1 356 ? -0.171 -10.767 0.476 1.00 97.25 356 GLY A O 1
ATOM 2739 N N . TRP A 1 357 ? -0.895 -8.885 1.476 1.00 98.75 357 TRP A N 1
ATOM 2740 C CA . TRP A 1 357 ? 0.049 -7.965 0.824 1.00 98.75 357 TRP A CA 1
ATOM 2741 C C . TRP A 1 357 ? 1.061 -7.354 1.795 1.00 98.75 357 TRP A C 1
ATOM 2743 O O . TRP A 1 357 ? 0.702 -6.957 2.904 1.00 98.75 357 TRP A O 1
ATOM 2753 N N . ASN A 1 358 ? 2.316 -7.227 1.357 1.00 98.88 358 ASN A N 1
ATOM 2754 C CA . ASN A 1 358 ? 3.279 -6.390 2.064 1.00 98.88 358 ASN A CA 1
ATOM 2755 C C . ASN A 1 358 ? 2.870 -4.916 1.920 1.00 98.88 358 ASN A C 1
ATOM 2757 O O . ASN A 1 358 ? 2.510 -4.472 0.828 1.00 98.88 358 ASN A O 1
ATOM 2761 N N . ASP A 1 359 ? 2.919 -4.176 3.021 1.00 98.88 359 ASP A N 1
ATOM 2762 C CA . ASP A 1 359 ? 2.531 -2.774 3.089 1.00 98.88 359 ASP A CA 1
ATOM 2763 C C . ASP A 1 359 ? 3.760 -1.889 3.383 1.00 98.88 359 ASP A C 1
ATOM 2765 O O . ASP A 1 359 ? 4.195 -1.784 4.534 1.00 98.88 359 ASP A O 1
ATOM 2769 N N . PRO A 1 360 ? 4.352 -1.258 2.354 1.00 98.69 360 PRO A N 1
ATOM 2770 C CA . PRO A 1 360 ? 5.384 -0.239 2.511 1.00 98.69 360 PRO A CA 1
ATOM 2771 C C . PRO A 1 360 ? 4.830 1.125 2.954 1.00 98.69 360 PRO A C 1
ATOM 2773 O O . PRO A 1 360 ? 5.495 2.127 2.757 1.00 98.69 360 PRO A O 1
ATOM 2776 N N . ASP A 1 361 ? 3.652 1.192 3.574 1.00 98.75 361 ASP A N 1
ATOM 2777 C CA . ASP A 1 361 ? 3.013 2.419 4.058 1.00 98.75 361 ASP A CA 1
ATOM 2778 C C . ASP A 1 361 ? 2.337 3.272 2.968 1.00 98.75 361 ASP A C 1
ATOM 2780 O O . ASP A 1 361 ? 2.315 2.938 1.781 1.00 98.75 361 ASP A O 1
ATOM 2784 N N . MET A 1 362 ? 1.701 4.362 3.394 1.00 98.75 362 MET A N 1
ATOM 2785 C CA . MET A 1 362 ? 0.853 5.229 2.573 1.00 98.75 362 MET A CA 1
ATOM 2786 C C . MET A 1 362 ? 1.627 6.024 1.502 1.00 98.75 362 MET A C 1
ATOM 2788 O O . MET A 1 362 ? 2.823 6.284 1.603 1.00 98.75 362 MET A O 1
ATOM 2792 N N . LEU A 1 363 ? 0.921 6.457 0.455 1.00 98.94 363 LEU A N 1
ATOM 2793 C CA . LEU A 1 363 ? 1.480 7.283 -0.615 1.00 98.94 363 LEU A CA 1
ATOM 2794 C C . LEU A 1 363 ? 1.614 8.744 -0.165 1.00 98.94 363 LEU A C 1
ATOM 2796 O O . LEU A 1 363 ? 0.623 9.380 0.185 1.00 98.94 363 LEU A O 1
ATOM 2800 N N . GLU A 1 364 ? 2.809 9.310 -0.323 1.00 98.88 364 GLU A N 1
ATOM 2801 C CA . GLU A 1 364 ? 3.106 10.729 -0.049 1.00 98.88 364 GLU A CA 1
ATOM 2802 C C . GLU A 1 364 ? 2.857 11.641 -1.259 1.00 98.88 364 GLU A C 1
ATOM 2804 O O . GLU A 1 364 ? 3.074 12.849 -1.212 1.00 98.88 364 GLU A O 1
ATOM 2809 N N . VAL A 1 365 ? 2.399 11.059 -2.370 1.00 98.75 365 VAL A N 1
ATOM 2810 C CA . VAL A 1 365 ? 2.178 11.747 -3.645 1.00 98.75 365 VAL A CA 1
ATOM 2811 C C . VAL A 1 365 ? 1.273 12.965 -3.460 1.00 98.75 365 VAL A C 1
ATOM 2813 O O . VAL A 1 365 ? 0.069 12.828 -3.252 1.00 98.75 365 VAL A O 1
ATOM 2816 N N . GLY A 1 366 ? 1.860 14.158 -3.595 1.00 97.88 366 GLY A N 1
ATOM 2817 C CA . GLY A 1 366 ? 1.161 15.442 -3.491 1.00 97.88 366 GLY A CA 1
ATOM 2818 C C . GLY A 1 366 ? 1.264 16.162 -2.144 1.00 97.88 366 GLY A C 1
ATOM 2819 O O . GLY A 1 366 ? 0.603 17.186 -1.997 1.00 97.88 366 GLY A O 1
ATOM 2820 N N . ASN A 1 367 ? 2.070 15.682 -1.191 1.00 97.69 367 ASN A N 1
ATOM 2821 C CA . ASN A 1 367 ? 2.267 16.355 0.103 1.00 97.69 367 ASN A CA 1
ATOM 2822 C C . ASN A 1 367 ? 3.324 17.482 0.085 1.00 97.69 367 ASN A C 1
ATOM 2824 O O . ASN A 1 367 ? 3.319 18.341 0.966 1.00 97.69 367 ASN A O 1
ATOM 2828 N N . GLY A 1 368 ? 4.124 17.576 -0.983 1.00 97.06 368 GLY A N 1
ATOM 2829 C CA . GLY A 1 368 ? 4.971 18.728 -1.315 1.00 97.06 368 GLY A CA 1
ATOM 2830 C C . GLY A 1 368 ? 6.458 18.596 -0.964 1.00 97.06 368 GLY A C 1
ATOM 2831 O O . GLY A 1 368 ? 7.232 19.488 -1.303 1.00 97.06 368 GLY A O 1
ATOM 2832 N N . GLY A 1 369 ? 6.871 17.512 -0.314 1.00 98.00 369 GLY A N 1
ATOM 2833 C CA . GLY A 1 369 ? 8.249 17.233 0.095 1.00 98.00 369 GLY A CA 1
ATOM 2834 C C . GLY A 1 369 ? 9.117 16.542 -0.963 1.00 98.00 369 GLY A C 1
ATOM 2835 O O . GLY A 1 369 ? 10.340 16.514 -0.816 1.00 98.00 369 GLY A O 1
ATOM 2836 N N . MET A 1 370 ? 8.521 16.040 -2.049 1.00 98.56 370 MET A N 1
ATOM 2837 C CA . MET A 1 370 ? 9.235 15.456 -3.190 1.00 98.56 370 MET A CA 1
ATOM 2838 C C . MET A 1 370 ? 8.859 16.131 -4.515 1.00 98.56 370 MET A C 1
ATOM 2840 O O . MET A 1 370 ? 7.810 16.760 -4.669 1.00 98.56 370 MET A O 1
ATOM 2844 N N . THR A 1 371 ? 9.740 16.006 -5.503 1.00 98.12 371 THR A N 1
ATOM 2845 C CA . THR A 1 371 ? 9.498 16.465 -6.873 1.00 98.12 371 THR A CA 1
ATOM 2846 C C . THR A 1 371 ? 8.495 15.564 -7.599 1.00 98.12 371 THR A C 1
ATOM 2848 O O . THR A 1 371 ? 8.214 14.434 -7.198 1.00 98.12 371 THR A O 1
ATOM 2851 N N . LYS A 1 372 ? 7.968 16.040 -8.732 1.00 97.81 372 LYS A N 1
ATOM 2852 C CA . LYS A 1 372 ? 7.074 15.250 -9.590 1.00 97.81 372 LYS A CA 1
ATOM 2853 C C . LYS A 1 372 ? 7.704 13.931 -10.049 1.00 97.81 372 LYS A C 1
ATOM 2855 O O . LYS A 1 372 ? 7.023 12.905 -10.054 1.00 97.81 372 LYS A O 1
ATOM 2860 N N . ASP A 1 373 ? 8.975 13.956 -10.442 1.00 98.31 373 ASP A N 1
ATOM 2861 C CA . ASP A 1 373 ? 9.677 12.756 -10.905 1.00 98.31 373 ASP A CA 1
ATOM 2862 C C . ASP A 1 373 ? 9.844 11.759 -9.752 1.00 98.31 373 ASP A C 1
ATOM 2864 O O . ASP A 1 373 ? 9.491 10.591 -9.905 1.00 98.31 373 ASP A O 1
ATOM 2868 N N . GLU A 1 374 ? 10.217 12.235 -8.563 1.00 98.81 374 GLU A N 1
ATOM 2869 C CA . GLU A 1 374 ? 10.313 11.411 -7.353 1.00 98.81 374 GLU A CA 1
ATOM 2870 C C . GLU A 1 374 ? 8.961 10.798 -6.953 1.00 98.81 374 GLU A C 1
ATOM 2872 O O . GLU A 1 374 ? 8.890 9.608 -6.648 1.00 98.81 374 GLU A O 1
ATOM 2877 N N . TYR A 1 375 ? 7.861 11.555 -7.033 1.00 98.88 375 TYR A N 1
ATOM 2878 C CA . TYR A 1 375 ? 6.515 11.009 -6.824 1.00 98.88 375 TYR A CA 1
ATOM 2879 C C . TYR A 1 375 ? 6.102 9.997 -7.897 1.00 98.88 375 TYR A C 1
ATOM 2881 O O . TYR A 1 375 ? 5.374 9.047 -7.606 1.00 98.88 375 TYR A O 1
ATOM 2889 N N . THR A 1 376 ? 6.576 10.169 -9.131 1.00 98.88 376 THR A N 1
ATOM 2890 C CA . THR A 1 376 ? 6.349 9.207 -10.217 1.00 98.88 376 THR A CA 1
ATOM 2891 C C . THR A 1 376 ? 7.095 7.900 -9.934 1.00 98.88 376 THR A C 1
ATOM 2893 O O . THR A 1 376 ? 6.529 6.821 -10.130 1.00 98.88 376 THR A O 1
ATOM 2896 N N . VAL A 1 377 ? 8.326 7.970 -9.408 1.00 98.94 377 VAL A N 1
ATOM 2897 C CA . VAL A 1 377 ? 9.065 6.795 -8.911 1.00 98.94 377 VAL A CA 1
ATOM 2898 C C . VAL A 1 377 ? 8.317 6.137 -7.754 1.00 98.94 377 VAL A C 1
ATOM 2900 O O . VAL A 1 377 ? 8.050 4.940 -7.831 1.00 98.94 377 VAL A O 1
ATOM 2903 N N . HIS A 1 378 ? 7.927 6.913 -6.735 1.00 98.94 378 HIS A N 1
ATOM 2904 C CA . HIS A 1 378 ? 7.177 6.445 -5.562 1.00 98.94 378 HIS A CA 1
ATOM 2905 C C . HIS A 1 378 ? 5.951 5.627 -5.979 1.00 98.94 378 HIS A C 1
ATOM 2907 O O . HIS A 1 378 ? 5.844 4.433 -5.690 1.00 98.94 378 HIS A O 1
ATOM 2913 N N . PHE A 1 379 ? 5.071 6.229 -6.782 1.00 99.00 379 PHE A N 1
ATOM 2914 C CA . PHE A 1 379 ? 3.854 5.565 -7.237 1.00 99.00 379 PHE A CA 1
ATOM 2915 C C . PHE A 1 379 ? 4.144 4.311 -8.074 1.00 99.00 379 PHE A C 1
ATOM 2917 O O . PHE A 1 379 ? 3.473 3.290 -7.913 1.00 99.00 379 PHE A O 1
ATOM 2924 N N . SER A 1 380 ? 5.168 4.354 -8.933 1.00 98.94 380 SER A N 1
ATOM 2925 C CA . SER A 1 380 ? 5.568 3.207 -9.759 1.00 98.94 380 SER A CA 1
ATOM 2926 C C . SER A 1 380 ? 6.093 2.041 -8.920 1.00 98.94 380 SER A C 1
ATOM 2928 O O . SER A 1 380 ? 5.729 0.893 -9.184 1.00 98.94 380 SER A O 1
ATOM 2930 N N . ILE A 1 381 ? 6.915 2.315 -7.901 1.00 98.94 381 ILE A N 1
ATOM 2931 C CA . ILE A 1 381 ? 7.468 1.295 -7.002 1.00 98.94 381 ILE A CA 1
ATOM 2932 C C . ILE A 1 381 ? 6.359 0.674 -6.149 1.00 98.94 381 ILE A C 1
ATOM 2934 O O . ILE A 1 381 ? 6.280 -0.552 -6.052 1.00 98.94 381 ILE A O 1
ATOM 2938 N N . TRP A 1 382 ? 5.453 1.472 -5.582 1.00 98.94 382 TRP A N 1
ATOM 2939 C CA . TRP A 1 382 ? 4.321 0.940 -4.816 1.00 98.94 382 TRP A CA 1
ATOM 2940 C C . TRP A 1 382 ? 3.411 0.084 -5.703 1.00 98.94 382 TRP A C 1
ATOM 2942 O O . TRP A 1 382 ? 3.008 -1.024 -5.330 1.00 98.94 382 TRP A O 1
ATOM 2952 N N . ALA A 1 383 ? 3.143 0.543 -6.928 1.00 98.94 383 ALA A N 1
ATOM 2953 C CA . ALA A 1 383 ? 2.318 -0.191 -7.871 1.00 98.94 383 ALA A CA 1
ATOM 2954 C C . ALA A 1 383 ? 2.953 -1.526 -8.290 1.00 98.94 383 ALA A C 1
ATOM 2956 O O . ALA A 1 383 ? 2.303 -2.575 -8.213 1.00 98.94 383 ALA A O 1
ATOM 2957 N N . ILE A 1 384 ? 4.227 -1.517 -8.699 1.00 98.81 384 ILE A N 1
ATOM 2958 C CA . ILE A 1 384 ? 4.925 -2.734 -9.128 1.00 98.81 384 ILE A CA 1
ATOM 2959 C C . ILE A 1 384 ? 5.089 -3.723 -7.965 1.00 98.81 384 ILE A C 1
ATOM 2961 O O . ILE A 1 384 ? 4.965 -4.934 -8.180 1.00 98.81 384 ILE A O 1
ATOM 2965 N N . SER A 1 385 ? 5.226 -3.206 -6.738 1.00 98.75 385 SER A N 1
ATOM 2966 C CA . SER A 1 385 ? 5.379 -3.991 -5.512 1.00 98.75 385 SER A CA 1
ATOM 2967 C C . SER A 1 385 ? 4.082 -4.620 -4.993 1.00 98.75 385 SER A C 1
ATOM 2969 O O . SER A 1 385 ? 4.107 -5.318 -3.987 1.00 98.75 385 SER A O 1
ATOM 2971 N N . LYS A 1 386 ? 2.938 -4.377 -5.647 1.00 98.88 386 LYS A N 1
ATOM 2972 C CA . LYS A 1 386 ? 1.614 -4.805 -5.152 1.00 98.88 386 LYS A CA 1
ATOM 2973 C C . LYS A 1 386 ? 1.327 -4.300 -3.731 1.00 98.88 386 LYS A C 1
ATOM 2975 O O . LYS A 1 386 ? 0.653 -4.964 -2.948 1.00 98.88 386 LYS A O 1
ATOM 2980 N N . ALA A 1 387 ? 1.830 -3.108 -3.417 1.00 98.88 387 ALA A N 1
ATOM 2981 C CA . ALA A 1 387 ? 1.528 -2.419 -2.173 1.00 98.88 387 ALA A CA 1
ATOM 2982 C C . ALA A 1 387 ? 0.062 -1.949 -2.149 1.00 98.88 387 ALA A C 1
ATOM 2984 O O . ALA A 1 387 ? -0.508 -1.675 -3.216 1.00 98.88 387 ALA A O 1
ATOM 2985 N N . PRO A 1 388 ? -0.547 -1.786 -0.962 1.00 98.94 388 PRO A N 1
ATOM 2986 C CA . PRO A 1 388 ? -1.685 -0.892 -0.783 1.00 98.94 388 PRO A CA 1
ATOM 2987 C C . PRO A 1 388 ? -1.440 0.469 -1.453 1.00 98.94 388 PRO A C 1
ATOM 2989 O O . PRO A 1 388 ? -0.408 1.099 -1.240 1.00 98.94 388 PRO A O 1
ATOM 2992 N N . LEU A 1 389 ? -2.393 0.946 -2.257 1.00 98.94 389 LEU A N 1
ATOM 2993 C CA . LEU A 1 389 ? -2.353 2.299 -2.824 1.00 98.94 389 LEU A CA 1
ATOM 2994 C C . LEU A 1 389 ? -3.298 3.197 -2.023 1.00 98.94 389 LEU A C 1
ATOM 2996 O O . LEU A 1 389 ? -4.425 3.479 -2.441 1.00 98.94 389 LEU A O 1
ATOM 3000 N N . LEU A 1 390 ? -2.845 3.595 -0.835 1.00 98.94 390 LEU A N 1
ATOM 3001 C CA . LEU A 1 390 ? -3.567 4.501 0.054 1.00 98.94 390 LEU A CA 1
ATOM 3002 C C . LEU A 1 390 ? -3.023 5.920 -0.118 1.00 98.94 390 LEU A C 1
ATOM 3004 O O . LEU A 1 390 ? -1.884 6.190 0.243 1.00 98.94 390 LEU A O 1
ATOM 3008 N N . ILE A 1 391 ? -3.824 6.815 -0.692 1.00 98.94 391 ILE A N 1
ATOM 3009 C CA . ILE A 1 391 ? -3.476 8.227 -0.880 1.00 98.94 391 ILE A CA 1
ATOM 3010 C C . ILE A 1 391 ? -3.338 8.901 0.491 1.00 98.94 391 ILE A C 1
ATOM 3012 O O . ILE A 1 391 ? -4.258 8.806 1.302 1.00 98.94 391 ILE A O 1
ATOM 3016 N N . GLY A 1 392 ? -2.219 9.588 0.728 1.00 98.56 392 GLY A N 1
ATOM 3017 C CA . GLY A 1 392 ? -1.944 10.323 1.967 1.00 98.56 392 GLY A CA 1
ATOM 3018 C C . GLY A 1 392 ? -2.038 11.850 1.854 1.00 98.56 392 GLY A C 1
ATOM 3019 O O . GLY A 1 392 ? -1.762 12.532 2.835 1.00 98.56 392 GLY A O 1
ATOM 3020 N N . CYS A 1 393 ? -2.398 12.410 0.694 1.00 98.50 393 CYS A N 1
ATOM 3021 C CA . CYS A 1 393 ? -2.551 13.859 0.501 1.00 98.50 393 CYS A CA 1
ATOM 3022 C C . CYS A 1 393 ? -4.008 14.340 0.615 1.00 98.50 393 CYS A C 1
ATOM 3024 O O . CYS A 1 393 ? -4.947 13.539 0.674 1.00 98.50 393 CYS A O 1
ATOM 3026 N N . ASP A 1 394 ? -4.219 15.660 0.644 1.00 98.50 394 ASP A N 1
ATOM 3027 C CA . ASP A 1 394 ? -5.562 16.249 0.607 1.00 98.50 394 ASP A CA 1
ATOM 3028 C C . ASP A 1 394 ? -6.146 16.227 -0.814 1.00 98.50 394 ASP A C 1
ATOM 3030 O O . ASP A 1 394 ? -5.867 17.079 -1.660 1.00 98.50 394 ASP A O 1
ATOM 3034 N N . VAL A 1 395 ? -7.012 15.248 -1.077 1.00 98.25 395 VAL A N 1
ATOM 3035 C CA . VAL A 1 395 ? -7.660 15.086 -2.386 1.00 98.25 395 VAL A CA 1
ATOM 3036 C C . VAL A 1 395 ? -8.693 16.174 -2.703 1.00 98.25 395 VAL A C 1
ATOM 3038 O O . VAL A 1 395 ? -9.109 16.294 -3.855 1.00 98.25 395 VAL A O 1
ATOM 3041 N N . ARG A 1 396 ? -9.108 16.988 -1.720 1.00 98.25 396 ARG A N 1
ATOM 3042 C CA . ARG A 1 396 ? -10.092 18.071 -1.912 1.00 98.25 396 ARG A CA 1
ATOM 3043 C C . ARG A 1 396 ? -9.504 19.243 -2.698 1.00 98.25 396 ARG A C 1
ATOM 3045 O O . ARG A 1 396 ? -10.238 19.968 -3.365 1.00 98.25 396 ARG A O 1
ATOM 3052 N N . THR A 1 397 ? -8.186 19.412 -2.632 1.00 95.56 397 THR A N 1
ATOM 3053 C CA . THR A 1 397 ? -7.423 20.498 -3.268 1.00 95.56 397 THR A CA 1
ATOM 3054 C C . THR A 1 397 ? -6.315 19.957 -4.178 1.00 95.56 397 THR A C 1
ATOM 3056 O O . THR A 1 397 ? -5.301 20.616 -4.404 1.00 95.56 397 THR A O 1
ATOM 3059 N N . ILE A 1 398 ? -6.519 18.757 -4.734 1.00 95.12 398 ILE A N 1
ATOM 3060 C CA . ILE A 1 398 ? -5.505 18.040 -5.511 1.00 95.12 398 ILE A CA 1
ATOM 3061 C C . ILE A 1 398 ? -5.066 18.806 -6.768 1.00 95.12 398 ILE A C 1
ATOM 3063 O O . ILE A 1 398 ? -5.877 19.218 -7.602 1.00 95.12 398 ILE A O 1
ATOM 3067 N N . ALA A 1 399 ? -3.751 18.963 -6.934 1.00 96.44 399 ALA A N 1
ATOM 3068 C CA . ALA A 1 399 ? -3.176 19.537 -8.142 1.00 96.44 399 ALA A CA 1
ATOM 3069 C C . ALA A 1 399 ? -3.317 18.574 -9.331 1.00 96.44 399 ALA A C 1
ATOM 3071 O O . ALA A 1 399 ? -3.247 17.353 -9.176 1.00 96.44 399 ALA A O 1
ATOM 3072 N N . LYS A 1 400 ? -3.443 19.121 -10.548 1.00 96.62 400 LYS A N 1
ATOM 3073 C CA . LYS A 1 400 ? -3.544 18.307 -11.772 1.00 96.62 400 LYS A CA 1
ATOM 3074 C C . LYS A 1 400 ? -2.371 17.335 -11.912 1.00 96.62 400 LYS A C 1
ATOM 3076 O O . LYS A 1 400 ? -2.585 16.182 -12.246 1.00 96.62 400 LYS A O 1
ATOM 3081 N N . GLU A 1 401 ? -1.152 17.779 -11.617 1.00 96.25 401 GLU A N 1
ATOM 3082 C CA . GLU A 1 401 ? 0.037 16.928 -11.726 1.00 96.25 401 GLU A CA 1
ATOM 3083 C C . GLU A 1 401 ? -0.005 15.734 -10.762 1.00 96.25 401 GLU A C 1
ATOM 3085 O O . GLU A 1 401 ? 0.357 14.625 -11.143 1.00 96.25 401 GLU A O 1
ATOM 3090 N N . THR A 1 402 ? -0.503 15.936 -9.540 1.00 98.38 402 THR A N 1
ATOM 3091 C CA . THR A 1 402 ? -0.734 14.865 -8.561 1.00 98.38 402 THR A CA 1
ATOM 3092 C C . THR A 1 402 ? -1.815 13.903 -9.050 1.00 98.38 402 THR A C 1
ATOM 3094 O O . THR A 1 402 ? -1.659 12.686 -8.943 1.00 98.38 402 THR A O 1
ATOM 3097 N N . LEU A 1 403 ? -2.895 14.434 -9.632 1.00 98.19 403 LEU A N 1
ATOM 3098 C CA . LEU A 1 403 ? -3.970 13.628 -10.203 1.00 98.19 403 LEU A CA 1
ATOM 3099 C C . LEU A 1 403 ? -3.508 12.833 -11.434 1.00 98.19 403 LEU A C 1
ATOM 3101 O O . LEU A 1 403 ? -3.962 11.710 -11.612 1.00 98.19 403 LEU A O 1
ATOM 3105 N N . ASP A 1 404 ? -2.593 13.359 -12.248 1.00 98.31 404 ASP A N 1
ATOM 3106 C CA . ASP A 1 404 ? -2.016 12.637 -13.389 1.00 98.31 404 ASP A CA 1
ATOM 3107 C C . ASP A 1 404 ? -1.188 11.419 -12.918 1.00 98.31 404 ASP A C 1
ATOM 3109 O O . ASP A 1 404 ? -1.212 10.370 -13.566 1.00 98.31 404 ASP A O 1
ATOM 3113 N N . ILE A 1 405 ? -0.513 11.516 -11.762 1.00 98.88 405 ILE A N 1
ATOM 3114 C CA . ILE A 1 405 ? 0.221 10.396 -11.145 1.00 98.88 405 ILE A CA 1
ATOM 3115 C C . ILE A 1 405 ? -0.756 9.367 -10.565 1.00 98.88 405 ILE A C 1
ATOM 3117 O O . ILE A 1 405 ? -0.771 8.213 -10.993 1.00 98.88 405 ILE A O 1
ATOM 3121 N N . LEU A 1 406 ? -1.608 9.791 -9.626 1.00 98.81 406 LEU A N 1
ATOM 3122 C CA . LEU A 1 406 ? -2.562 8.913 -8.934 1.00 98.81 406 LEU A CA 1
ATOM 3123 C C . LEU A 1 406 ? -3.646 8.360 -9.871 1.00 98.81 406 LEU A C 1
ATOM 3125 O O . LEU A 1 406 ? -4.259 7.336 -9.591 1.00 98.81 406 LEU A O 1
ATOM 3129 N N . GLY A 1 407 ? -3.906 9.047 -10.981 1.00 98.62 407 GLY A N 1
ATOM 3130 C CA . GLY A 1 407 ? -4.930 8.713 -11.960 1.00 98.62 407 GLY A CA 1
ATOM 3131 C C . GLY A 1 407 ? -4.470 7.772 -13.074 1.00 98.62 407 GLY A C 1
ATOM 3132 O O . GLY A 1 407 ? -5.283 7.410 -13.934 1.00 98.62 407 GLY A O 1
ATOM 3133 N N . ASN A 1 408 ? -3.193 7.372 -13.097 1.00 98.88 408 ASN A N 1
ATOM 3134 C CA . ASN A 1 408 ? -2.647 6.560 -14.180 1.00 98.88 408 ASN A CA 1
ATOM 3135 C C . ASN A 1 408 ? -3.196 5.120 -14.148 1.00 98.88 408 ASN A C 1
ATOM 3137 O O . ASN A 1 408 ? -2.690 4.235 -13.456 1.00 98.88 408 ASN A O 1
ATOM 3141 N N . LYS A 1 409 ? -4.217 4.870 -14.976 1.00 98.81 409 LYS A N 1
ATOM 3142 C CA . LYS A 1 409 ? -4.889 3.569 -15.132 1.00 98.81 409 LYS A CA 1
ATOM 3143 C C . LYS A 1 409 ? -3.952 2.420 -15.498 1.00 98.81 409 LYS A C 1
ATOM 3145 O O . LYS A 1 409 ? -4.215 1.291 -15.096 1.00 98.81 409 LYS A O 1
ATOM 3150 N N . GLU A 1 410 ? -2.904 2.676 -16.277 1.00 98.81 410 GLU A N 1
ATOM 3151 C CA . GLU A 1 410 ? -1.989 1.626 -16.737 1.00 98.81 410 GLU A CA 1
ATOM 3152 C C . GLU A 1 410 ? -1.068 1.165 -15.602 1.00 98.81 410 GLU A C 1
ATOM 3154 O O . GLU A 1 410 ? -0.877 -0.036 -15.412 1.00 98.81 410 GLU A O 1
ATOM 3159 N N . VAL A 1 411 ? -0.582 2.100 -14.782 1.00 98.94 411 VAL A N 1
ATOM 3160 C CA . VAL A 1 411 ? 0.218 1.795 -13.584 1.00 98.94 411 VAL A CA 1
ATOM 3161 C C . VAL A 1 411 ? -0.647 1.140 -12.500 1.00 98.94 411 VAL A C 1
ATOM 3163 O O . VAL A 1 411 ? -0.253 0.128 -11.919 1.00 98.94 411 VAL A O 1
ATOM 3166 N N . ILE A 1 412 ? -1.877 1.624 -12.291 1.00 98.94 412 ILE A N 1
ATOM 3167 C CA . ILE A 1 412 ? -2.853 0.979 -11.394 1.00 98.94 412 ILE A CA 1
ATOM 3168 C C . ILE A 1 412 ? -3.147 -0.458 -11.844 1.00 98.94 412 ILE A C 1
ATOM 3170 O O . ILE A 1 412 ? -3.198 -1.362 -11.014 1.00 98.94 412 ILE A O 1
ATOM 3174 N N . ALA A 1 413 ? -3.289 -0.709 -13.149 1.00 98.88 413 ALA A N 1
ATOM 3175 C CA . ALA A 1 413 ? -3.530 -2.055 -13.669 1.00 98.88 413 ALA A CA 1
ATOM 3176 C C . ALA A 1 413 ? -2.371 -3.025 -13.385 1.00 98.88 413 ALA A C 1
ATOM 3178 O O . ALA A 1 413 ? -2.609 -4.221 -13.236 1.00 98.88 413 ALA A O 1
ATOM 3179 N N . VAL A 1 414 ? -1.133 -2.532 -13.262 1.00 98.94 414 VAL A N 1
ATOM 3180 C CA . VAL A 1 414 ? -0.002 -3.344 -12.789 1.00 98.94 414 VAL A CA 1
ATOM 3181 C C . VAL A 1 414 ? -0.171 -3.718 -11.320 1.00 98.94 414 VAL A C 1
ATOM 3183 O O . VAL A 1 414 ? 0.089 -4.866 -10.961 1.00 98.94 414 VAL A O 1
ATOM 3186 N N . ASN A 1 415 ? -0.585 -2.782 -10.465 1.00 98.94 415 ASN A N 1
ATOM 3187 C CA . ASN A 1 415 ? -0.844 -3.054 -9.048 1.00 98.94 415 ASN A CA 1
ATOM 3188 C C . ASN A 1 415 ? -2.015 -4.030 -8.850 1.00 98.94 415 ASN A C 1
ATOM 3190 O O . ASN A 1 415 ? -1.951 -4.917 -8.008 1.00 98.94 415 ASN A O 1
ATOM 3194 N N . GLN A 1 416 ? -3.055 -3.891 -9.669 1.00 98.88 416 GLN A N 1
ATOM 3195 C CA . GLN A 1 416 ? -4.292 -4.669 -9.598 1.00 98.88 416 GLN A CA 1
ATOM 3196 C C . GLN A 1 416 ? -4.277 -5.923 -10.494 1.00 98.88 416 GLN A C 1
ATOM 3198 O O . GLN A 1 416 ? -5.324 -6.526 -10.741 1.00 98.88 416 GLN A O 1
ATOM 3203 N N . ASP A 1 417 ? -3.112 -6.325 -11.011 1.00 98.81 417 ASP A N 1
ATOM 3204 C CA . ASP A 1 417 ? -2.994 -7.519 -11.845 1.00 98.81 417 ASP A CA 1
ATOM 3205 C C . ASP A 1 417 ? -3.339 -8.786 -11.047 1.00 98.81 417 ASP A C 1
ATOM 3207 O O . ASP A 1 417 ? -2.807 -9.027 -9.963 1.00 98.81 417 ASP A O 1
ATOM 3211 N N . ARG A 1 418 ? -4.214 -9.627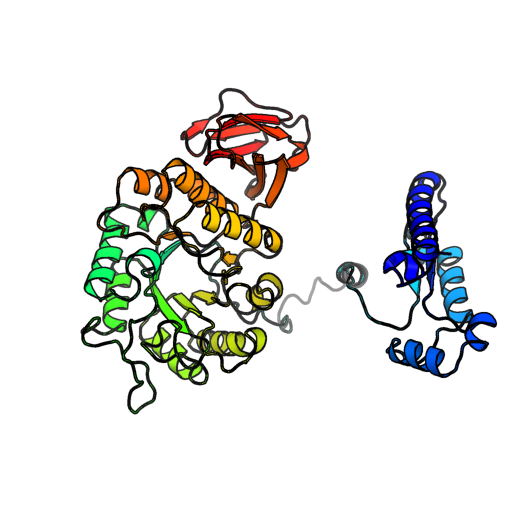 -11.610 1.00 96.69 418 ARG A N 1
ATOM 3212 C CA . ARG A 1 418 ? -4.753 -10.817 -10.932 1.00 96.69 418 ARG A CA 1
ATOM 3213 C C . ARG A 1 418 ? -3.723 -11.908 -10.655 1.00 96.69 418 ARG A C 1
ATOM 3215 O O . ARG A 1 418 ? -4.006 -12.780 -9.840 1.00 96.69 418 ARG A O 1
ATOM 3222 N N . LEU A 1 419 ? -2.567 -11.898 -11.327 1.00 97.62 419 LEU A N 1
ATOM 3223 C CA . LEU A 1 419 ? -1.487 -12.820 -10.978 1.00 97.62 419 LEU A CA 1
ATOM 3224 C C . LEU A 1 419 ? -0.942 -12.505 -9.579 1.00 97.62 419 LEU A C 1
ATOM 3226 O O . LEU A 1 419 ? -0.512 -13.415 -8.877 1.00 97.62 419 LEU A O 1
ATOM 3230 N N . GLY A 1 420 ? -0.999 -11.235 -9.162 1.00 97.50 420 GLY A N 1
ATOM 3231 C CA . GLY A 1 420 ? -0.753 -10.843 -7.780 1.00 97.50 420 GLY A CA 1
ATOM 3232 C C . GLY A 1 420 ? 0.671 -11.095 -7.291 1.00 97.50 420 GLY A C 1
ATOM 3233 O O . GLY A 1 420 ? 0.866 -11.347 -6.107 1.00 97.50 420 GLY A O 1
ATOM 3234 N N . VAL A 1 421 ? 1.659 -11.057 -8.189 1.00 98.25 421 VAL A N 1
ATOM 3235 C CA . VAL A 1 421 ? 3.073 -11.259 -7.846 1.00 98.25 421 VAL A CA 1
ATOM 3236 C C . VAL A 1 421 ? 3.754 -9.909 -7.651 1.00 98.25 421 VAL A C 1
ATOM 3238 O O . VAL A 1 421 ? 3.769 -9.070 -8.556 1.00 98.25 421 VAL A O 1
ATOM 3241 N N . GLN A 1 422 ? 4.324 -9.704 -6.466 1.00 98.56 422 GLN A N 1
ATOM 3242 C CA . GLN A 1 422 ? 5.177 -8.559 -6.166 1.00 98.56 422 GLN A CA 1
ATOM 3243 C C . GLN A 1 422 ? 6.481 -8.643 -6.968 1.00 98.56 422 GLN A C 1
ATOM 3245 O O . GLN A 1 422 ? 7.187 -9.650 -6.929 1.00 98.56 422 GLN A O 1
ATOM 3250 N N . ALA A 1 423 ? 6.782 -7.584 -7.722 1.00 97.69 423 ALA A N 1
ATOM 3251 C CA . ALA A 1 423 ? 8.041 -7.466 -8.448 1.00 97.69 423 ALA A CA 1
ATOM 3252 C C . ALA A 1 423 ? 9.223 -7.235 -7.498 1.00 97.69 423 ALA A C 1
ATOM 3254 O O . ALA A 1 423 ? 9.051 -6.767 -6.371 1.00 97.69 423 ALA A O 1
ATOM 3255 N N . LYS A 1 424 ? 10.425 -7.532 -7.992 1.00 95.25 424 LYS A N 1
ATOM 3256 C CA . LYS A 1 424 ? 11.691 -7.425 -7.258 1.00 95.25 424 LYS A CA 1
ATOM 3257 C C . LYS A 1 424 ? 12.720 -6.621 -8.027 1.00 95.25 424 LYS A C 1
ATOM 3259 O O . LYS A 1 424 ? 12.586 -6.454 -9.242 1.00 95.25 424 LYS A O 1
ATOM 3264 N N . LYS A 1 425 ? 13.784 -6.204 -7.338 1.00 96.19 425 LYS A N 1
ATOM 3265 C CA . LYS A 1 425 ? 14.995 -5.711 -8.000 1.00 96.19 425 LYS A CA 1
ATOM 3266 C C . LYS A 1 425 ? 15.729 -6.881 -8.635 1.00 96.19 425 LYS A C 1
ATOM 3268 O O . LYS A 1 425 ? 16.161 -7.801 -7.949 1.00 96.19 425 LYS A O 1
ATOM 3273 N N . VAL A 1 426 ? 15.875 -6.837 -9.954 1.00 96.56 426 VAL A N 1
ATOM 3274 C CA . VAL A 1 426 ? 16.580 -7.871 -10.726 1.00 96.56 426 VAL A CA 1
ATOM 3275 C C . VAL A 1 426 ? 18.009 -7.463 -11.074 1.00 96.56 426 VAL A C 1
ATOM 3277 O O . VAL A 1 426 ? 18.858 -8.323 -11.291 1.00 96.56 426 VAL A O 1
ATOM 3280 N N . ARG A 1 427 ? 18.301 -6.157 -11.078 1.00 95.62 427 ARG A N 1
ATOM 3281 C CA . ARG A 1 427 ? 19.643 -5.606 -11.292 1.00 95.62 427 ARG A CA 1
ATOM 3282 C C . ARG A 1 427 ? 19.796 -4.284 -10.548 1.00 95.62 427 ARG A C 1
ATOM 3284 O O . ARG A 1 427 ? 18.863 -3.483 -10.507 1.00 95.62 427 ARG A O 1
ATOM 3291 N N . MET A 1 428 ? 20.984 -4.058 -9.995 1.00 94.31 428 MET A N 1
ATOM 3292 C CA . MET A 1 428 ? 21.378 -2.797 -9.372 1.00 94.31 428 MET A CA 1
ATOM 3293 C C . MET A 1 428 ? 22.850 -2.516 -9.682 1.00 94.31 428 MET A C 1
ATOM 3295 O O . MET A 1 428 ? 23.715 -3.343 -9.392 1.00 94.31 428 MET A O 1
ATOM 3299 N N . GLU A 1 429 ? 23.129 -1.360 -10.279 1.00 93.94 429 GLU A N 1
ATOM 3300 C CA . GLU A 1 429 ? 24.469 -0.914 -10.671 1.00 93.94 429 GLU A CA 1
ATOM 3301 C C . GLU A 1 429 ? 24.683 0.520 -10.177 1.00 93.94 429 GLU A C 1
ATOM 3303 O O . GLU A 1 429 ? 24.275 1.490 -10.815 1.00 93.94 429 GLU A O 1
ATOM 3308 N N . GLY A 1 430 ? 25.292 0.653 -8.995 1.00 94.38 430 GLY A N 1
ATOM 3309 C CA . GLY A 1 430 ? 25.353 1.937 -8.296 1.00 94.38 430 GLY A CA 1
ATOM 3310 C C . GLY A 1 430 ? 23.944 2.442 -7.987 1.00 94.38 430 GLY A C 1
ATOM 3311 O O . GLY A 1 430 ? 23.178 1.755 -7.317 1.00 94.38 430 GLY A O 1
ATOM 3312 N N . ASP A 1 431 ? 23.603 3.613 -8.520 1.00 96.38 431 ASP A N 1
ATOM 3313 C CA . ASP A 1 431 ? 22.301 4.256 -8.326 1.00 96.38 431 ASP A CA 1
ATOM 3314 C C . ASP A 1 431 ? 21.227 3.807 -9.336 1.00 96.38 431 ASP A C 1
ATOM 3316 O O . ASP A 1 431 ? 20.101 4.307 -9.314 1.00 96.38 431 ASP A O 1
ATOM 3320 N N . LEU A 1 432 ? 21.559 2.904 -10.262 1.00 98.25 432 LEU A N 1
ATOM 3321 C CA . LEU A 1 432 ? 20.666 2.494 -11.347 1.00 98.25 432 LEU A CA 1
ATOM 3322 C C . LEU A 1 432 ? 20.032 1.150 -11.027 1.00 98.25 432 LEU A C 1
ATOM 3324 O O . LEU A 1 432 ? 20.736 0.164 -10.808 1.00 98.25 432 LEU A O 1
ATOM 3328 N N . GLU A 1 433 ? 18.706 1.099 -11.039 1.00 98.31 433 GLU A N 1
ATOM 3329 C CA . GLU A 1 433 ? 17.954 -0.101 -10.690 1.00 98.31 433 GLU A CA 1
ATOM 3330 C C . GLU A 1 433 ? 17.049 -0.554 -11.830 1.00 98.31 433 GLU A C 1
ATOM 3332 O O . GLU A 1 433 ? 16.417 0.248 -12.525 1.00 98.31 433 GLU A O 1
ATOM 3337 N N . VAL A 1 434 ? 16.943 -1.874 -11.968 1.00 98.50 434 VAL A N 1
ATOM 3338 C CA . VAL A 1 434 ? 15.929 -2.537 -12.781 1.00 98.50 434 VAL A CA 1
ATOM 3339 C C . VAL A 1 434 ? 15.076 -3.387 -11.856 1.00 98.50 434 VAL A C 1
ATOM 3341 O O . VAL A 1 434 ? 15.570 -4.307 -11.200 1.00 98.50 434 VAL A O 1
ATOM 3344 N N . TRP A 1 435 ? 13.784 -3.095 -11.841 1.00 98.62 435 TRP A N 1
ATOM 3345 C CA . TRP A 1 435 ? 12.767 -3.883 -11.166 1.00 98.62 435 TRP A CA 1
ATOM 3346 C C . TRP A 1 435 ? 11.933 -4.627 -12.199 1.00 98.62 435 TRP A C 1
ATOM 3348 O O . TRP A 1 435 ? 11.583 -4.061 -13.237 1.00 98.62 435 TRP A O 1
ATOM 3358 N N . ALA A 1 436 ? 11.582 -5.878 -11.917 1.00 98.31 436 ALA A N 1
ATOM 3359 C CA . ALA A 1 436 ? 10.723 -6.646 -12.802 1.00 98.31 436 ALA A CA 1
ATOM 3360 C C . ALA A 1 436 ? 9.886 -7.689 -12.065 1.00 98.31 436 ALA A C 1
ATOM 3362 O O . ALA A 1 436 ? 10.230 -8.161 -10.979 1.00 98.31 436 ALA A O 1
ATOM 3363 N N . GLY A 1 437 ? 8.761 -8.047 -12.677 1.00 97.19 437 GLY A N 1
ATOM 3364 C CA . GLY A 1 437 ? 7.885 -9.098 -12.181 1.00 97.19 437 GLY A CA 1
ATOM 3365 C C . GLY A 1 437 ? 6.923 -9.595 -13.258 1.00 97.19 437 GLY A C 1
ATOM 3366 O O . GLY A 1 437 ? 6.594 -8.851 -14.190 1.00 97.19 437 GLY A O 1
ATOM 3367 N N . PRO A 1 438 ? 6.462 -10.851 -13.155 1.00 97.31 438 PRO A N 1
ATOM 3368 C CA . PRO A 1 438 ? 5.469 -11.381 -14.071 1.00 97.31 438 PRO A CA 1
ATOM 3369 C C . PRO A 1 438 ? 4.101 -10.738 -13.816 1.00 97.31 438 PRO A C 1
ATOM 3371 O O . PRO A 1 438 ? 3.732 -10.416 -12.686 1.00 97.31 438 PRO A O 1
ATOM 3374 N N . LEU A 1 439 ? 3.327 -10.603 -14.884 1.00 98.31 439 LEU A N 1
ATOM 3375 C CA . LEU A 1 439 ? 1.918 -10.233 -14.869 1.00 98.31 439 LEU A CA 1
ATOM 3376 C C . LEU A 1 439 ? 1.089 -11.338 -15.535 1.00 98.31 439 LEU A C 1
ATOM 3378 O O . LEU A 1 439 ? 1.607 -12.223 -16.221 1.00 98.31 439 LEU A O 1
ATOM 3382 N N . SER A 1 440 ? -0.229 -11.269 -15.372 1.00 96.31 440 SER A N 1
ATOM 3383 C CA . SER A 1 440 ? -1.163 -12.146 -16.076 1.00 96.31 440 SER A CA 1
ATOM 3384 C C . SER A 1 440 ? -0.968 -12.116 -17.603 1.00 96.31 440 SER A C 1
ATOM 3386 O O . SER A 1 440 ? -0.542 -11.111 -18.182 1.00 96.31 440 SER A O 1
ATOM 3388 N N . ASN A 1 441 ? -1.332 -13.217 -18.269 1.00 94.50 441 ASN A N 1
ATOM 3389 C CA . ASN A 1 441 ? -1.200 -13.415 -19.721 1.00 94.50 441 ASN A CA 1
ATOM 3390 C C . ASN A 1 441 ? 0.254 -13.390 -20.232 1.00 94.50 441 ASN A C 1
ATOM 3392 O O . ASN A 1 441 ? 0.520 -12.888 -21.323 1.00 94.50 441 ASN A O 1
ATOM 3396 N N . TYR A 1 442 ? 1.188 -13.935 -19.441 1.00 92.31 442 TYR A N 1
ATOM 3397 C CA . TYR A 1 442 ? 2.620 -14.034 -19.774 1.00 92.31 442 TYR A CA 1
ATOM 3398 C C . TYR A 1 442 ? 3.300 -12.683 -20.040 1.00 92.31 442 TYR A C 1
ATOM 3400 O O . TYR A 1 442 ? 4.352 -12.621 -20.674 1.00 92.31 442 TYR A O 1
ATOM 3408 N N . ARG A 1 443 ? 2.700 -11.592 -19.558 1.00 96.38 443 ARG A N 1
ATOM 3409 C CA . ARG A 1 443 ? 3.291 -10.257 -19.618 1.00 96.38 443 ARG A CA 1
ATOM 3410 C C . ARG A 1 443 ? 4.350 -10.108 -18.536 1.00 96.38 443 ARG A C 1
ATOM 3412 O O . ARG A 1 443 ? 4.296 -10.773 -17.504 1.00 96.38 443 ARG A O 1
ATOM 3419 N N . VAL A 1 444 ? 5.270 -9.178 -18.744 1.00 97.44 444 VAL A N 1
ATOM 3420 C CA . VAL A 1 444 ? 6.282 -8.794 -17.754 1.00 97.44 444 VAL A CA 1
ATOM 3421 C C . VAL A 1 444 ? 6.213 -7.288 -17.561 1.00 97.44 444 VAL A C 1
ATOM 3423 O O . VAL A 1 444 ? 6.149 -6.545 -18.537 1.00 97.44 444 VAL A O 1
ATOM 3426 N N . VAL A 1 445 ? 6.202 -6.826 -16.313 1.00 98.50 445 VAL A N 1
ATOM 3427 C CA . VAL A 1 445 ? 6.407 -5.407 -16.010 1.00 98.50 445 VAL A CA 1
ATOM 3428 C C . VAL A 1 445 ? 7.880 -5.155 -15.733 1.00 98.50 445 VAL A C 1
ATOM 3430 O O . VAL A 1 445 ? 8.517 -5.948 -15.043 1.00 98.50 445 VAL A O 1
ATOM 3433 N N . VAL A 1 446 ? 8.402 -4.052 -16.262 1.00 98.44 446 VAL A N 1
ATOM 3434 C CA . VAL A 1 446 ? 9.771 -3.579 -16.037 1.00 98.44 446 VAL A CA 1
ATOM 3435 C C . VAL A 1 446 ? 9.719 -2.128 -15.583 1.00 98.44 446 VAL A C 1
ATOM 3437 O O . VAL A 1 446 ? 9.025 -1.314 -16.187 1.00 98.44 446 VAL A O 1
ATOM 3440 N N . LEU A 1 447 ? 10.466 -1.794 -14.539 1.00 98.75 447 LEU A N 1
ATOM 3441 C CA . LEU A 1 447 ? 10.638 -0.432 -14.052 1.00 98.75 447 LEU A CA 1
ATOM 3442 C C . LEU A 1 447 ? 12.134 -0.124 -13.962 1.00 98.75 447 LEU A C 1
ATOM 3444 O O . LEU A 1 447 ? 12.881 -0.813 -13.273 1.00 98.75 447 LEU A O 1
ATOM 3448 N N . LEU A 1 448 ? 12.560 0.910 -14.680 1.00 98.75 448 LEU A N 1
ATOM 3449 C CA . LEU A 1 448 ? 13.919 1.443 -14.648 1.00 98.75 448 LEU A CA 1
ATOM 3450 C C . LEU A 1 448 ? 13.924 2.652 -13.718 1.00 98.75 448 LEU A C 1
ATOM 3452 O O . LEU A 1 448 ? 13.176 3.595 -13.980 1.00 98.75 448 LEU A O 1
ATOM 3456 N N . VAL A 1 449 ? 14.741 2.640 -12.667 1.00 98.81 449 VAL A N 1
ATOM 3457 C CA . VAL A 1 449 ? 14.813 3.724 -11.674 1.00 98.81 449 VAL A CA 1
ATOM 3458 C C . VAL A 1 449 ? 16.223 4.289 -11.639 1.00 98.81 449 VAL A C 1
ATOM 3460 O O . VAL A 1 449 ? 17.192 3.547 -11.491 1.00 98.81 449 VAL A O 1
ATOM 3463 N N . ASN A 1 450 ? 16.336 5.609 -11.764 1.00 98.69 450 ASN A N 1
ATOM 3464 C CA . ASN A 1 450 ? 17.593 6.322 -11.590 1.00 98.69 450 ASN A CA 1
ATOM 3465 C C . ASN A 1 450 ? 17.590 7.025 -10.232 1.00 98.69 450 ASN A C 1
ATOM 3467 O O . ASN A 1 450 ? 16.934 8.051 -10.077 1.00 98.69 450 ASN A O 1
ATOM 3471 N N . ARG A 1 451 ? 18.335 6.496 -9.259 1.00 98.25 451 ARG A N 1
ATOM 3472 C CA . ARG A 1 451 ? 18.511 7.126 -7.941 1.00 98.25 451 ARG A CA 1
ATOM 3473 C C . ARG A 1 451 ? 19.594 8.201 -7.928 1.00 98.25 451 ARG A C 1
ATOM 3475 O O . ARG A 1 451 ? 19.774 8.856 -6.908 1.00 98.25 451 ARG A O 1
ATOM 3482 N N . GLY A 1 452 ? 20.324 8.348 -9.031 1.00 97.69 452 GLY A N 1
ATOM 3483 C CA . GLY A 1 452 ? 21.486 9.212 -9.132 1.00 97.69 452 GLY A CA 1
ATOM 3484 C C . GLY A 1 452 ? 21.114 10.647 -9.504 1.00 97.69 452 GLY A C 1
ATOM 3485 O O . GLY A 1 452 ? 20.020 10.896 -10.016 1.00 97.69 452 GLY A O 1
ATOM 3486 N N . PRO A 1 453 ? 22.052 11.593 -9.318 1.00 95.94 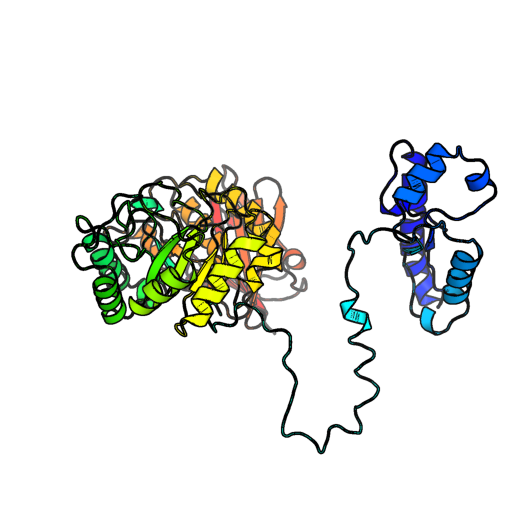453 PRO A N 1
ATOM 3487 C CA . PRO A 1 453 ? 21.820 13.029 -9.490 1.00 95.94 453 PRO A CA 1
ATOM 3488 C C . PRO A 1 453 ? 21.857 13.502 -10.955 1.00 95.94 453 PRO A C 1
ATOM 3490 O O . PRO A 1 453 ? 21.768 14.700 -11.227 1.00 95.94 453 PRO A O 1
ATOM 3493 N N . ALA A 1 454 ? 22.071 12.597 -11.914 1.00 97.06 454 ALA A N 1
ATOM 3494 C CA . ALA A 1 454 ? 22.275 12.935 -13.318 1.00 97.06 454 ALA A CA 1
ATOM 3495 C C . ALA A 1 454 ? 21.470 12.020 -14.238 1.00 97.06 454 ALA A C 1
ATOM 3497 O O . ALA A 1 454 ? 21.308 10.829 -13.974 1.00 97.06 454 ALA A O 1
ATOM 3498 N N . ASN A 1 455 ? 21.005 12.576 -15.356 1.00 97.69 455 ASN A N 1
ATOM 3499 C CA . ASN A 1 455 ? 20.315 11.815 -16.392 1.00 97.69 455 ASN A CA 1
ATOM 3500 C C . ASN A 1 455 ? 21.255 10.763 -16.984 1.00 97.69 455 ASN A C 1
ATOM 3502 O O . ASN A 1 455 ? 22.398 11.067 -17.327 1.00 97.69 455 ASN A O 1
ATOM 3506 N N . THR A 1 456 ? 20.761 9.544 -17.157 1.00 97.88 456 THR A N 1
ATOM 3507 C CA . THR A 1 456 ? 21.580 8.427 -17.634 1.00 97.88 456 THR A CA 1
ATOM 3508 C C . THR A 1 456 ? 20.742 7.399 -18.383 1.00 97.88 456 THR A C 1
ATOM 3510 O O . THR A 1 456 ? 19.511 7.455 -18.371 1.00 97.88 456 THR A O 1
ATOM 3513 N N . GLN A 1 457 ? 21.401 6.477 -19.077 1.00 97.62 457 GLN A N 1
ATOM 3514 C CA . GLN A 1 457 ? 20.740 5.335 -19.694 1.00 97.62 457 GLN A CA 1
ATOM 3515 C C . GLN A 1 457 ? 20.701 4.163 -18.722 1.00 97.62 457 GLN A C 1
ATOM 3517 O O . GLN A 1 457 ? 21.704 3.834 -18.095 1.00 97.62 457 GLN A O 1
ATOM 3522 N N . ILE A 1 458 ? 19.553 3.500 -18.656 1.00 97.81 458 ILE A N 1
ATOM 3523 C CA . ILE A 1 458 ? 19.385 2.244 -17.929 1.00 97.81 458 ILE A CA 1
ATOM 3524 C C . ILE A 1 458 ? 18.937 1.190 -18.932 1.00 97.81 458 ILE A C 1
ATOM 3526 O O . ILE A 1 458 ? 18.089 1.466 -19.785 1.00 97.81 458 ILE A O 1
ATOM 3530 N N . THR A 1 459 ? 19.515 -0.006 -18.835 1.00 96.06 459 THR A N 1
ATOM 3531 C CA . THR A 1 459 ? 19.192 -1.137 -19.708 1.00 96.06 459 THR A CA 1
ATOM 3532 C C . THR A 1 459 ? 18.712 -2.321 -18.882 1.00 96.06 459 THR A C 1
ATOM 3534 O O . THR A 1 459 ? 19.428 -2.771 -17.993 1.00 96.06 459 THR A O 1
ATOM 3537 N N . ALA A 1 460 ? 17.535 -2.851 -19.208 1.00 95.81 460 ALA A N 1
ATOM 3538 C CA . ALA A 1 460 ? 17.071 -4.141 -18.705 1.00 95.81 460 ALA A CA 1
ATOM 3539 C C . ALA A 1 460 ? 17.345 -5.227 -19.751 1.00 95.81 460 ALA A C 1
ATOM 3541 O O . ALA A 1 460 ? 16.889 -5.106 -20.892 1.00 95.81 460 ALA A O 1
ATOM 3542 N N . GLN A 1 461 ? 18.087 -6.270 -19.372 1.00 94.88 461 GLN A N 1
ATOM 3543 C CA . GLN A 1 461 ? 18.351 -7.426 -20.233 1.00 94.88 461 GLN A CA 1
ATOM 3544 C C . GLN A 1 461 ? 17.236 -8.466 -20.069 1.00 94.88 461 GLN A C 1
ATOM 3546 O O . GLN A 1 461 ? 16.659 -8.598 -18.993 1.00 94.88 461 GLN A O 1
ATOM 3551 N N . TRP A 1 462 ? 16.930 -9.230 -21.119 1.00 92.69 462 TRP A N 1
ATOM 3552 C CA . TRP A 1 462 ? 15.863 -10.243 -21.082 1.00 92.69 462 TRP A CA 1
ATOM 3553 C C . TRP A 1 462 ? 16.161 -11.338 -20.056 1.00 92.69 462 TRP A C 1
ATOM 3555 O O . TRP A 1 462 ? 15.256 -11.771 -19.340 1.00 92.69 462 TRP A O 1
ATOM 3565 N N . ASP A 1 463 ? 17.442 -11.684 -19.918 1.00 90.12 463 ASP A N 1
ATOM 3566 C CA . ASP A 1 463 ? 17.937 -12.622 -18.912 1.00 90.12 463 ASP A CA 1
ATOM 3567 C C . ASP A 1 463 ? 17.661 -12.141 -17.476 1.00 90.12 463 ASP A C 1
ATOM 3569 O O . ASP A 1 463 ? 17.401 -12.969 -16.604 1.00 90.12 463 ASP A O 1
ATOM 3573 N N . ASP A 1 464 ? 17.640 -10.823 -17.227 1.00 84.12 464 ASP A N 1
ATOM 3574 C CA . ASP A 1 464 ? 17.333 -10.258 -15.901 1.00 84.12 464 ASP A CA 1
ATOM 3575 C C . ASP A 1 464 ? 15.853 -10.431 -15.537 1.00 84.12 464 ASP A C 1
ATOM 3577 O O . ASP A 1 464 ? 15.492 -10.533 -14.368 1.00 84.12 464 ASP A O 1
ATOM 3581 N N . ILE A 1 465 ? 14.978 -10.443 -16.544 1.00 86.50 465 ILE A N 1
ATOM 3582 C CA . ILE A 1 465 ? 13.521 -10.352 -16.375 1.00 86.50 465 ILE A CA 1
ATOM 3583 C C . ILE A 1 465 ? 12.794 -11.652 -16.743 1.00 86.50 465 ILE A C 1
ATOM 3585 O O . ILE A 1 465 ? 11.568 -11.670 -16.855 1.00 86.50 465 ILE A O 1
ATOM 3589 N N . GLY A 1 466 ? 13.543 -12.747 -16.914 1.00 84.56 466 GLY A N 1
ATOM 3590 C CA . GLY A 1 466 ? 13.004 -14.090 -17.135 1.00 84.56 466 GLY A CA 1
ATOM 3591 C C . GLY A 1 466 ? 12.436 -14.333 -18.535 1.00 84.56 466 GLY A C 1
ATOM 3592 O O . GLY A 1 466 ? 11.605 -15.226 -18.704 1.00 84.56 466 GLY A O 1
ATOM 3593 N N . LEU A 1 467 ? 12.867 -13.560 -19.537 1.00 88.44 467 LEU A N 1
ATOM 3594 C CA . LEU A 1 467 ? 12.504 -13.767 -20.939 1.00 88.44 467 LEU A CA 1
ATOM 3595 C C . LEU A 1 467 ? 13.659 -14.443 -21.698 1.00 88.44 467 LEU A C 1
ATOM 3597 O O . LEU A 1 467 ? 14.812 -14.073 -21.502 1.00 88.44 467 LEU A O 1
ATOM 3601 N N . PRO A 1 468 ? 13.395 -15.397 -22.611 1.00 89.31 468 PRO A N 1
ATOM 3602 C CA . PRO A 1 468 ? 14.435 -15.918 -23.498 1.00 89.31 468 PRO A CA 1
ATOM 3603 C C . PRO A 1 468 ? 15.054 -14.798 -24.363 1.00 89.31 468 PRO A C 1
ATOM 3605 O O . PRO A 1 468 ? 14.283 -13.995 -24.897 1.00 89.31 468 PRO A O 1
ATOM 3608 N N . PRO A 1 469 ? 16.381 -14.767 -24.606 1.00 86.31 469 PRO A N 1
ATOM 3609 C CA . PRO A 1 469 ? 17.074 -13.657 -25.282 1.00 86.31 469 PRO A CA 1
ATOM 3610 C C . PRO A 1 469 ? 16.481 -13.215 -26.626 1.00 86.31 469 PRO A C 1
ATOM 3612 O O . PRO A 1 469 ? 16.469 -12.033 -26.947 1.00 86.31 469 PRO A O 1
ATOM 3615 N N . ASN A 1 470 ? 15.945 -14.154 -27.409 1.00 87.56 470 ASN A N 1
ATOM 3616 C CA . ASN A 1 470 ? 15.402 -13.881 -28.744 1.00 87.56 470 ASN A CA 1
ATOM 3617 C C . ASN A 1 470 ? 13.895 -13.571 -28.745 1.00 87.56 470 ASN A C 1
ATOM 3619 O O . ASN A 1 470 ? 13.279 -13.516 -29.807 1.00 87.56 470 ASN A O 1
ATOM 3623 N N . THR A 1 471 ? 13.280 -13.397 -27.571 1.00 90.44 471 THR A N 1
ATOM 3624 C CA . THR A 1 471 ? 11.846 -13.102 -27.460 1.00 90.44 471 THR A CA 1
ATOM 3625 C C . THR A 1 471 ? 11.567 -11.695 -27.969 1.00 90.44 471 THR A C 1
ATOM 3627 O O . THR A 1 471 ? 12.002 -10.714 -27.363 1.00 90.44 471 THR A O 1
ATOM 3630 N N . ALA A 1 472 ? 10.810 -11.584 -29.058 1.00 91.50 472 ALA A N 1
ATOM 3631 C CA . ALA A 1 472 ? 10.271 -10.308 -29.503 1.00 91.50 472 ALA A CA 1
ATOM 3632 C C . ALA A 1 472 ? 9.077 -9.921 -28.623 1.00 91.50 472 ALA A C 1
ATOM 3634 O O . ALA A 1 472 ? 8.198 -10.744 -28.358 1.00 91.50 472 ALA A O 1
ATOM 3635 N N . VAL A 1 473 ? 9.023 -8.664 -28.187 1.00 93.38 473 VAL A N 1
ATOM 3636 C CA . VAL A 1 473 ? 7.927 -8.156 -27.351 1.00 93.38 473 VAL A CA 1
ATOM 3637 C C . VAL A 1 473 ? 7.280 -6.921 -27.974 1.00 93.38 473 VAL A C 1
ATOM 3639 O O . VAL A 1 473 ? 7.936 -6.122 -28.647 1.00 93.38 473 VAL A O 1
ATOM 3642 N N . VAL A 1 474 ? 5.982 -6.750 -27.732 1.00 94.31 474 VAL A N 1
ATOM 3643 C CA . VAL A 1 474 ? 5.326 -5.442 -27.817 1.00 94.31 474 VAL A CA 1
ATOM 3644 C C . VAL A 1 474 ? 5.524 -4.751 -26.473 1.00 94.31 474 VAL A C 1
ATOM 3646 O O . VAL A 1 474 ? 5.144 -5.290 -25.434 1.00 94.31 474 VAL A O 1
ATOM 3649 N N . THR A 1 475 ? 6.125 -3.566 -26.500 1.00 95.50 475 THR A N 1
ATOM 3650 C CA . THR A 1 475 ? 6.431 -2.776 -25.303 1.00 95.50 475 THR A CA 1
ATOM 3651 C C . THR A 1 475 ? 5.483 -1.589 -25.221 1.00 95.50 475 THR A C 1
ATOM 3653 O O . THR A 1 475 ? 5.364 -0.814 -26.171 1.00 95.50 475 THR A O 1
ATOM 3656 N N . ARG A 1 476 ? 4.856 -1.402 -24.062 1.00 97.38 476 ARG A N 1
ATOM 3657 C CA . ARG A 1 476 ? 4.024 -0.240 -23.735 1.00 97.38 476 ARG A CA 1
ATOM 3658 C C . ARG A 1 476 ? 4.705 0.598 -22.655 1.00 97.38 476 ARG A C 1
ATOM 3660 O O . ARG A 1 476 ? 4.976 0.055 -21.591 1.00 97.38 476 ARG A O 1
ATOM 3667 N N . ASP A 1 477 ? 4.957 1.883 -22.907 1.00 97.81 477 ASP A N 1
ATOM 3668 C CA . ASP A 1 477 ? 5.368 2.848 -21.873 1.00 97.81 477 ASP A CA 1
ATOM 3669 C C . ASP A 1 477 ? 4.121 3.361 -21.143 1.00 97.81 477 ASP A C 1
ATOM 3671 O O . ASP A 1 477 ? 3.243 3.979 -21.758 1.00 97.81 477 ASP A O 1
ATOM 3675 N N . LEU A 1 478 ? 4.039 3.075 -19.841 1.00 98.56 478 LEU A N 1
ATOM 3676 C CA . LEU A 1 478 ? 2.835 3.320 -19.041 1.00 98.56 478 LEU A CA 1
ATOM 3677 C C . LEU A 1 478 ? 2.670 4.790 -18.644 1.00 98.56 478 LEU A C 1
ATOM 3679 O O . LEU A 1 478 ? 1.556 5.217 -18.352 1.00 98.56 478 LEU A O 1
ATOM 3683 N N . TRP A 1 479 ? 3.758 5.563 -18.617 1.00 98.12 479 TRP A N 1
ATOM 3684 C CA . TRP A 1 479 ? 3.736 6.980 -18.242 1.00 98.12 479 TRP A CA 1
ATOM 3685 C C . TRP A 1 479 ? 3.556 7.888 -19.453 1.00 98.12 479 TRP A C 1
ATOM 3687 O O . TRP A 1 479 ? 2.921 8.935 -19.362 1.00 98.12 479 TRP A O 1
ATOM 3697 N N . LEU A 1 480 ? 4.082 7.479 -20.606 1.00 96.81 480 LEU A N 1
ATOM 3698 C CA . LEU A 1 480 ? 3.892 8.195 -21.865 1.00 96.81 480 LEU A CA 1
ATOM 3699 C C . LEU A 1 480 ? 2.627 7.775 -22.622 1.00 96.81 480 LEU A C 1
ATOM 3701 O O . LEU A 1 480 ? 2.302 8.384 -23.642 1.00 96.81 480 LEU A O 1
ATOM 3705 N N . HIS A 1 481 ? 1.933 6.734 -22.158 1.00 97.38 481 HIS A N 1
ATOM 3706 C CA . HIS A 1 481 ? 0.756 6.171 -22.814 1.00 97.38 481 HIS A CA 1
ATOM 3707 C C . HIS A 1 481 ? 0.990 5.891 -24.307 1.00 97.38 481 HIS A C 1
ATOM 3709 O O . HIS A 1 481 ? 0.104 6.102 -25.147 1.00 97.38 481 HIS A O 1
ATOM 3715 N N . MET A 1 482 ? 2.164 5.356 -24.649 1.00 95.75 482 MET A N 1
ATOM 3716 C CA . MET A 1 482 ? 2.519 5.030 -26.030 1.00 95.75 482 MET A CA 1
ATOM 3717 C C . MET A 1 482 ? 3.146 3.648 -26.160 1.00 95.75 482 MET A C 1
ATOM 3719 O O . MET A 1 482 ? 3.844 3.160 -25.273 1.00 95.75 482 MET A O 1
ATOM 3723 N N . GLU A 1 483 ? 2.879 3.002 -27.291 1.00 91.75 483 GLU A N 1
ATOM 3724 C CA . GLU A 1 483 ? 3.633 1.818 -27.685 1.00 91.75 483 GLU A CA 1
ATOM 3725 C C . GLU A 1 483 ? 5.028 2.231 -28.144 1.00 91.75 483 GLU A C 1
ATOM 3727 O O . GLU A 1 483 ? 5.212 3.225 -28.857 1.00 91.75 483 GLU A O 1
ATOM 3732 N N . TRP A 1 484 ? 6.022 1.451 -27.741 1.00 85.56 484 TRP A N 1
ATOM 3733 C CA . TRP A 1 484 ? 7.381 1.629 -28.211 1.00 85.56 484 TRP A CA 1
ATOM 3734 C C . TRP A 1 484 ? 7.446 1.219 -29.685 1.00 85.56 484 TRP A C 1
ATOM 3736 O O . TRP A 1 484 ? 7.075 0.106 -30.051 1.00 85.56 484 TRP A O 1
ATOM 3746 N N . ARG A 1 485 ? 7.912 2.124 -30.554 1.00 76.31 485 ARG A N 1
ATOM 3747 C CA . ARG A 1 485 ? 7.886 1.908 -32.016 1.00 76.31 485 ARG A CA 1
ATOM 3748 C C . ARG A 1 485 ? 8.724 0.712 -32.469 1.00 76.31 485 ARG A C 1
ATOM 3750 O O . ARG A 1 485 ? 8.418 0.089 -33.480 1.00 76.31 485 ARG A O 1
ATOM 3757 N N . GLN A 1 486 ? 9.809 0.435 -31.757 1.00 76.00 486 GLN A N 1
ATOM 3758 C CA . GLN A 1 486 ? 10.661 -0.725 -31.995 1.00 76.00 486 GLN A CA 1
ATOM 3759 C C . GLN A 1 486 ? 10.148 -1.914 -31.181 1.00 76.00 486 GLN A C 1
ATOM 3761 O O . GLN A 1 486 ? 9.687 -1.730 -30.059 1.00 76.00 486 GLN A O 1
ATOM 3766 N N . ARG A 1 487 ? 10.262 -3.125 -31.734 1.00 78.75 487 ARG A N 1
ATOM 3767 C CA . ARG A 1 487 ? 10.047 -4.375 -30.996 1.00 78.75 487 ARG A CA 1
ATOM 3768 C C . ARG A 1 487 ? 11.397 -4.839 -30.462 1.00 78.75 487 ARG A C 1
ATOM 3770 O O . ARG A 1 487 ? 12.141 -5.451 -31.231 1.00 78.75 487 ARG A O 1
ATOM 3777 N N . PRO A 1 488 ? 11.770 -4.483 -29.222 1.00 78.00 488 PRO A N 1
ATOM 3778 C CA . PRO A 1 488 ? 13.045 -4.911 -28.686 1.00 78.00 488 PRO A CA 1
ATOM 3779 C C . PRO A 1 488 ? 13.110 -6.438 -28.619 1.00 78.00 488 PRO A C 1
ATOM 3781 O O . PRO A 1 488 ? 12.107 -7.118 -28.382 1.00 78.00 488 PRO A O 1
ATOM 3784 N N . ALA A 1 489 ? 14.317 -6.952 -28.819 1.00 81.12 489 ALA A N 1
ATOM 3785 C CA . ALA A 1 489 ? 14.685 -8.331 -28.559 1.00 81.12 489 ALA A CA 1
ATOM 3786 C C . ALA A 1 489 ? 16.006 -8.308 -27.784 1.00 81.12 489 ALA A C 1
ATOM 3788 O O . ALA A 1 489 ? 16.921 -7.562 -28.135 1.00 81.12 489 ALA A O 1
ATOM 3789 N N . GLY A 1 490 ? 16.083 -9.077 -26.703 1.00 89.12 490 GLY A N 1
ATOM 3790 C CA . GLY A 1 490 ? 17.266 -9.191 -25.853 1.00 89.12 490 GLY A CA 1
ATOM 3791 C C . GLY A 1 490 ? 17.397 -8.115 -24.774 1.00 89.12 490 GLY A C 1
ATOM 3792 O O . GLY A 1 490 ? 17.814 -8.449 -23.669 1.00 89.12 490 GLY A O 1
ATOM 3793 N N . ASN A 1 491 ? 17.034 -6.855 -25.041 1.00 93.44 491 ASN A N 1
ATOM 3794 C CA . ASN A 1 491 ? 17.053 -5.787 -24.034 1.00 93.44 491 ASN A CA 1
ATOM 3795 C C . ASN A 1 491 ? 16.143 -4.593 -24.357 1.00 93.44 491 ASN A C 1
ATOM 3797 O O . ASN A 1 491 ? 15.697 -4.412 -25.488 1.00 93.44 491 ASN A O 1
ATOM 3801 N N . ILE A 1 492 ? 15.903 -3.754 -23.345 1.00 93.88 492 ILE A N 1
ATOM 3802 C CA . ILE A 1 492 ? 15.312 -2.422 -23.489 1.00 93.88 492 ILE A CA 1
ATOM 3803 C C . ILE A 1 492 ? 16.181 -1.399 -22.766 1.00 93.88 492 ILE A C 1
ATOM 3805 O O . ILE A 1 492 ? 16.475 -1.549 -21.581 1.00 93.88 492 ILE A O 1
ATOM 3809 N N . THR A 1 493 ? 16.559 -0.343 -23.484 1.00 95.06 493 THR A N 1
ATOM 3810 C CA . THR A 1 493 ? 17.324 0.787 -22.952 1.00 95.06 493 THR A CA 1
ATOM 3811 C C . THR A 1 493 ? 16.490 2.056 -23.026 1.00 95.06 493 THR A C 1
ATOM 3813 O O . THR A 1 493 ? 15.910 2.366 -24.069 1.00 95.06 493 THR A O 1
ATOM 3816 N N . ALA A 1 494 ? 16.467 2.828 -21.942 1.00 95.69 494 ALA A N 1
ATOM 3817 C CA . ALA A 1 494 ? 15.843 4.143 -21.925 1.00 95.69 494 ALA A CA 1
ATOM 3818 C C . ALA A 1 494 ? 16.725 5.164 -21.204 1.00 95.69 494 ALA A C 1
ATOM 3820 O O . ALA A 1 494 ? 17.420 4.836 -20.243 1.00 95.69 494 ALA A O 1
ATOM 3821 N N . PHE A 1 495 ? 16.662 6.418 -21.655 1.00 96.94 495 PHE A N 1
ATOM 3822 C CA . PHE A 1 495 ? 17.163 7.547 -20.877 1.00 96.94 495 PHE A CA 1
ATOM 3823 C C . PHE A 1 495 ? 16.195 7.844 -19.730 1.00 96.94 495 PHE A C 1
ATOM 3825 O O . PHE A 1 495 ? 14.995 8.036 -19.952 1.00 96.94 495 PHE A O 1
ATOM 3832 N N . VAL A 1 496 ? 16.731 7.899 -18.516 1.00 98.38 496 VAL A N 1
ATOM 3833 C CA . VAL A 1 496 ? 15.997 8.147 -17.277 1.00 98.38 496 VAL A CA 1
ATOM 3834 C C . VAL A 1 496 ? 16.582 9.388 -16.609 1.00 98.38 496 VAL A C 1
ATOM 3836 O O . VAL A 1 496 ? 17.798 9.497 -16.430 1.00 98.38 496 VAL A O 1
ATOM 3839 N N . ALA A 1 497 ? 15.717 10.353 -16.290 1.00 98.38 497 ALA A N 1
ATOM 3840 C CA . ALA A 1 497 ? 16.119 11.586 -15.621 1.00 98.38 497 ALA A CA 1
ATOM 3841 C C . ALA A 1 497 ? 16.662 11.308 -14.208 1.00 98.38 497 ALA A C 1
ATOM 3843 O O . ALA A 1 497 ? 16.406 10.238 -13.656 1.00 98.38 497 ALA A O 1
ATOM 3844 N N . SER A 1 498 ? 17.416 12.249 -13.637 1.00 98.19 498 SER A N 1
ATOM 3845 C CA . SER A 1 498 ? 17.786 12.222 -12.214 1.00 98.19 498 SER A CA 1
ATOM 3846 C C . SER A 1 498 ? 16.541 12.028 -11.349 1.00 98.19 498 SER A C 1
ATOM 3848 O O . SER A 1 498 ? 15.570 12.757 -11.530 1.00 98.19 498 SER A O 1
ATOM 3850 N N . HIS A 1 499 ? 16.567 11.061 -10.430 1.00 98.44 499 HIS A N 1
ATOM 3851 C CA . HIS A 1 499 ? 15.426 10.708 -9.568 1.00 98.44 499 HIS A CA 1
ATOM 3852 C C . HIS A 1 499 ? 14.125 10.402 -10.343 1.00 98.44 499 HIS A C 1
ATOM 3854 O O . HIS A 1 499 ? 13.019 10.551 -9.827 1.00 98.44 499 HIS A O 1
ATOM 3860 N N . GLY A 1 500 ? 14.253 9.973 -11.600 1.00 98.62 500 GLY A N 1
ATOM 3861 C CA . GLY A 1 500 ? 13.141 9.608 -12.466 1.00 98.62 500 GLY A CA 1
ATOM 3862 C C . GLY A 1 500 ? 13.020 8.100 -12.668 1.00 98.62 500 GLY A C 1
ATOM 3863 O O . GLY A 1 500 ? 13.888 7.310 -12.281 1.00 98.62 500 GLY A O 1
ATOM 3864 N N . CYS A 1 501 ? 11.949 7.694 -13.350 1.00 98.75 501 CYS A N 1
ATOM 3865 C CA . CYS A 1 501 ? 11.784 6.315 -13.797 1.00 98.75 501 CYS A CA 1
ATOM 3866 C C . CYS A 1 501 ? 11.173 6.188 -15.194 1.00 98.75 501 CYS A C 1
ATOM 3868 O O . CYS A 1 501 ? 10.645 7.139 -15.778 1.00 98.75 501 CYS A O 1
ATOM 3870 N N . LYS A 1 502 ? 11.247 4.968 -15.728 1.00 98.50 502 LYS A N 1
ATOM 3871 C CA . LYS A 1 502 ? 10.493 4.514 -16.897 1.00 98.50 502 LYS A CA 1
ATOM 3872 C C . LYS A 1 502 ? 9.846 3.177 -16.587 1.00 98.50 502 LYS A C 1
ATOM 3874 O O . LYS A 1 502 ? 10.530 2.265 -16.134 1.00 98.50 502 LYS A O 1
ATOM 3879 N N . MET A 1 503 ? 8.545 3.066 -16.837 1.00 98.69 503 MET A N 1
ATOM 3880 C CA . MET A 1 503 ? 7.773 1.867 -16.534 1.00 98.69 503 MET A CA 1
ATOM 3881 C C . MET A 1 503 ? 7.173 1.297 -17.810 1.00 98.69 503 MET A C 1
ATOM 3883 O O . MET A 1 503 ? 6.501 2.007 -18.561 1.00 98.69 503 MET A O 1
ATOM 3887 N N . PHE A 1 504 ? 7.404 0.008 -18.033 1.00 98.06 504 PHE A N 1
ATOM 3888 C CA . PHE A 1 504 ? 6.992 -0.705 -19.228 1.00 98.06 504 PHE A CA 1
ATOM 3889 C C . PHE A 1 504 ? 6.196 -1.954 -18.888 1.00 98.06 504 PHE A C 1
ATOM 3891 O O . PHE A 1 504 ? 6.501 -2.652 -17.922 1.00 98.06 504 PHE A O 1
ATOM 3898 N N . VAL A 1 505 ? 5.236 -2.288 -19.744 1.00 98.06 505 VAL A N 1
ATOM 3899 C CA . VAL A 1 505 ? 4.702 -3.650 -19.839 1.00 98.06 505 VAL A CA 1
ATOM 3900 C C . VAL A 1 505 ? 5.159 -4.252 -21.157 1.00 98.06 505 VAL A C 1
ATOM 3902 O O . VAL A 1 505 ? 4.970 -3.663 -22.222 1.00 98.06 505 VAL A O 1
ATOM 3905 N N . LEU A 1 506 ? 5.766 -5.429 -21.063 1.00 96.38 506 LEU A N 1
ATOM 3906 C CA . LEU A 1 506 ? 6.246 -6.228 -22.178 1.00 96.38 506 LEU A CA 1
ATOM 3907 C C . LEU A 1 506 ? 5.270 -7.380 -22.412 1.00 96.38 506 LEU A C 1
ATOM 3909 O O . LEU A 1 506 ? 4.984 -8.159 -21.500 1.00 96.38 506 LEU A O 1
ATOM 3913 N N . GLN A 1 507 ? 4.778 -7.499 -23.638 1.00 94.88 507 GLN A N 1
ATOM 3914 C CA . GLN A 1 507 ? 3.958 -8.616 -24.092 1.00 94.88 507 GLN A CA 1
ATOM 3915 C C . GLN A 1 507 ? 4.764 -9.433 -25.108 1.00 94.88 507 GLN A C 1
ATOM 3917 O O . GLN A 1 507 ? 4.984 -8.940 -26.217 1.00 94.88 507 GLN A O 1
ATOM 3922 N N . PRO A 1 508 ? 5.190 -10.665 -24.775 1.00 90.50 508 PRO A N 1
ATOM 3923 C CA . PRO A 1 508 ? 5.783 -11.575 -25.748 1.00 90.50 508 PRO A CA 1
ATOM 3924 C C . PRO A 1 508 ? 4.874 -11.766 -26.961 1.00 90.50 508 PRO A C 1
ATOM 3926 O O . PRO A 1 508 ? 3.666 -11.974 -26.813 1.00 90.50 508 PRO A O 1
ATOM 3929 N N . VAL A 1 509 ? 5.470 -11.672 -28.148 1.00 86.56 509 VAL A N 1
ATOM 3930 C CA . VAL A 1 509 ? 4.835 -11.987 -29.427 1.00 86.56 509 VAL A CA 1
ATOM 3931 C C . VAL A 1 509 ? 5.159 -13.444 -29.734 1.00 86.56 509 VAL A C 1
ATOM 3933 O O . VAL A 1 509 ? 6.331 -13.816 -29.748 1.00 86.56 509 VAL A O 1
ATOM 3936 N N . SER A 1 510 ? 4.123 -14.261 -29.916 1.00 63.44 510 SER A N 1
ATOM 3937 C CA . SER A 1 510 ? 4.244 -15.663 -30.333 1.00 63.44 510 SER A CA 1
ATOM 3938 C C . SER A 1 510 ? 4.772 -15.799 -31.752 1.00 63.44 510 SER A C 1
ATOM 3940 O O . SER A 1 510 ? 4.261 -15.030 -32.604 1.00 63.44 510 SER A O 1
#

Radius of gyration: 28.25 Å; chains: 1; bounding box: 66×70×63 Å

Organism: NCBI:txid3103831

Secondary structure (DSSP, 8-state):
---THHHH--TT-HHHHHHHHHHHHHHHHHHHHHGGGT----EEEE-SB--HHHHTS-HHHHHHHHTT-TTSSPBPHHHHHHHHHHHHH-GGGTT--S-EEEE-SS-------THHHHHHHHTTS-TTTTTS--SS-PPPP---S---S--SS--EEEESHHHHTT---HHHHHHHHHHHHHTSHHHHT--EEE--SS-B-SS--TTS---B-TTT-TTHHHHHHHHHHHTT-EEEEEEESSSB-TTSSSB--TT-HHHHHHHHHHHT--EEEEE-TT-TT--HHHHHHHHHHHHHHTSS--EEEE-STTTT-GGGTGGGT-SEEE-SSPP-SSHHHHHHHHHHHHTTGGG-BTTBEEE---B-TTSSSS-HHHHHHHHHHHHHTT--EEE-S-GGG--HHHHHHHT-HHHHHHHT-TT-PPPEEEEEETTEEEEEEEETTTEEEEEEEE-SSS-EEEEEEGGGGT--TT--EEEEETTTTEE-SS--SSEEEEEE-TT-EEEEEEEE--

Foldseek 3Di:
DAAVCCVVNDPPPPVNNVVRVVVLVVQLVVLVVCVVVLDAGEAEHEDFEDDPVVVPDDPVVVVVVLVQFPVSDHHYPVQVVVVVCCCPPPPVNSPPHSYHHYHGRHDDPDPDDPVVVVVVVVVPPCPPPPPPPPDDDDDDDPDLLDPLVDQLFFAAAAEAPQAQNLVAALVLLLLLLVLCVVLCVVVLRHFESAYEPNQFALAADPVRHTHGDCVRYVVGLLVSQVSSVVSVGAYHYEAELAQADPVSRHGHCNVPLLVHLLVCVVSRHAEYEYAYPNNVPDACLPRLQVNSNSNVVNVDHHAYEYHDALGVNCLVPVLSRGQEYENHPEAHLELVRLVVLLVRQQVSQVSWHRSYAYASYEQCQQVPHDDLQLSLVSLLSCLLQLHRHYHHDSSSPDDPSSSLSSVQSLSNCSSRFSRGGGWHFLDDDPQWTWIKDAGPPRKMKIKIFGQDQAKDKDKDFCVSHVHDQQFFWFKAWSSVRDIDPDRDGGMDMDTAGHRHMTMIMTHTDD

InterPro domains:
  IPR000111 Glycoside hydrolase family 27/36, conserved site [PS00512] (189-205)
  IPR002241 Glycoside hydrolase, family 27 [PF16499] (153-417)
  IPR002241 Glycoside hydrolase, family 27 [PR00740] (148-167)
  IPR002241 Glycoside hydrolase, family 27 [PR00740] (184-199)
  IPR002241 Glycoside hydrolase, family 27 [PR00740] (225-246)
  IPR002241 Glycoside hydrolase, family 27 [PR00740] (260-277)
  IPR002241 Glycoside hydrolase, family 27 [PR00740] (287-305)
  IPR002241 Glycoside hydrolase, family 27 [PR00740] (352-371)
  IPR002241 Glycoside hydrolase, family 27 [PR00740] (373-394)
  IPR002241 Glycoside hydrolase, family 27 [PTHR11452] (116-508)
  IPR002241 Glycoside hydrolase, family 27 [cd14792] (154-417)
  IPR002347 Short-chain dehydrogenase/reductase SDR [PF13561] (1-100)
  IPR013780 Glycosyl hydrolase, all-beta [G3DSA:2.60.40.1180] (420-509)
  IPR013785 Aldolase-type TIM barrel [G3DSA:3.20.20.70] (146-419)
  IPR017853 Glycoside hydrolase superfamily [SSF51445] (146-417)
  IPR020904 Short-chain dehydrogenase/reductase, conserved site [PS00061] (3-31)
  IPR036291 NAD(P)-binding domain superfamily [SSF51735] (1-100)
  IPR041233 Alpha galactosidase, C-terminal domain [PF17801] (429-506)

=== Feature glossary ===
The record interleaves many kinds of information about one protein. Here is each kind framed as the question it answers.

Q: What are the backbone torsion angles?
A: φ (phi) and ψ (psi) are the two rotatable backbone dihedrals per residue: φ is the C(i-1)–N–Cα–C torsion, ψ is the N–Cα–C–N(i+1) torsion, both in degrees on (−180°, 180°]. α-helical residues cluster near (−60°, −45°); β-strand residues near (−120°, +130°). A Ramachandran plot is simply a scatter of (φ, ψ) for every residue.

Q: What is the amino-acid chain?
A: This is the polypeptide sequence — one letter per residue, N-terminus first. Length ranges from a few dozen residues for small domains to over a thousand for large multi-domain proteins.

Q: How mobile is each atom in the crystal?
A: For experimental (PDB) structures, the B-factor (temperature factor) quantifies the positional spread of each atom in the crystal — a combination of thermal vibration and static disorder — in units of Å². High B-factors mark flexible loops or poorly resolved regions; low B-factors mark the rigid, well-ordered core.

Q: Are the domains correctly placed relative to each other?
A: Predicted Aligned Error (PAE) is an AlphaFold confidence matrix: entry (i, j) is the expected error in the position of residue j, in ångströms, when the prediction is superimposed on the true structure at residue i. Low PAE within a block of residues means that block is internally rigid and well-predicted; high PAE between two blocks means their relative placement is uncertain even if each block individually is confident.

Q: How confident is the AlphaFold model at each residue?
A: pLDDT is the predicted lDDT-Cα score: AlphaFold's confidence that the local environment of each residue (all inter-atomic distances within 15 Å) is correctly placed. It is a per-residue number between 0 and 100, with higher meaning more reliable.

Q: What family and function is it annotated with?
A: Functional annotations link the protein to curated databases. InterPro entries identify conserved domains and families by matching the sequence against member-database signatures (Pfam, PROSITE, CDD, …). Gene Ontology (GO) terms describe molecular function, biological process, and cellular component in a controlled vocabulary. CATH places the structure in a hierarchical fold classification (Class/Architecture/Topology/Homologous-superfamily). The organism is the source species.

Q: How big and how compact is the whole molecule?
A: Three whole-structure scalars: the radius of gyration (RMS distance of Cα from centroid, in Å), the count of Cα–Cα contacts (pairs closer than 8 Å and separated by more than four residues in sequence — i.e. tertiary, not local, contacts), and the bounding-box dimensions. Together they distinguish compact globular folds from extended fibres or disordered chains.

Q: What known structures does this most resemble?
A: The Foldseek neighbor list gives the closest experimentally determined structures in the PDB, ranked by structural alignment. TM-score near 1 means near-identical fold; near 0.3 means only rough topology match. This is how one finds what a novel AlphaFold prediction most resembles in the solved-structure universe.

Q: Which residues are buried vs exposed?
A: SASA measures how much of the protein is reachable by solvent. It is computed by rolling a water-sized probe over the atomic surface and summing the exposed area (Å²). Per-residue SASA distinguishes core (buried, low SASA) from surface (exposed, high SASA) residues; total SASA is a whole-molecule size measure.

Q: Which residues are in helices, strands, or loops?
A: Eight-state secondary structure (DSSP): H is the canonical α-helix, G the tighter 3₁₀-helix, I the wider π-helix; E/B are β-structure, T and S are turns and bends, and '-' is everything else. DSSP derives these from the pattern of main-chain N–H···O=C hydrogen bonds, not from the sequence.

Q: Where is each backbone atom in 3D?
A: Structure coordinates are given as an mmCIF _atom_site loop: one row per atom with element, residue name, chain id, sequence number, and x/y/z position in Å. Only the four main-chain atoms per residue are included here; side chains are omitted to keep the record compact.

Q: What if only a Cα trace is available?
A: Three-state secondary structure (P-SEA) collapses the eight DSSP classes into helix (a), strand (b), and coil (c). P-SEA assigns these from Cα geometry alone — distances and angles — without requiring backbone oxygens, so it works on any Cα trace.

Q: What do the rendered images show?
A: The six renders are orthographic views along the three Cartesian axes in both directions. Representation (cartoon, sticks, or surface) and color scheme (sequence-rainbow or by-chain) vary across proteins so the training set covers all the common visualization conventions.

Q: What does the local fold look like, residue by residue?
A: Foldseek's 3Di representation compresses backbone geometry into a per-residue letter drawn from a learned twenty-state alphabet. It captures the tertiary interaction pattern around each residue — which residues are packed against it in space, regardless of where they are in sequence.

Q: What do the diagnostic plots show?
A: The contact map is a binary N×N matrix image: pixel (i, j) is dark where Cα_i and Cα_j are within 8 Å and |i−j|>4. Because the |i−j|>4 filter removes local helical contacts, off-diagonal stripes parallel to the main diagonal indicate parallel β-sheets; stripes perpendicular to it indicate antiparallel β-sheets. The Ramachandran plot scatters every residue's (φ, ψ) pair against the sterically allowed regions. The PAE heatmap renders the predicted-aligned-error matrix.